Protein AF-A0A7S2G389-F1 (afdb_monomer)

Structure (mmCIF, N/CA/C/O backbone):
data_AF-A0A7S2G389-F1
#
_entry.id   AF-A0A7S2G389-F1
#
loop_
_atom_site.group_PDB
_atom_site.id
_atom_site.type_symbol
_atom_site.label_atom_id
_atom_site.label_alt_id
_atom_site.label_comp_id
_atom_site.label_asym_id
_atom_site.label_entity_id
_atom_site.label_seq_id
_atom_site.pdbx_PDB_ins_code
_atom_site.Cartn_x
_atom_site.Cartn_y
_atom_site.Cartn_z
_atom_site.occupancy
_atom_site.B_iso_or_equiv
_atom_site.auth_seq_id
_atom_site.auth_comp_id
_atom_site.auth_asym_id
_atom_site.auth_atom_id
_atom_site.pdbx_PDB_model_num
ATOM 1 N N . MET A 1 1 ? 1.933 23.365 -27.154 1.00 44.91 1 MET A N 1
ATOM 2 C CA . MET A 1 1 ? 2.389 22.712 -25.905 1.00 44.91 1 MET A CA 1
ATOM 3 C C . MET A 1 1 ? 3.075 21.411 -26.286 1.00 44.91 1 MET A C 1
ATOM 5 O O . MET A 1 1 ? 2.506 20.682 -27.083 1.00 44.91 1 MET A O 1
ATOM 9 N N . LEU A 1 2 ? 4.283 21.144 -25.781 1.00 54.59 2 LEU A N 1
ATOM 10 C CA . LEU A 1 2 ? 4.958 19.853 -25.982 1.00 54.59 2 LEU A CA 1
ATOM 11 C C . LEU A 1 2 ? 4.103 18.735 -25.363 1.00 54.59 2 LEU A C 1
ATOM 13 O O . LEU A 1 2 ? 3.646 18.892 -24.228 1.00 54.59 2 LEU A O 1
ATOM 17 N N . SER A 1 3 ? 3.887 17.640 -26.098 1.00 66.06 3 SER A N 1
ATOM 18 C CA . SER A 1 3 ? 3.137 16.472 -25.613 1.00 66.06 3 SER A CA 1
ATOM 19 C C . SER A 1 3 ? 3.708 15.982 -24.266 1.00 66.06 3 SER A C 1
ATOM 21 O O . SER A 1 3 ? 4.936 15.931 -24.121 1.00 66.06 3 SER A O 1
ATOM 23 N N . PRO A 1 4 ? 2.876 15.616 -23.265 1.00 72.75 4 PRO A N 1
ATOM 24 C CA . PRO A 1 4 ? 3.345 15.064 -21.988 1.00 72.75 4 PRO A CA 1
ATOM 25 C C . PRO A 1 4 ? 4.299 13.876 -22.159 1.00 72.75 4 PRO A C 1
ATOM 27 O O . PRO A 1 4 ? 5.251 13.713 -21.396 1.00 72.75 4 PRO A O 1
ATOM 30 N N . PHE A 1 5 ? 4.116 13.109 -23.231 1.00 79.12 5 PHE A N 1
ATOM 31 C CA . PHE A 1 5 ? 4.975 11.997 -23.610 1.00 79.12 5 PHE A CA 1
ATOM 32 C C . PHE A 1 5 ? 6.401 12.411 -23.979 1.00 79.12 5 PHE A C 1
ATOM 34 O O . PHE A 1 5 ? 7.348 11.715 -23.616 1.00 79.12 5 PHE A O 1
ATOM 41 N N . ILE A 1 6 ? 6.587 13.581 -24.596 1.00 77.00 6 ILE A N 1
ATOM 42 C CA . ILE A 1 6 ? 7.922 14.113 -24.912 1.00 77.00 6 ILE A CA 1
ATOM 43 C C . ILE A 1 6 ? 8.687 14.426 -23.619 1.00 77.00 6 ILE A C 1
ATOM 45 O O . ILE A 1 6 ? 9.889 14.178 -23.538 1.00 77.00 6 ILE A O 1
ATOM 49 N N . LYS A 1 7 ? 8.006 14.886 -22.558 1.00 77.88 7 LYS A N 1
ATOM 50 C CA . LYS A 1 7 ? 8.642 15.073 -21.238 1.00 77.88 7 LYS A CA 1
ATOM 51 C C . LYS A 1 7 ? 9.098 13.743 -20.640 1.00 77.88 7 LYS A C 1
ATOM 53 O O . LYS A 1 7 ? 10.171 13.674 -20.039 1.00 77.88 7 LYS A O 1
ATOM 58 N N . VAL A 1 8 ? 8.299 12.688 -20.804 1.00 79.69 8 VAL A N 1
ATOM 59 C CA . VAL A 1 8 ? 8.644 11.348 -20.313 1.00 79.69 8 VAL A CA 1
ATOM 60 C C . VAL A 1 8 ? 9.832 10.780 -21.081 1.00 79.69 8 VAL A C 1
ATOM 62 O O . VAL A 1 8 ? 10.781 10.325 -20.449 1.00 79.69 8 VAL A O 1
ATOM 65 N N . LEU A 1 9 ? 9.823 10.857 -22.411 1.00 80.19 9 LEU A N 1
ATOM 66 C CA . LEU A 1 9 ? 10.877 10.324 -23.279 1.00 80.19 9 LEU A CA 1
ATOM 67 C C . LEU A 1 9 ? 12.129 11.208 -23.305 1.00 80.19 9 LEU A C 1
ATOM 69 O O . LEU A 1 9 ? 13.216 10.719 -23.591 1.00 80.19 9 LEU A O 1
ATOM 73 N N . GLY A 1 10 ? 12.019 12.478 -22.910 1.00 73.00 10 GLY A N 1
ATOM 74 C CA . GLY A 1 10 ? 13.132 13.428 -22.891 1.00 73.00 10 GLY A CA 1
ATOM 75 C C . GLY A 1 10 ? 13.650 13.791 -24.284 1.00 73.00 10 GLY A C 1
ATOM 76 O O . GLY A 1 10 ? 14.737 14.352 -24.395 1.00 73.00 10 GLY A O 1
ATOM 77 N N . THR A 1 11 ? 12.901 13.438 -25.328 1.00 70.56 11 THR A N 1
ATOM 78 C CA . THR A 1 11 ? 13.200 13.720 -26.726 1.00 70.56 11 THR A CA 1
ATOM 79 C C . THR A 1 11 ? 11.923 13.600 -27.558 1.00 70.56 11 THR A C 1
ATOM 81 O O . THR A 1 11 ? 11.021 12.831 -27.224 1.00 70.56 11 THR A O 1
ATOM 84 N N . ASP A 1 12 ? 11.844 14.397 -28.614 1.00 68.19 12 ASP A N 1
ATOM 85 C CA . ASP A 1 12 ? 10.899 14.295 -29.728 1.00 68.19 12 ASP A CA 1
ATOM 86 C C . ASP A 1 12 ? 11.480 13.486 -30.900 1.00 68.19 12 ASP A C 1
ATOM 88 O O . ASP A 1 12 ? 10.817 13.272 -31.911 1.00 68.19 12 ASP A O 1
ATOM 92 N N . VAL A 1 13 ? 12.719 13.014 -30.754 1.00 69.31 13 VAL A N 1
ATOM 93 C CA . VAL A 1 13 ? 13.436 12.247 -31.759 1.00 69.31 13 VAL A CA 1
ATOM 94 C C . VAL A 1 13 ? 13.149 10.765 -31.557 1.00 69.31 13 VAL A C 1
ATOM 96 O O . VAL A 1 13 ? 13.720 10.108 -30.682 1.00 69.31 13 VAL A O 1
ATOM 99 N N . LEU A 1 14 ? 12.250 10.239 -32.383 1.00 79.50 14 LEU A N 1
ATOM 100 C CA . LEU A 1 14 ? 11.903 8.825 -32.437 1.00 79.50 14 LEU A CA 1
ATOM 101 C C . LEU A 1 14 ? 12.217 8.252 -33.816 1.00 79.50 14 LEU A C 1
ATOM 103 O O . LEU A 1 14 ? 12.146 8.950 -34.825 1.00 79.50 14 LEU A O 1
ATOM 107 N N . GLN A 1 15 ? 12.568 6.970 -33.835 1.00 75.50 15 GLN A N 1
ATOM 108 C CA . GLN A 1 15 ? 12.815 6.216 -35.052 1.00 75.50 15 GLN A CA 1
ATOM 109 C C . GLN A 1 15 ? 11.533 5.488 -35.455 1.00 75.50 15 GLN A C 1
ATOM 111 O O . GLN A 1 15 ? 10.982 4.706 -34.675 1.00 75.50 15 GLN A O 1
ATOM 116 N N . GLN A 1 16 ? 11.075 5.736 -36.679 1.00 68.25 16 GLN A N 1
ATOM 117 C CA . GLN A 1 16 ? 9.995 4.997 -37.316 1.00 68.25 16 GLN A CA 1
ATOM 118 C C . GLN A 1 16 ? 10.629 4.065 -38.364 1.00 68.25 16 GLN A C 1
ATOM 120 O O . GLN A 1 16 ? 11.126 4.521 -39.385 1.00 68.25 16 GLN A O 1
ATOM 125 N N . HIS A 1 17 ? 10.622 2.756 -38.092 1.00 65.94 17 HIS A N 1
ATOM 126 C CA . HIS A 1 17 ? 11.244 1.675 -38.887 1.00 65.94 17 HIS A CA 1
ATOM 127 C C . HIS A 1 17 ? 12.781 1.564 -38.885 1.00 65.94 17 HIS A C 1
ATOM 129 O O . HIS A 1 17 ? 13.521 2.427 -38.422 1.00 65.94 17 HIS A O 1
ATOM 135 N N . ALA A 1 18 ? 13.246 0.439 -39.438 1.00 59.34 18 ALA A N 1
ATOM 136 C CA . ALA A 1 18 ? 14.639 0.053 -39.646 1.00 59.34 18 ALA A CA 1
ATOM 137 C C . ALA A 1 18 ? 15.333 0.835 -40.780 1.00 59.34 18 ALA A C 1
ATOM 139 O O . ALA A 1 18 ? 16.087 0.257 -41.562 1.00 59.34 18 ALA A O 1
ATOM 140 N N . GLU A 1 19 ? 15.060 2.131 -40.921 1.00 52.78 19 GLU A N 1
ATOM 141 C CA . GLU A 1 19 ? 15.851 2.963 -41.825 1.00 52.78 19 GLU A CA 1
ATOM 142 C C . GLU A 1 19 ? 17.179 3.339 -41.153 1.00 52.78 19 GLU A C 1
ATOM 144 O O . GLU A 1 19 ? 17.314 3.256 -39.929 1.00 52.78 19 GLU A O 1
ATOM 149 N N . GLY A 1 20 ? 18.195 3.632 -41.972 1.00 50.50 20 GLY A N 1
ATOM 150 C CA . GLY A 1 20 ? 19.587 3.807 -41.551 1.00 50.50 20 GLY A CA 1
ATOM 151 C C . GLY A 1 20 ? 19.795 4.822 -40.411 1.00 50.50 20 GLY A C 1
ATOM 152 O O . GLY A 1 20 ? 18.866 5.523 -40.020 1.00 50.50 20 GLY A O 1
ATOM 153 N N . PRO A 1 21 ? 21.026 4.935 -39.877 1.00 44.56 21 PRO A N 1
ATOM 154 C CA . PRO A 1 21 ? 21.344 5.616 -38.609 1.00 44.56 21 PRO A CA 1
ATOM 155 C C . PRO A 1 21 ? 20.925 7.099 -38.475 1.00 44.56 21 PRO A C 1
ATOM 157 O O . PRO A 1 21 ? 21.051 7.635 -37.373 1.00 44.56 21 PRO A O 1
ATOM 160 N N . ASP A 1 22 ? 20.403 7.717 -39.541 1.00 42.00 22 ASP A N 1
ATOM 161 C CA . ASP A 1 22 ? 20.116 9.149 -39.679 1.00 42.00 22 ASP A CA 1
ATOM 162 C C . ASP A 1 22 ? 18.632 9.503 -39.923 1.00 42.00 22 ASP A C 1
ATOM 164 O O . ASP A 1 22 ? 18.316 10.664 -40.195 1.00 42.00 22 ASP A O 1
ATOM 168 N N . VAL A 1 23 ? 17.686 8.559 -39.819 1.00 45.69 23 VAL A N 1
ATOM 169 C CA . VAL A 1 23 ? 16.260 8.894 -40.004 1.00 45.69 23 VAL A CA 1
ATOM 170 C C . VAL A 1 23 ? 15.658 9.473 -38.725 1.00 45.69 23 VAL A C 1
ATOM 172 O O . VAL A 1 23 ? 15.229 8.761 -37.818 1.00 45.69 23 VAL A O 1
ATOM 175 N N . MET A 1 24 ? 15.634 10.806 -38.677 1.00 51.16 24 MET A N 1
ATOM 176 C CA . MET A 1 24 ? 14.955 11.605 -37.659 1.00 51.16 24 MET A CA 1
ATOM 177 C C . MET A 1 24 ? 13.572 12.011 -38.169 1.00 51.16 24 MET A C 1
ATOM 179 O O . MET A 1 24 ? 13.450 12.964 -38.937 1.00 51.16 24 MET A O 1
ATOM 183 N N . THR A 1 25 ? 12.514 11.304 -37.774 1.00 46.56 25 THR A N 1
ATOM 184 C CA . THR A 1 25 ? 11.137 11.776 -38.004 1.00 46.56 25 THR A CA 1
ATOM 185 C C . THR A 1 25 ? 10.146 11.071 -37.082 1.00 46.56 25 THR A C 1
ATOM 187 O O . THR A 1 25 ? 10.026 9.851 -37.106 1.00 46.56 25 THR A O 1
ATOM 190 N N . GLY A 1 26 ? 9.390 11.851 -36.299 1.00 51.12 26 GLY A N 1
ATOM 191 C CA . GLY A 1 26 ? 8.226 11.342 -35.574 1.00 51.12 26 GLY A CA 1
ATOM 192 C C . GLY A 1 26 ? 7.683 12.272 -34.491 1.00 51.12 26 GLY A C 1
ATOM 193 O O . GLY A 1 26 ? 8.129 12.241 -33.351 1.00 51.12 26 GLY A O 1
ATOM 194 N N . SER A 1 27 ? 6.647 13.042 -34.831 1.00 54.19 27 SER A N 1
ATOM 195 C CA . SER A 1 27 ? 5.728 13.652 -33.864 1.00 54.19 27 SER A CA 1
ATOM 196 C C . SER A 1 27 ? 4.941 12.536 -33.172 1.00 54.19 27 SER A C 1
ATOM 198 O O . SER A 1 27 ? 4.162 11.850 -33.832 1.00 54.19 27 SER A O 1
ATOM 200 N N . ILE A 1 28 ? 5.092 12.384 -31.853 1.00 57.91 28 ILE A N 1
ATOM 201 C CA . ILE A 1 28 ? 4.151 11.599 -31.043 1.00 57.91 28 ILE A CA 1
ATOM 202 C C . ILE A 1 28 ? 2.771 12.217 -31.251 1.00 57.91 28 ILE A C 1
ATOM 204 O O . ILE A 1 28 ? 2.557 13.378 -30.890 1.00 57.91 28 ILE A O 1
ATOM 208 N N . SER A 1 29 ? 1.861 11.463 -31.867 1.00 53.81 29 SER A N 1
ATOM 209 C CA . SER A 1 29 ? 0.476 11.894 -32.023 1.00 53.81 29 SER A CA 1
ATOM 210 C C . SER A 1 29 ? -0.122 12.199 -30.645 1.00 53.81 29 SER A C 1
ATOM 212 O O . SER A 1 29 ? 0.391 11.784 -29.601 1.00 53.81 29 SER A O 1
ATOM 214 N N . THR A 1 30 ? -1.237 12.921 -30.610 1.00 56.34 30 THR A N 1
ATOM 215 C CA . THR A 1 30 ? -2.081 13.063 -29.414 1.00 56.34 30 THR A CA 1
ATOM 216 C C . THR A 1 30 ? -2.768 11.733 -29.065 1.00 56.34 30 THR A C 1
ATOM 218 O O . THR A 1 30 ? -3.978 11.703 -28.855 1.00 56.34 30 THR A O 1
ATOM 221 N N . ALA A 1 31 ? -2.021 10.624 -29.078 1.00 60.00 31 ALA A N 1
ATOM 222 C CA . ALA A 1 31 ? -2.516 9.294 -28.793 1.00 60.00 31 ALA A CA 1
ATOM 223 C C . ALA A 1 31 ? -3.119 9.246 -27.392 1.00 60.00 31 ALA A C 1
ATOM 225 O O . ALA A 1 31 ? -2.600 9.860 -26.455 1.00 60.00 31 ALA A O 1
ATOM 226 N N . GLY A 1 32 ? -4.205 8.485 -27.254 1.00 75.44 32 GLY A N 1
ATOM 227 C CA . GLY A 1 32 ? -4.868 8.290 -25.966 1.00 75.44 32 GLY A CA 1
ATOM 228 C C . GLY A 1 32 ? -3.932 7.698 -24.909 1.00 75.44 32 GLY A C 1
ATOM 229 O O . GLY A 1 32 ? -3.944 8.148 -23.774 1.00 75.44 32 GLY A O 1
ATOM 230 N N . TYR A 1 33 ? -3.087 6.734 -25.273 1.00 85.19 33 TYR A N 1
ATOM 231 C CA . TYR A 1 33 ? -2.145 6.087 -24.359 1.00 85.19 33 TYR A CA 1
ATOM 232 C C . TYR A 1 33 ? -0.772 5.901 -25.009 1.00 85.19 33 TYR A C 1
ATOM 234 O O . TYR A 1 33 ? -0.666 5.742 -26.227 1.00 85.19 33 TYR A O 1
ATOM 242 N N . LEU A 1 34 ? 0.278 5.863 -24.185 1.00 88.69 34 LEU A N 1
ATOM 243 C CA . LEU A 1 34 ? 1.641 5.529 -24.608 1.00 88.69 34 LEU A CA 1
ATOM 244 C C . LEU A 1 34 ? 2.099 4.245 -23.918 1.00 88.69 34 LEU A C 1
ATOM 246 O O . LEU A 1 34 ? 2.179 4.201 -22.694 1.00 88.69 34 LEU A O 1
ATOM 250 N N . ALA A 1 35 ? 2.458 3.220 -24.686 1.00 91.56 35 ALA A N 1
ATOM 251 C CA . ALA A 1 35 ? 3.109 2.027 -24.166 1.00 91.56 35 ALA A CA 1
ATOM 252 C C . ALA A 1 35 ? 4.625 2.078 -24.386 1.00 91.56 35 ALA A C 1
ATOM 254 O O . ALA A 1 35 ? 5.103 2.174 -25.516 1.00 91.56 35 ALA A O 1
ATOM 255 N N . LEU A 1 36 ? 5.388 1.966 -23.300 1.00 93.69 36 LEU A N 1
ATOM 256 C CA . LEU A 1 36 ? 6.831 1.764 -23.342 1.00 93.69 36 LEU A CA 1
ATOM 257 C C . LEU A 1 36 ? 7.112 0.264 -23.334 1.00 93.69 36 LEU A C 1
ATOM 259 O O . LEU A 1 36 ? 6.858 -0.417 -22.337 1.00 93.69 36 LEU A O 1
ATOM 263 N N . TYR A 1 37 ? 7.634 -0.245 -24.445 1.00 94.62 37 TYR A N 1
ATOM 264 C CA . TYR A 1 37 ? 7.945 -1.659 -24.601 1.00 94.62 37 TYR A CA 1
ATOM 265 C C . TYR A 1 37 ? 9.455 -1.892 -24.497 1.00 94.62 37 TYR A C 1
ATOM 267 O O . TYR A 1 37 ? 10.221 -1.560 -25.402 1.00 94.62 37 TYR A O 1
ATOM 275 N N . PHE A 1 38 ? 9.885 -2.475 -23.381 1.00 93.38 38 PHE A N 1
ATOM 276 C CA . PHE A 1 38 ? 11.272 -2.847 -23.136 1.00 93.38 38 PHE A CA 1
ATOM 277 C C . PHE A 1 38 ? 11.545 -4.244 -23.698 1.00 93.38 38 PHE A C 1
ATOM 279 O O . PHE A 1 38 ? 10.903 -5.224 -23.304 1.00 93.38 38 PHE A O 1
ATOM 286 N N . THR A 1 39 ? 12.525 -4.341 -24.597 1.00 93.00 39 THR A N 1
ATOM 287 C CA . THR A 1 39 ? 12.859 -5.581 -25.315 1.00 93.00 39 THR A CA 1
ATOM 288 C C . THR A 1 39 ? 14.362 -5.695 -25.601 1.00 93.00 39 THR A C 1
ATOM 290 O O . THR A 1 39 ? 15.126 -4.764 -25.343 1.00 93.00 39 THR A O 1
ATOM 293 N N . ALA A 1 40 ? 14.807 -6.850 -26.091 1.00 90.94 40 ALA A N 1
ATOM 294 C CA . ALA A 1 40 ? 16.171 -7.082 -26.562 1.00 90.94 40 ALA A CA 1
ATOM 295 C C . ALA A 1 40 ? 16.191 -8.153 -27.657 1.00 90.94 40 ALA A C 1
ATOM 297 O O . ALA A 1 40 ? 15.388 -9.085 -27.635 1.00 90.94 40 ALA A O 1
ATOM 298 N N . SER A 1 41 ? 17.153 -8.059 -28.571 1.00 85.44 41 SER A N 1
ATOM 299 C CA . SER A 1 41 ? 17.300 -8.961 -29.719 1.00 85.44 41 SER A CA 1
ATOM 300 C C . SER A 1 41 ? 17.634 -10.405 -29.320 1.00 85.44 41 SER A C 1
ATOM 302 O O . SER A 1 41 ? 17.188 -11.353 -29.955 1.00 85.44 41 SER A O 1
ATOM 304 N N . THR A 1 42 ? 18.373 -10.589 -28.224 1.00 82.94 42 THR A N 1
ATOM 305 C CA . THR A 1 42 ? 18.825 -11.900 -27.718 1.00 82.94 42 THR A CA 1
ATOM 306 C C . THR A 1 42 ? 17.867 -12.528 -26.693 1.00 82.94 42 THR A C 1
ATOM 308 O O . THR A 1 42 ? 18.163 -13.561 -26.089 1.00 82.94 42 THR A O 1
ATOM 311 N N . CYS A 1 43 ? 16.700 -11.918 -26.479 1.00 85.69 43 CYS A N 1
ATOM 312 C CA . CYS A 1 43 ? 15.739 -12.307 -25.453 1.00 85.69 43 CYS A CA 1
ATOM 313 C C . CYS A 1 43 ? 14.683 -13.286 -26.001 1.00 85.69 43 CYS A C 1
ATOM 315 O O . CYS A 1 43 ? 13.697 -12.881 -26.615 1.00 85.69 43 CYS A O 1
ATOM 317 N N . LYS A 1 44 ? 14.823 -14.583 -25.686 1.00 83.38 44 LYS A N 1
ATOM 318 C CA . LYS A 1 44 ? 13.839 -15.627 -26.063 1.00 83.38 44 LYS A CA 1
ATOM 319 C C . LYS A 1 44 ? 12.426 -15.360 -25.527 1.00 83.38 44 LYS A C 1
ATOM 321 O O . LYS A 1 44 ? 11.435 -15.714 -26.157 1.00 83.38 44 LYS A O 1
ATOM 326 N N . GLY A 1 45 ? 12.320 -14.757 -24.341 1.00 83.75 45 GLY A N 1
ATOM 327 C CA . GLY A 1 45 ? 11.026 -14.357 -23.776 1.00 83.75 45 GLY A CA 1
ATOM 328 C C . GLY A 1 45 ? 10.357 -13.245 -24.587 1.00 83.75 45 GLY A C 1
ATOM 329 O O . GLY A 1 45 ? 9.134 -13.214 -24.700 1.00 83.75 45 GLY A O 1
ATOM 330 N N . CYS A 1 46 ? 11.160 -12.367 -25.186 1.00 87.56 46 CYS A N 1
ATOM 331 C CA . CYS A 1 46 ? 10.705 -11.255 -26.000 1.00 87.56 46 CYS A CA 1
ATOM 332 C C . CYS A 1 46 ? 10.178 -11.757 -27.344 1.00 87.56 46 CYS A C 1
ATOM 334 O O . CYS A 1 46 ? 9.080 -11.372 -27.713 1.00 87.56 46 CYS A O 1
ATOM 336 N N . GLU A 1 47 ? 10.863 -12.712 -27.981 1.00 84.94 47 GLU A N 1
ATOM 337 C CA . GLU A 1 47 ? 10.412 -13.372 -29.219 1.00 84.94 47 GLU A CA 1
ATOM 338 C C . GLU A 1 47 ? 8.976 -13.919 -29.111 1.00 84.94 47 GLU A C 1
ATOM 340 O O . GLU A 1 47 ? 8.167 -13.737 -30.015 1.00 84.94 47 GLU A O 1
ATOM 345 N N . LYS A 1 48 ? 8.620 -14.520 -27.966 1.00 86.38 48 LYS A N 1
ATOM 346 C CA . LYS A 1 48 ? 7.259 -15.030 -27.716 1.00 86.38 48 LYS A CA 1
ATOM 347 C C . LYS A 1 48 ? 6.237 -13.941 -27.387 1.00 86.38 48 LYS A C 1
ATOM 349 O O . LYS A 1 48 ? 5.043 -14.156 -27.562 1.00 86.38 48 LYS A O 1
ATOM 354 N N . PHE A 1 49 ? 6.679 -12.808 -26.850 1.00 88.69 49 PHE A N 1
ATOM 355 C CA . PHE A 1 49 ? 5.800 -11.745 -26.362 1.00 88.69 49 PHE A CA 1
ATOM 356 C C . PHE A 1 49 ? 5.537 -10.658 -27.405 1.00 88.69 49 PHE A C 1
ATOM 358 O O . PHE A 1 49 ? 4.449 -10.094 -27.430 1.00 88.69 49 PHE A O 1
ATOM 365 N N . THR A 1 50 ? 6.502 -10.377 -28.283 1.00 89.25 50 THR A N 1
ATOM 366 C CA . THR A 1 50 ? 6.377 -9.384 -29.357 1.00 89.25 50 THR A CA 1
ATOM 367 C C . THR A 1 50 ? 5.118 -9.594 -30.223 1.00 89.25 50 THR A C 1
ATOM 369 O O . THR A 1 50 ? 4.420 -8.607 -30.454 1.00 89.25 50 THR A O 1
ATOM 372 N N . PRO A 1 51 ? 4.712 -10.831 -30.595 1.00 89.38 51 PRO A N 1
ATOM 373 C CA . PRO A 1 51 ? 3.446 -11.060 -31.297 1.00 89.38 51 PRO A CA 1
ATOM 374 C C . PRO A 1 51 ? 2.196 -10.581 -30.538 1.00 89.38 51 PRO A C 1
ATOM 376 O O . PRO A 1 51 ? 1.272 -10.069 -31.160 1.00 89.38 51 PRO A O 1
ATOM 379 N N . LEU A 1 52 ? 2.172 -10.675 -29.202 1.00 89.50 52 LEU A N 1
ATOM 380 C CA . LEU A 1 52 ? 1.047 -10.179 -28.393 1.00 89.50 52 LEU A CA 1
ATOM 381 C C . LEU A 1 52 ? 0.972 -8.649 -28.422 1.00 89.50 52 LEU A C 1
ATOM 383 O O . LEU A 1 52 ? -0.110 -8.070 -28.483 1.00 89.50 52 LEU A O 1
ATOM 387 N N . VAL A 1 53 ? 2.130 -7.983 -28.409 1.00 89.12 53 VAL A N 1
ATOM 388 C CA . VAL A 1 53 ? 2.211 -6.521 -28.550 1.00 89.12 53 VAL A CA 1
ATOM 389 C C . VAL A 1 53 ? 1.716 -6.090 -29.934 1.00 89.12 53 VAL A C 1
ATOM 391 O O . VAL A 1 53 ? 1.045 -5.065 -30.047 1.00 89.12 53 VAL A O 1
ATOM 394 N N . HIS A 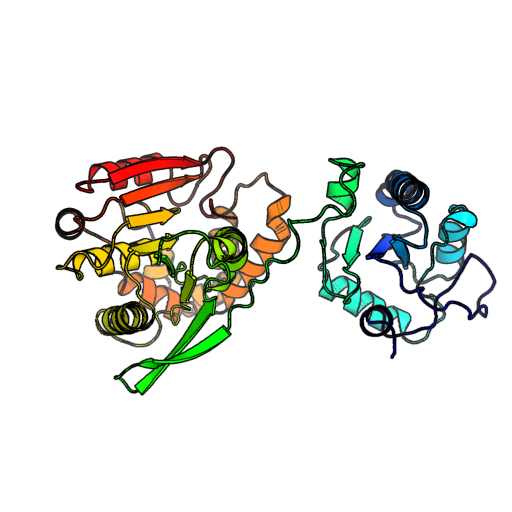1 54 ? 1.989 -6.885 -30.974 1.00 88.69 54 HIS A N 1
ATOM 395 C CA . HIS A 1 54 ? 1.468 -6.636 -32.319 1.00 88.69 54 HIS A CA 1
ATOM 396 C C . HIS A 1 54 ? -0.052 -6.754 -32.371 1.00 88.69 54 HIS A C 1
ATOM 398 O O . HIS A 1 54 ? -0.707 -5.881 -32.931 1.00 88.69 54 HIS A O 1
ATOM 404 N N . GLU A 1 55 ? -0.616 -7.798 -31.762 1.00 87.62 55 GLU A N 1
ATOM 405 C CA . GLU A 1 55 ? -2.066 -7.988 -31.708 1.00 87.62 55 GLU A CA 1
ATOM 406 C C . GLU A 1 55 ? -2.755 -6.830 -30.973 1.00 87.62 55 GLU A C 1
ATOM 408 O O . GLU A 1 55 ? -3.748 -6.288 -31.459 1.00 87.62 55 GLU A O 1
ATOM 413 N N . LEU A 1 56 ? -2.187 -6.387 -29.846 1.00 88.00 56 LEU A N 1
ATOM 414 C CA . LEU A 1 56 ? -2.674 -5.222 -29.109 1.00 88.00 56 LEU A CA 1
ATOM 415 C C . LEU A 1 56 ? -2.669 -3.954 -29.972 1.00 88.00 56 LEU A C 1
ATOM 417 O O . LEU A 1 56 ? -3.666 -3.228 -30.012 1.00 88.00 56 LEU A O 1
ATOM 421 N N . ALA A 1 57 ? -1.553 -3.685 -30.655 1.00 87.56 57 ALA A N 1
ATOM 422 C CA . ALA A 1 57 ? -1.411 -2.526 -31.530 1.00 87.56 57 ALA A CA 1
ATOM 423 C C . ALA A 1 57 ? -2.410 -2.576 -32.694 1.00 87.56 57 ALA A C 1
ATOM 425 O O . ALA A 1 57 ? -3.056 -1.573 -32.987 1.00 87.56 57 ALA A O 1
ATOM 426 N N . ALA A 1 58 ? -2.587 -3.751 -33.307 1.00 86.88 58 ALA A N 1
ATOM 427 C CA . ALA A 1 58 ? -3.509 -3.962 -34.418 1.00 86.88 58 ALA A CA 1
ATOM 428 C C . ALA A 1 58 ? -4.972 -3.754 -34.000 1.00 86.88 58 ALA A C 1
ATOM 430 O O . ALA A 1 58 ? -5.727 -3.099 -34.713 1.00 86.88 58 ALA A O 1
ATOM 431 N N . LYS A 1 59 ? -5.366 -4.270 -32.826 1.00 85.75 59 LYS A N 1
ATOM 432 C CA . LYS A 1 59 ? -6.722 -4.100 -32.276 1.00 85.75 59 LYS A CA 1
ATOM 433 C C . LYS A 1 59 ? -7.022 -2.653 -31.880 1.00 85.75 59 LYS A C 1
ATOM 435 O O . LYS A 1 59 ? -8.161 -2.209 -31.991 1.00 85.75 59 LYS A O 1
ATOM 440 N N . THR A 1 60 ? -6.023 -1.935 -31.372 1.00 84.75 60 THR A N 1
ATOM 441 C CA . THR A 1 60 ? -6.227 -0.620 -30.745 1.00 84.75 60 THR A CA 1
ATOM 442 C C . THR A 1 60 ? -6.049 0.542 -31.718 1.00 84.75 60 THR A C 1
ATOM 444 O O . THR A 1 60 ? -6.743 1.553 -31.605 1.00 84.75 60 THR A O 1
ATOM 447 N N . GLY A 1 61 ? -5.131 0.397 -32.672 1.00 82.25 61 GLY A N 1
ATOM 448 C CA . GLY A 1 61 ? -4.761 1.430 -33.630 1.00 82.25 61 GLY A CA 1
ATOM 449 C C . GLY A 1 61 ? -3.852 2.531 -33.049 1.00 82.25 61 GLY A C 1
ATOM 450 O O . GLY A 1 61 ? -3.891 2.819 -31.845 1.00 82.25 61 GLY A O 1
ATOM 451 N N . PRO A 1 62 ? -3.053 3.195 -33.907 1.0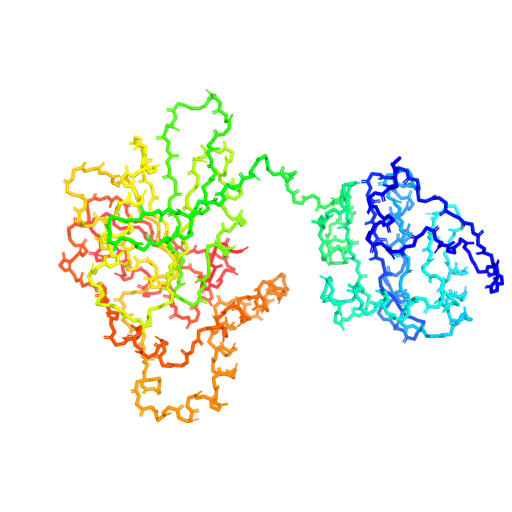0 77.12 62 PRO A N 1
ATOM 452 C CA . PRO A 1 62 ? -2.046 4.182 -33.496 1.00 77.12 62 PRO A CA 1
ATOM 453 C C . PRO A 1 62 ? -2.636 5.487 -32.931 1.00 77.12 62 PRO A C 1
ATOM 455 O O . PRO A 1 62 ? -1.946 6.230 -32.236 1.00 77.12 62 PRO A O 1
ATOM 458 N N . GLU A 1 63 ? -3.915 5.778 -33.191 1.00 78.25 63 GLU A N 1
ATOM 459 C CA . GLU A 1 63 ? -4.611 6.947 -32.626 1.00 78.25 63 GLU A CA 1
ATOM 460 C C . GLU A 1 63 ? -4.934 6.776 -31.136 1.00 78.25 63 GLU A C 1
ATOM 462 O O . GLU A 1 63 ? -4.993 7.747 -30.381 1.00 78.25 63 GLU A O 1
ATOM 467 N N . ARG A 1 64 ? -5.148 5.535 -30.688 1.00 81.31 64 ARG A N 1
ATOM 468 C CA . ARG A 1 64 ? -5.561 5.236 -29.313 1.00 81.31 64 ARG A CA 1
ATOM 469 C C . ARG A 1 64 ? -4.407 4.697 -28.469 1.00 81.31 64 ARG A C 1
ATOM 471 O O . ARG A 1 64 ? -4.394 4.938 -27.262 1.00 81.31 64 ARG A O 1
ATOM 478 N N . LEU A 1 65 ? -3.428 4.041 -29.092 1.00 86.62 65 LEU A N 1
ATOM 479 C CA . LEU A 1 65 ? -2.226 3.528 -28.444 1.00 86.62 65 LEU A CA 1
ATOM 480 C C . LEU A 1 65 ? -0.989 3.765 -29.311 1.00 86.62 65 LEU A C 1
ATOM 482 O O . LEU A 1 65 ? -0.822 3.141 -30.355 1.00 86.62 65 LEU A O 1
ATOM 486 N N . GLN A 1 66 ? -0.075 4.597 -28.820 1.00 89.00 66 GLN A N 1
ATOM 487 C CA . GLN A 1 66 ? 1.263 4.722 -29.385 1.00 89.00 66 GLN A CA 1
ATOM 488 C C . GLN A 1 66 ? 2.213 3.776 -28.649 1.00 89.00 66 GLN A C 1
ATOM 490 O O . GLN A 1 66 ? 2.278 3.799 -27.423 1.00 89.00 66 GLN A O 1
ATOM 495 N N . ILE A 1 67 ? 2.992 2.975 -29.375 1.00 90.62 67 ILE A N 1
ATOM 496 C CA . ILE A 1 67 ? 4.022 2.109 -28.781 1.00 90.62 67 ILE A CA 1
ATOM 497 C C . ILE A 1 67 ? 5.405 2.683 -29.083 1.00 90.62 67 ILE A C 1
ATOM 499 O O . ILE A 1 67 ? 5.691 3.033 -30.230 1.00 90.62 67 ILE A O 1
ATOM 503 N N . VAL A 1 68 ? 6.251 2.773 -28.053 1.00 91.38 68 VAL A N 1
ATOM 504 C CA . VAL A 1 68 ? 7.664 3.154 -28.154 1.00 91.38 68 VAL A CA 1
ATOM 505 C C . VAL A 1 68 ? 8.540 2.033 -27.602 1.00 91.38 68 VAL A C 1
ATOM 507 O O . VAL A 1 68 ? 8.496 1.698 -26.417 1.00 91.38 68 VAL A O 1
ATOM 510 N N . LEU A 1 69 ? 9.362 1.468 -28.477 1.00 91.94 69 LEU A N 1
ATOM 511 C CA . LEU A 1 69 ? 10.356 0.451 -28.175 1.00 91.94 69 LEU A CA 1
ATOM 512 C C . LEU A 1 69 ? 11.576 1.056 -27.487 1.00 91.94 69 LEU A C 1
ATOM 514 O O . LEU A 1 69 ? 12.154 2.050 -27.933 1.00 91.94 69 LEU A O 1
ATOM 518 N N . ILE A 1 70 ? 12.012 0.384 -26.429 1.00 92.81 70 ILE A N 1
ATOM 519 C CA . ILE A 1 70 ? 13.227 0.697 -25.688 1.00 92.81 70 ILE A CA 1
ATOM 520 C C . ILE A 1 70 ? 14.073 -0.572 -25.656 1.00 92.81 70 ILE A C 1
ATOM 522 O O . ILE A 1 70 ? 13.834 -1.477 -24.855 1.00 92.81 70 ILE A O 1
ATOM 526 N N . THR A 1 71 ? 15.062 -0.650 -26.545 1.00 91.88 71 THR A N 1
ATOM 527 C CA . THR A 1 71 ? 15.944 -1.819 -26.599 1.00 91.88 71 THR A CA 1
ATOM 528 C C . THR A 1 71 ? 17.040 -1.777 -25.526 1.00 91.88 71 THR A C 1
ATOM 530 O O . THR A 1 71 ? 17.636 -0.731 -25.242 1.00 91.88 71 THR A O 1
ATOM 533 N N . SER A 1 72 ? 17.347 -2.928 -24.931 1.00 90.00 72 SER A N 1
ATOM 534 C CA . SER A 1 72 ? 18.548 -3.107 -24.101 1.00 90.00 72 SER A CA 1
ATOM 535 C C . SER A 1 72 ? 19.822 -3.312 -24.924 1.00 90.00 72 SER A C 1
ATOM 537 O O . SER A 1 72 ? 20.923 -3.181 -24.382 1.00 90.00 72 SER A O 1
ATOM 539 N N . ASP A 1 73 ? 19.700 -3.561 -26.228 1.00 89.25 73 ASP A N 1
ATOM 540 C CA . ASP A 1 73 ? 20.841 -3.613 -27.135 1.00 89.25 73 ASP A CA 1
ATOM 541 C C . ASP A 1 73 ? 21.494 -2.225 -27.261 1.00 89.25 73 ASP A C 1
ATOM 543 O O . ASP A 1 73 ? 20.850 -1.181 -27.147 1.00 89.25 73 ASP A O 1
ATOM 547 N N . ASN A 1 74 ? 22.811 -2.202 -27.469 1.00 87.62 74 ASN A N 1
ATOM 548 C CA . ASN A 1 74 ? 23.549 -0.973 -27.787 1.00 87.62 74 ASN A CA 1
ATOM 549 C C . ASN A 1 74 ? 23.956 -0.918 -29.268 1.00 87.62 74 ASN A C 1
ATOM 551 O O . ASN A 1 74 ? 24.716 -0.031 -29.649 1.00 87.62 74 ASN A O 1
ATOM 555 N N . ASP A 1 75 ? 23.486 -1.874 -30.072 1.00 86.25 75 ASP A N 1
ATOM 556 C CA . ASP A 1 75 ? 23.767 -1.973 -31.500 1.00 86.25 75 ASP A CA 1
ATOM 557 C C . ASP A 1 75 ? 22.542 -1.495 -32.303 1.00 86.25 75 ASP A C 1
ATOM 559 O O . ASP A 1 75 ? 21.473 -2.108 -32.204 1.00 86.25 75 ASP A O 1
ATOM 563 N N . PRO A 1 76 ? 22.666 -0.427 -33.112 1.00 86.12 76 PRO A N 1
ATOM 564 C CA . PRO A 1 76 ? 21.607 0.013 -34.016 1.00 86.12 76 PRO A CA 1
ATOM 565 C C . PRO A 1 76 ? 21.103 -1.089 -34.960 1.00 86.12 76 PRO A C 1
ATOM 567 O O . PRO A 1 76 ? 19.923 -1.102 -35.301 1.00 86.12 76 PRO A O 1
ATOM 570 N N . ARG A 1 77 ? 21.955 -2.050 -35.352 1.00 86.12 77 ARG A N 1
ATOM 571 C CA . ARG A 1 77 ? 21.555 -3.176 -36.215 1.00 86.12 77 ARG A CA 1
ATOM 572 C C . ARG A 1 77 ? 20.596 -4.127 -35.506 1.00 86.12 77 ARG A C 1
ATOM 574 O O . ARG A 1 77 ? 19.671 -4.638 -36.130 1.00 86.12 77 ARG A O 1
ATOM 581 N N . ALA A 1 78 ? 20.786 -4.331 -34.203 1.00 87.25 78 ALA A N 1
ATOM 582 C CA . ALA A 1 78 ? 19.886 -5.140 -33.390 1.00 87.25 78 ALA A CA 1
ATOM 583 C C . ALA A 1 78 ? 18.504 -4.480 -33.271 1.00 87.25 78 ALA A C 1
ATOM 585 O O . ALA A 1 78 ? 17.488 -5.155 -33.428 1.00 87.25 78 ALA A O 1
ATOM 586 N N . LEU A 1 79 ? 18.454 -3.154 -33.077 1.00 87.31 79 LEU A N 1
ATOM 587 C CA . LEU A 1 79 ? 17.191 -2.410 -33.100 1.00 87.31 79 LEU A CA 1
ATOM 588 C C . LEU A 1 79 ? 16.502 -2.520 -34.467 1.00 87.31 79 LEU A C 1
ATOM 590 O O . LEU A 1 79 ? 15.311 -2.817 -34.525 1.00 87.31 79 LEU A O 1
ATOM 594 N N . ALA A 1 80 ? 17.253 -2.330 -35.554 1.00 85.25 80 ALA A N 1
ATOM 595 C CA . ALA A 1 80 ? 16.737 -2.444 -36.914 1.00 85.25 80 ALA A CA 1
ATOM 596 C C . ALA A 1 80 ? 16.128 -3.832 -37.182 1.00 85.25 80 ALA A C 1
ATOM 598 O O . ALA A 1 80 ? 15.031 -3.922 -37.725 1.00 85.25 80 ALA A O 1
ATOM 599 N N . ALA A 1 81 ? 16.783 -4.909 -36.740 1.00 85.50 81 ALA A N 1
ATOM 600 C CA . ALA A 1 81 ? 16.259 -6.268 -36.874 1.00 85.50 81 ALA A CA 1
ATOM 601 C C . ALA A 1 81 ? 14.940 -6.472 -36.108 1.00 85.50 81 ALA A C 1
ATOM 603 O O . ALA A 1 81 ? 13.998 -7.045 -36.653 1.00 85.50 81 ALA A O 1
ATOM 604 N N . ILE A 1 82 ? 14.842 -5.959 -34.873 1.00 85.62 82 ILE A N 1
ATOM 605 C CA . ILE A 1 82 ? 13.594 -6.003 -34.094 1.00 85.62 82 ILE A CA 1
ATOM 606 C C . ILE A 1 82 ? 12.498 -5.239 -34.835 1.00 85.62 82 ILE A C 1
ATOM 608 O O . ILE A 1 82 ? 11.427 -5.788 -35.064 1.00 85.62 82 ILE A O 1
ATOM 612 N N . MET A 1 83 ? 12.764 -4.002 -35.259 1.00 84.88 83 MET A N 1
ATOM 613 C CA . MET A 1 83 ? 11.772 -3.169 -35.941 1.00 84.88 83 MET A CA 1
ATOM 614 C C . MET A 1 83 ? 11.340 -3.732 -37.299 1.00 84.88 83 MET A C 1
ATOM 616 O O . MET A 1 83 ? 10.184 -3.567 -37.669 1.00 84.88 83 MET A O 1
ATOM 620 N N . ALA A 1 84 ? 12.227 -4.420 -38.023 1.00 85.50 84 ALA A N 1
ATOM 621 C CA . ALA A 1 84 ? 11.899 -5.081 -39.286 1.00 85.50 84 ALA A CA 1
ATOM 622 C C . ALA A 1 84 ? 10.906 -6.245 -39.115 1.00 85.50 84 ALA A C 1
ATOM 624 O O . ALA A 1 84 ? 10.196 -6.583 -40.058 1.00 85.50 84 ALA A O 1
ATOM 625 N N . SER A 1 85 ? 10.820 -6.836 -37.917 1.00 81.38 85 SER A N 1
ATOM 626 C CA . SER A 1 85 ? 9.831 -7.878 -37.599 1.00 81.38 85 SER A CA 1
ATOM 627 C C . SER A 1 85 ? 8.426 -7.331 -37.299 1.00 81.38 85 SER A C 1
ATOM 629 O O . SER A 1 85 ? 7.486 -8.108 -37.127 1.00 81.38 85 SER A O 1
ATOM 631 N N . ILE A 1 86 ? 8.272 -6.004 -37.231 1.00 82.19 86 ILE A N 1
ATOM 632 C CA . ILE A 1 86 ? 7.031 -5.329 -36.846 1.00 82.19 86 ILE A CA 1
ATOM 633 C C . ILE A 1 86 ? 6.363 -4.743 -38.095 1.00 82.19 86 ILE A C 1
ATOM 635 O O . ILE A 1 86 ? 6.992 -3.941 -38.792 1.00 82.19 86 ILE A O 1
ATOM 639 N N . PRO A 1 87 ? 5.091 -5.084 -38.380 1.00 83.00 87 PRO A N 1
ATOM 640 C CA . PRO A 1 87 ? 4.374 -4.514 -39.514 1.00 83.00 87 PRO A CA 1
ATOM 641 C C . PRO A 1 87 ? 4.303 -2.986 -39.451 1.00 83.00 87 PRO A C 1
ATOM 643 O O . PRO A 1 87 ? 4.037 -2.393 -38.401 1.00 83.00 87 PRO A O 1
ATOM 646 N N . ARG A 1 88 ? 4.516 -2.341 -40.601 1.00 75.50 88 ARG A N 1
ATOM 647 C CA . ARG A 1 88 ? 4.624 -0.880 -40.701 1.00 75.50 88 ARG A CA 1
ATOM 648 C C . ARG A 1 88 ? 3.344 -0.154 -40.296 1.00 75.50 88 ARG A C 1
ATOM 650 O O . ARG A 1 88 ? 3.417 0.899 -39.664 1.00 75.50 88 ARG A O 1
ATOM 657 N N . GLU A 1 89 ? 2.192 -0.737 -40.612 1.00 76.12 89 GLU A N 1
ATOM 658 C CA . GLU A 1 89 ? 0.877 -0.156 -40.319 1.00 76.12 89 GLU A CA 1
ATOM 659 C C . GLU A 1 89 ? 0.599 0.006 -38.815 1.00 76.12 89 GLU A C 1
ATOM 661 O O . GLU A 1 89 ? -0.235 0.824 -38.436 1.00 76.12 89 GLU A O 1
ATOM 666 N N . LEU A 1 90 ? 1.320 -0.718 -37.947 1.00 78.38 90 LEU A N 1
ATOM 667 C CA . LEU A 1 90 ? 1.147 -0.637 -36.492 1.00 78.38 90 LEU A CA 1
ATOM 668 C C . LEU A 1 90 ? 1.731 0.643 -35.878 1.00 78.38 90 LEU A C 1
ATOM 670 O O . LEU A 1 90 ? 1.539 0.886 -34.688 1.00 78.38 90 LEU A O 1
ATOM 674 N N . GLY A 1 91 ? 2.467 1.447 -36.655 1.00 80.06 91 GLY A N 1
ATOM 675 C CA . GLY A 1 91 ? 2.961 2.754 -36.212 1.00 80.06 91 GLY A CA 1
ATOM 676 C C . GLY A 1 91 ? 3.907 2.700 -35.008 1.00 80.06 91 GLY A C 1
ATOM 677 O O . GLY A 1 91 ? 4.017 3.682 -34.277 1.00 80.06 91 GLY A O 1
ATOM 678 N N . VAL A 1 92 ? 4.573 1.565 -34.767 1.00 85.88 92 VAL A N 1
ATOM 679 C CA . VAL A 1 92 ? 5.489 1.394 -33.631 1.00 85.88 92 VAL A CA 1
ATOM 680 C C . VAL A 1 92 ? 6.752 2.227 -33.843 1.00 85.88 92 VAL A C 1
ATOM 682 O O . VAL A 1 92 ? 7.406 2.151 -34.885 1.00 85.88 92 VAL A O 1
ATOM 685 N N . LEU A 1 93 ? 7.106 3.000 -32.821 1.00 88.56 93 LEU A N 1
ATOM 686 C CA . LEU A 1 93 ? 8.289 3.853 -32.793 1.00 88.56 93 LEU A CA 1
ATOM 687 C C . LEU A 1 93 ? 9.363 3.241 -31.893 1.00 88.56 93 LEU A C 1
ATOM 689 O O . LEU A 1 93 ? 9.073 2.375 -31.069 1.00 88.56 93 LEU A O 1
ATOM 693 N N . ALA A 1 94 ? 10.602 3.707 -32.002 1.00 89.12 94 ALA A N 1
ATOM 694 C CA . ALA A 1 94 ? 11.690 3.319 -31.113 1.00 89.12 94 ALA A CA 1
ATOM 695 C C . ALA A 1 94 ? 12.509 4.523 -30.648 1.00 89.12 94 ALA A C 1
ATOM 697 O O . ALA A 1 94 ? 12.651 5.509 -31.371 1.00 89.12 94 ALA A O 1
ATOM 698 N N . LEU A 1 95 ? 13.093 4.422 -29.451 1.00 88.38 95 LEU A N 1
ATOM 699 C CA . LEU A 1 95 ? 14.177 5.322 -29.060 1.00 88.38 95 LEU A CA 1
ATOM 700 C C . LEU A 1 95 ? 15.430 4.995 -29.894 1.00 88.38 95 LEU A C 1
ATOM 702 O O . LEU A 1 95 ? 15.913 3.860 -29.806 1.00 88.38 95 LEU A O 1
ATOM 706 N N . PRO A 1 96 ? 15.990 5.954 -30.657 1.00 86.81 96 PRO A N 1
ATOM 707 C CA . PRO A 1 96 ? 17.144 5.684 -31.509 1.00 86.81 96 PRO A CA 1
ATOM 708 C C . PRO A 1 96 ? 18.376 5.322 -30.675 1.00 86.81 96 PRO A C 1
ATOM 710 O O . PRO A 1 96 ? 18.779 6.076 -29.788 1.00 86.81 96 PRO A O 1
ATOM 713 N N . VAL A 1 97 ? 19.027 4.198 -30.985 1.00 86.69 97 VAL A N 1
ATOM 714 C CA . VAL A 1 97 ? 20.277 3.785 -30.309 1.00 86.69 97 VAL A CA 1
ATOM 715 C C . VAL A 1 97 ? 21.424 4.762 -30.606 1.00 86.69 97 VAL A C 1
ATOM 717 O O . VAL A 1 97 ? 22.322 4.934 -29.781 1.00 86.69 97 VAL A O 1
ATOM 720 N N . THR A 1 98 ? 21.383 5.427 -31.765 1.00 84.25 98 THR A N 1
ATOM 721 C CA . THR A 1 98 ? 22.358 6.440 -32.203 1.00 84.25 98 THR A CA 1
ATOM 722 C C . THR A 1 98 ? 22.196 7.784 -31.490 1.00 84.25 98 THR A C 1
ATOM 724 O O . THR A 1 98 ? 23.109 8.609 -31.523 1.00 84.25 98 THR A O 1
ATOM 727 N N . TRP A 1 99 ? 21.079 8.015 -30.791 1.00 85.19 99 TRP A N 1
ATOM 728 C CA . TRP A 1 99 ? 20.869 9.247 -30.038 1.00 85.19 99 TRP A CA 1
ATOM 729 C C . TRP A 1 99 ? 21.821 9.323 -28.836 1.00 85.19 99 TRP A C 1
ATOM 731 O O . TRP A 1 99 ? 21.833 8.447 -27.971 1.00 85.19 99 TRP A O 1
ATOM 741 N N . GLY A 1 100 ? 22.592 10.412 -28.723 1.00 81.88 100 GLY A N 1
ATOM 742 C CA . GLY A 1 100 ? 23.598 10.581 -27.661 1.00 81.88 100 GLY A CA 1
ATOM 743 C C . GLY A 1 100 ? 23.046 10.480 -26.228 1.00 81.88 100 GLY A C 1
ATOM 744 O O . GLY A 1 100 ? 23.766 10.087 -25.310 1.00 81.88 100 GLY A O 1
ATOM 745 N N . GLY A 1 101 ? 21.753 10.768 -26.027 1.00 84.06 101 GLY A N 1
ATOM 746 C CA . GLY A 1 101 ? 21.062 10.621 -24.741 1.00 84.06 101 GLY A CA 1
ATOM 747 C C . GLY A 1 101 ? 20.542 9.209 -24.436 1.00 84.06 101 GLY A C 1
ATOM 748 O O . GLY A 1 101 ? 20.130 8.953 -23.300 1.00 84.06 101 GLY A O 1
ATOM 749 N N . PHE A 1 102 ? 20.593 8.278 -25.395 1.00 86.81 102 PHE A N 1
ATOM 750 C CA . PHE A 1 102 ? 19.905 6.985 -25.344 1.00 86.81 102 PHE A CA 1
ATOM 751 C C . PHE A 1 102 ? 20.232 6.175 -24.092 1.00 86.81 102 PHE A C 1
ATOM 753 O O . PHE A 1 102 ? 19.333 5.791 -23.350 1.00 86.81 102 PHE A O 1
ATOM 760 N N . ARG A 1 103 ? 21.520 5.960 -23.788 1.00 87.25 103 ARG A N 1
ATOM 761 C CA . ARG A 1 103 ? 21.925 5.133 -22.633 1.00 87.25 103 ARG A CA 1
ATOM 762 C C . ARG A 1 103 ? 21.454 5.725 -21.307 1.00 87.25 103 ARG A C 1
ATOM 764 O O . ARG A 1 103 ? 20.994 4.986 -20.436 1.00 87.25 103 ARG A O 1
ATOM 771 N N . LYS A 1 104 ? 21.563 7.051 -21.157 1.00 88.25 104 LYS A N 1
ATOM 772 C CA . LYS A 1 104 ? 21.118 7.770 -19.956 1.00 88.25 104 LYS A CA 1
ATOM 773 C C . LYS A 1 104 ? 19.605 7.661 -19.814 1.00 88.25 104 LYS A C 1
ATOM 775 O O . LYS A 1 104 ? 19.127 7.314 -18.739 1.00 88.25 104 LYS A O 1
ATOM 780 N N . LYS A 1 105 ? 18.869 7.895 -20.902 1.00 88.19 105 LYS A N 1
ATOM 781 C CA . LYS A 1 105 ? 17.410 7.863 -20.893 1.00 88.19 105 LYS A CA 1
ATOM 782 C C . LYS A 1 105 ? 16.855 6.461 -20.697 1.00 88.19 105 LYS A C 1
ATOM 784 O O . LYS A 1 105 ? 15.972 6.283 -19.869 1.00 88.19 105 LYS A O 1
ATOM 789 N N . ARG A 1 106 ? 17.414 5.453 -21.368 1.00 91.06 106 ARG A N 1
ATOM 790 C CA . ARG A 1 106 ? 17.086 4.046 -21.119 1.00 91.06 106 ARG A CA 1
ATOM 791 C C . ARG A 1 106 ? 17.271 3.714 -19.644 1.00 91.06 106 ARG A C 1
ATOM 793 O O . ARG A 1 106 ? 16.341 3.219 -19.028 1.00 91.06 106 ARG A O 1
ATOM 800 N N . LYS A 1 107 ? 18.426 4.053 -19.055 1.00 85.31 107 LYS A N 1
ATOM 801 C CA . LYS A 1 107 ? 18.684 3.825 -17.623 1.00 85.31 107 LYS A CA 1
ATOM 802 C C . LYS A 1 107 ? 17.665 4.547 -16.734 1.00 85.31 107 LYS A C 1
ATOM 804 O O . LYS A 1 107 ? 17.182 3.954 -15.772 1.00 85.31 107 LYS A O 1
ATOM 809 N N . GLU A 1 108 ? 17.329 5.795 -17.051 1.00 86.00 108 GLU A N 1
ATOM 810 C CA . GLU A 1 108 ? 16.305 6.574 -16.343 1.00 86.00 108 GLU A CA 1
ATOM 811 C C . GLU A 1 108 ? 14.933 5.892 -16.405 1.00 86.00 108 GLU A C 1
ATOM 813 O O . GLU A 1 108 ? 14.313 5.705 -15.365 1.00 86.00 108 GLU A O 1
ATOM 818 N N . LEU A 1 109 ? 14.483 5.471 -17.590 1.00 84.50 109 LEU A N 1
ATOM 819 C CA . LEU A 1 109 ? 13.185 4.822 -17.793 1.00 84.50 109 LEU A CA 1
ATOM 820 C C . LEU A 1 109 ? 13.139 3.433 -17.137 1.00 84.50 109 LEU A C 1
ATOM 822 O O . LEU A 1 109 ? 12.190 3.137 -16.418 1.00 84.50 109 LEU A O 1
ATOM 826 N N . THR A 1 110 ? 14.189 2.620 -17.289 1.00 78.69 110 THR A N 1
ATOM 827 C CA . THR A 1 110 ? 14.342 1.329 -16.594 1.00 78.69 110 THR A CA 1
ATOM 828 C C . THR A 1 110 ? 14.258 1.510 -15.078 1.00 78.69 110 THR A C 1
ATOM 830 O O . THR A 1 110 ? 13.566 0.749 -14.410 1.00 78.69 110 THR A O 1
ATOM 833 N N . THR A 1 111 ? 14.909 2.542 -14.528 1.00 76.81 111 THR A N 1
ATOM 834 C CA . THR A 1 111 ? 14.878 2.825 -13.084 1.00 76.81 111 THR A CA 1
ATOM 835 C C . THR A 1 111 ? 13.507 3.339 -12.646 1.00 76.81 111 THR A C 1
ATOM 837 O O . THR A 1 111 ? 12.951 2.841 -11.672 1.00 76.81 111 THR A O 1
ATOM 840 N N . ARG A 1 112 ? 12.939 4.306 -13.380 1.00 79.94 112 ARG A N 1
ATOM 841 C CA . ARG A 1 112 ? 11.643 4.935 -13.083 1.00 79.94 112 ARG A CA 1
ATOM 842 C C . ARG A 1 112 ? 10.511 3.914 -13.037 1.00 79.94 112 ARG A C 1
ATOM 844 O O . ARG A 1 112 ? 9.666 4.006 -12.156 1.00 79.94 112 ARG A O 1
ATOM 851 N N . TYR A 1 113 ? 10.500 2.969 -13.972 1.00 78.62 113 TYR A N 1
ATOM 852 C CA . TYR A 1 113 ? 9.450 1.955 -14.072 1.00 78.62 113 TYR A CA 1
ATOM 853 C C . TYR A 1 113 ? 9.848 0.603 -13.468 1.00 78.62 113 TYR A C 1
ATOM 855 O O . TYR A 1 113 ? 9.108 -0.365 -13.597 1.00 78.62 113 TYR A O 1
ATOM 863 N N . GLY A 1 114 ? 11.001 0.521 -12.793 1.00 79.06 114 GLY A N 1
ATOM 864 C CA . GLY A 1 114 ? 11.428 -0.685 -12.081 1.00 79.06 114 GLY A CA 1
ATOM 865 C C . GLY A 1 114 ? 11.606 -1.916 -12.975 1.00 79.06 114 GLY A C 1
ATOM 866 O O . GLY A 1 114 ? 11.341 -3.030 -12.522 1.00 79.06 114 GLY A O 1
ATOM 867 N N . VAL A 1 115 ? 12.045 -1.723 -14.222 1.00 79.75 115 VAL A N 1
ATOM 868 C CA . VAL A 1 115 ? 12.251 -2.794 -15.206 1.00 79.75 115 VAL A CA 1
ATOM 869 C C . VAL A 1 115 ? 13.451 -3.641 -14.781 1.00 79.75 115 VAL A C 1
ATOM 871 O O . VAL A 1 115 ? 14.590 -3.178 -14.828 1.00 79.75 115 VAL A O 1
ATOM 874 N N . VAL A 1 116 ? 13.192 -4.876 -14.344 1.00 72.19 116 VAL A N 1
ATOM 875 C CA . VAL A 1 116 ? 14.232 -5.836 -13.919 1.00 72.19 116 VAL A CA 1
ATOM 876 C C . VAL A 1 116 ? 14.462 -6.913 -14.973 1.00 72.19 116 VAL A C 1
ATOM 878 O O . VAL A 1 116 ? 15.599 -7.323 -15.185 1.00 72.19 116 VAL A O 1
ATOM 881 N N . GLU A 1 117 ? 13.401 -7.335 -15.660 1.00 81.31 117 GLU A N 1
ATOM 882 C CA . GLU A 1 117 ? 13.441 -8.417 -16.641 1.00 81.31 117 GLU A CA 1
ATOM 883 C C . GLU A 1 117 ? 12.775 -7.997 -17.954 1.00 81.31 117 GLU A C 1
ATOM 885 O O . GLU A 1 117 ? 11.994 -7.044 -18.015 1.00 81.31 117 GLU A O 1
ATOM 890 N N . LEU A 1 118 ? 13.113 -8.700 -19.032 1.00 86.38 118 LEU A N 1
ATOM 891 C CA . LEU A 1 118 ? 12.526 -8.504 -20.351 1.00 86.38 118 LEU A CA 1
ATOM 892 C C . LEU A 1 118 ? 11.745 -9.762 -20.745 1.00 86.38 118 LEU A C 1
ATOM 894 O O . LEU A 1 118 ? 12.199 -10.870 -20.450 1.00 86.38 118 LEU A O 1
ATOM 898 N N . PRO A 1 119 ? 10.623 -9.628 -21.464 1.00 90.25 119 PRO A N 1
ATOM 899 C CA . PRO A 1 119 ? 10.004 -8.384 -21.927 1.00 90.25 119 PRO A CA 1
ATOM 900 C C . PRO A 1 119 ? 9.227 -7.665 -20.811 1.00 90.25 119 PRO A C 1
ATOM 902 O O . PRO A 1 119 ? 8.562 -8.315 -20.012 1.00 90.25 119 PRO A O 1
ATOM 905 N N . THR A 1 120 ? 9.250 -6.329 -20.806 1.00 89.00 120 THR A N 1
ATOM 906 C CA . THR A 1 120 ? 8.398 -5.504 -19.925 1.00 89.00 120 THR A CA 1
ATOM 907 C C . THR A 1 120 ? 7.609 -4.500 -20.759 1.00 89.00 120 THR A C 1
ATOM 909 O O . THR A 1 120 ? 8.159 -3.878 -21.665 1.00 89.00 120 THR A O 1
ATOM 912 N N . LEU A 1 121 ? 6.327 -4.320 -20.445 1.00 92.38 121 LEU A N 1
ATOM 913 C CA . LEU A 1 121 ? 5.436 -3.363 -21.096 1.00 92.38 121 LEU A CA 1
ATOM 914 C C . LEU A 1 121 ? 4.828 -2.461 -20.022 1.00 92.38 121 LEU A C 1
ATOM 916 O O . LEU A 1 121 ? 4.210 -2.952 -19.079 1.00 92.38 121 LEU A O 1
ATOM 920 N N . VAL A 1 122 ? 5.005 -1.153 -20.177 1.00 88.12 122 VAL A N 1
ATOM 921 C CA . VAL A 1 122 ? 4.467 -0.125 -19.278 1.00 88.12 122 VAL A CA 1
ATOM 922 C C . VAL A 1 122 ? 3.469 0.708 -20.060 1.00 88.12 122 VAL A C 1
ATOM 924 O O . VAL A 1 122 ? 3.806 1.180 -21.140 1.00 88.12 122 VAL A O 1
ATOM 927 N N . LEU A 1 123 ? 2.277 0.927 -19.518 1.00 88.69 123 LEU A N 1
ATOM 928 C CA . LEU A 1 123 ? 1.249 1.767 -20.123 1.00 88.69 123 LEU A CA 1
ATOM 929 C C . LEU A 1 123 ? 1.157 3.109 -19.392 1.00 88.69 123 LEU A C 1
ATOM 931 O O . LEU A 1 123 ? 1.104 3.158 -18.162 1.00 88.69 123 LEU A O 1
ATOM 935 N N . LEU A 1 124 ? 1.116 4.197 -20.153 1.00 83.81 124 LEU A N 1
ATOM 936 C CA . LEU A 1 124 ? 0.996 5.568 -19.673 1.00 83.81 124 LEU A CA 1
ATOM 937 C C . LEU A 1 124 ? -0.308 6.197 -20.169 1.00 83.81 124 LEU A 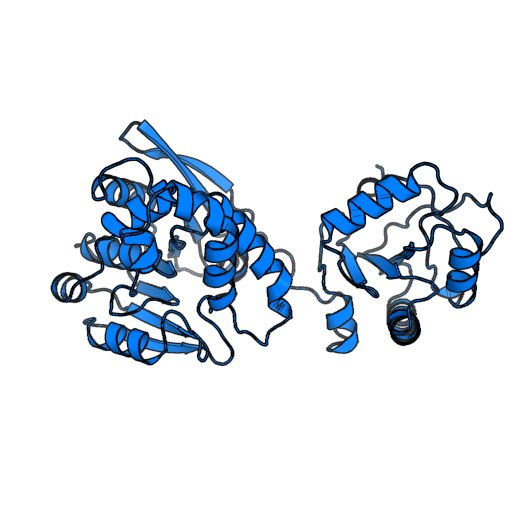C 1
ATOM 939 O O . LEU A 1 124 ? -0.700 6.004 -21.321 1.00 83.81 124 LEU A O 1
ATOM 943 N N . ASN A 1 125 ? -0.936 6.977 -19.294 1.00 81.94 125 ASN A N 1
ATOM 944 C CA . ASN A 1 125 ? -2.123 7.787 -19.557 1.00 81.94 125 ASN A CA 1
ATOM 945 C C . ASN A 1 125 ? -1.811 8.968 -20.495 1.00 81.94 125 ASN A C 1
ATOM 947 O O . ASN A 1 125 ? -0.648 9.370 -20.584 1.00 81.94 125 ASN A O 1
ATOM 951 N N . PRO A 1 126 ? -2.825 9.603 -21.117 1.00 81.00 126 PRO A N 1
ATOM 952 C CA . PRO A 1 126 ? -2.606 10.733 -22.029 1.00 81.00 126 PRO A CA 1
ATOM 953 C C . PRO A 1 126 ? -1.914 11.946 -21.379 1.00 81.00 126 PRO A C 1
ATOM 955 O O . PRO A 1 126 ? -1.299 12.763 -22.063 1.00 81.00 126 PRO A O 1
ATOM 958 N N . ASP A 1 127 ? -1.974 12.065 -20.050 1.00 75.25 127 ASP A N 1
ATOM 959 C CA . ASP A 1 127 ? -1.291 13.104 -19.271 1.00 75.25 127 ASP A CA 1
ATOM 960 C C . ASP A 1 127 ? 0.179 12.769 -18.930 1.00 75.25 127 ASP A C 1
ATOM 962 O O . ASP A 1 127 ? 0.877 13.585 -18.323 1.00 75.25 127 ASP A O 1
ATOM 966 N N . GLY A 1 128 ? 0.669 11.594 -19.336 1.00 72.25 128 GLY A N 1
ATOM 967 C CA . GLY A 1 128 ? 2.020 11.102 -19.071 1.00 72.25 128 GLY A CA 1
ATOM 968 C C . GLY A 1 128 ? 2.200 10.413 -17.713 1.00 72.25 128 GLY A C 1
ATOM 969 O O . GLY A 1 128 ? 3.323 10.016 -17.391 1.00 72.25 128 GLY A O 1
ATOM 970 N N . THR A 1 129 ? 1.136 10.257 -16.917 1.00 77.38 129 THR A N 1
ATOM 971 C CA . THR A 1 129 ? 1.167 9.454 -15.685 1.00 77.38 129 THR A CA 1
ATOM 972 C C . THR A 1 129 ? 1.159 7.958 -15.998 1.00 77.38 129 THR A C 1
ATOM 974 O O . THR A 1 129 ? 0.728 7.528 -17.068 1.00 77.38 129 THR A O 1
ATOM 977 N N . THR A 1 130 ? 1.664 7.138 -15.078 1.00 79.38 130 THR A N 1
ATOM 978 C CA . THR A 1 130 ? 1.678 5.680 -15.248 1.00 79.38 130 THR A CA 1
ATOM 979 C C . THR A 1 130 ? 0.269 5.122 -15.069 1.00 79.38 130 THR A C 1
ATOM 981 O O . THR A 1 130 ? -0.278 5.218 -13.976 1.00 79.38 130 THR A O 1
ATOM 984 N N . ALA A 1 131 ? -0.297 4.515 -16.113 1.00 75.94 131 ALA A N 1
ATOM 985 C CA . ALA A 1 131 ? -1.555 3.776 -16.015 1.00 75.94 131 ALA A CA 1
ATOM 986 C C . ALA A 1 131 ? -1.319 2.411 -15.351 1.00 75.94 131 ALA A C 1
ATOM 988 O O . ALA A 1 131 ? -2.003 2.039 -14.406 1.00 75.94 131 ALA A O 1
ATOM 989 N N . THR A 1 132 ? -0.300 1.682 -15.812 1.00 78.88 132 THR A N 1
ATOM 990 C CA . THR A 1 132 ? 0.170 0.445 -15.177 1.00 78.88 132 THR A CA 1
ATOM 991 C C . THR A 1 132 ? 1.598 0.131 -15.615 1.00 78.88 132 THR A C 1
ATOM 993 O O . THR A 1 132 ? 1.957 0.299 -16.781 1.00 78.88 132 THR A O 1
ATOM 996 N N . ALA A 1 133 ? 2.433 -0.327 -14.681 1.00 81.50 133 ALA A N 1
ATOM 997 C CA . ALA A 1 133 ? 3.782 -0.810 -14.980 1.00 81.50 133 ALA A CA 1
ATOM 998 C C . ALA A 1 133 ? 3.825 -2.315 -15.313 1.00 81.50 133 ALA A C 1
ATOM 1000 O O . ALA A 1 133 ? 4.874 -2.805 -15.720 1.00 81.50 133 ALA A O 1
ATOM 1001 N N . ASP A 1 134 ? 2.702 -3.029 -15.162 1.00 80.00 134 ASP A N 1
ATOM 1002 C CA . ASP A 1 134 ? 2.593 -4.484 -15.351 1.00 80.00 134 ASP A CA 1
ATOM 1003 C C . ASP A 1 134 ? 1.693 -4.849 -16.550 1.00 80.00 134 ASP A C 1
ATOM 1005 O O . ASP A 1 134 ? 1.007 -5.873 -16.580 1.00 80.00 134 ASP A O 1
ATOM 1009 N N . ALA A 1 135 ? 1.677 -3.994 -17.581 1.00 85.06 135 ALA A N 1
ATOM 1010 C CA . ALA A 1 135 ? 0.854 -4.219 -18.772 1.00 85.06 135 ALA A CA 1
ATOM 1011 C C . ALA A 1 135 ? 1.233 -5.523 -19.496 1.00 85.06 135 ALA A C 1
ATOM 1013 O O . ALA A 1 135 ? 0.402 -6.122 -20.173 1.00 85.06 135 ALA A O 1
ATOM 1014 N N . ALA A 1 136 ? 2.475 -5.997 -19.340 1.00 84.19 136 ALA A N 1
ATOM 1015 C CA . ALA A 1 136 ? 2.928 -7.241 -19.958 1.00 84.19 136 ALA A CA 1
ATOM 1016 C C . ALA A 1 136 ? 2.215 -8.480 -19.408 1.00 84.19 136 ALA A C 1
ATOM 1018 O O . ALA A 1 136 ? 1.938 -9.414 -20.164 1.00 84.19 136 ALA A O 1
ATOM 1019 N N . ARG A 1 137 ? 1.913 -8.497 -18.108 1.00 83.31 137 ARG A N 1
ATOM 1020 C CA . ARG A 1 137 ? 1.110 -9.551 -17.493 1.00 83.31 137 ARG A CA 1
ATOM 1021 C C . ARG A 1 137 ? -0.355 -9.424 -17.898 1.00 83.31 137 ARG A C 1
ATOM 1023 O O . ARG A 1 137 ? -0.946 -10.401 -18.350 1.00 83.31 137 ARG A O 1
ATOM 1030 N N . LEU A 1 138 ? -0.907 -8.214 -17.812 1.00 79.06 138 LEU A N 1
ATOM 1031 C CA . LEU A 1 138 ? -2.318 -7.940 -18.106 1.00 79.06 138 LEU A CA 1
ATOM 1032 C C . LEU A 1 138 ? -2.689 -8.249 -19.562 1.00 79.06 138 LEU A C 1
ATOM 1034 O O . LEU A 1 138 ? -3.774 -8.767 -19.819 1.00 79.06 138 LEU A O 1
ATOM 1038 N N . LEU A 1 139 ? -1.764 -8.033 -20.500 1.00 85.00 139 LEU A N 1
ATOM 1039 C CA . LEU A 1 139 ? -1.924 -8.432 -21.899 1.00 85.00 139 LEU A CA 1
ATOM 1040 C C . LEU A 1 139 ? -2.007 -9.954 -22.083 1.00 85.00 139 LEU A C 1
ATOM 1042 O O . LEU A 1 139 ? -2.703 -10.416 -22.980 1.00 85.00 139 LEU A O 1
ATOM 1046 N N . LYS A 1 140 ? -1.327 -10.744 -21.244 1.00 80.75 140 LYS A N 1
ATOM 1047 C CA . LYS A 1 140 ? -1.394 -12.215 -21.301 1.00 80.75 140 LYS A CA 1
ATOM 1048 C C . LYS A 1 140 ? -2.661 -12.758 -20.646 1.00 80.75 140 LYS A C 1
ATOM 1050 O O . LYS A 1 140 ? -3.250 -13.701 -21.156 1.00 80.75 140 LYS A O 1
ATOM 1055 N N . GLU A 1 141 ? -3.037 -12.198 -19.500 1.00 76.81 141 GLU A N 1
ATOM 1056 C CA . GLU A 1 141 ? -4.148 -12.700 -18.682 1.00 76.81 141 GLU A CA 1
ATOM 1057 C C . GLU A 1 141 ? -5.508 -12.186 -19.163 1.00 76.81 141 GLU A C 1
ATOM 1059 O O . GLU A 1 141 ? -6.500 -12.907 -19.124 1.00 76.81 141 GLU A O 1
ATOM 1064 N N . THR A 1 142 ? -5.552 -10.940 -19.632 1.00 75.00 142 THR A N 1
ATOM 1065 C CA . THR A 1 142 ? -6.780 -10.231 -20.013 1.00 75.00 142 THR A CA 1
ATOM 1066 C C . THR A 1 142 ? -6.579 -9.465 -21.325 1.00 75.00 142 THR A C 1
ATOM 1068 O O . THR A 1 142 ? -6.664 -8.242 -21.329 1.00 75.00 142 THR A O 1
ATOM 1071 N N . PRO A 1 143 ? -6.287 -10.124 -22.458 1.00 74.25 143 PRO A N 1
ATOM 1072 C CA . PRO A 1 143 ? -5.910 -9.448 -23.707 1.00 74.25 143 PRO A CA 1
ATOM 1073 C C . PRO A 1 143 ? -6.934 -8.412 -24.199 1.00 74.25 143 PRO A C 1
ATOM 1075 O O . PRO A 1 143 ? -6.548 -7.374 -24.732 1.00 74.25 143 PRO A O 1
ATOM 1078 N N . ASP A 1 144 ? -8.226 -8.642 -23.953 1.00 76.62 144 ASP A N 1
ATOM 1079 C CA . ASP A 1 144 ? -9.309 -7.725 -24.337 1.00 76.62 144 ASP A CA 1
ATOM 1080 C C . ASP A 1 144 ? -9.608 -6.650 -23.270 1.00 76.62 144 ASP A C 1
ATOM 1082 O O . ASP A 1 144 ? -10.535 -5.856 -23.408 1.00 76.62 144 ASP A O 1
ATOM 1086 N N . GLY A 1 145 ? -8.815 -6.606 -22.195 1.00 68.81 145 GLY A N 1
ATOM 1087 C CA . GLY A 1 145 ? -8.973 -5.680 -21.076 1.00 68.81 145 GLY A CA 1
ATOM 1088 C C . GLY A 1 145 ? -8.410 -4.277 -21.312 1.00 68.81 145 GLY A C 1
ATOM 1089 O O . GLY A 1 145 ? -8.547 -3.443 -20.421 1.00 68.81 145 GLY A O 1
ATOM 1090 N N . PHE A 1 146 ? -7.779 -3.993 -22.462 1.00 77.56 146 PHE A N 1
ATOM 1091 C CA . PHE A 1 146 ? -7.171 -2.690 -22.783 1.00 77.56 146 PHE A CA 1
ATOM 1092 C C . PHE A 1 146 ? -8.174 -1.519 -22.617 1.00 77.56 146 PHE A C 1
ATOM 1094 O O . PHE A 1 146 ? -9.288 -1.598 -23.140 1.00 77.56 146 PHE A O 1
ATOM 1101 N N . PRO A 1 147 ? -7.808 -0.402 -21.946 1.00 73.38 147 PRO A N 1
ATOM 1102 C CA . PRO A 1 147 ? -6.463 0.000 -21.505 1.00 73.38 147 PRO A CA 1
ATOM 1103 C C . PRO A 1 147 ? -5.988 -0.607 -20.173 1.00 73.38 147 PRO A C 1
ATOM 1105 O O . PRO A 1 147 ? -5.126 -0.036 -19.515 1.00 73.38 147 PRO A O 1
ATOM 1108 N N . TRP A 1 148 ? -6.546 -1.744 -19.754 1.00 71.31 148 TRP A N 1
ATOM 1109 C CA . TRP A 1 148 ? -6.354 -2.365 -18.438 1.00 71.31 148 TRP A CA 1
ATOM 1110 C C . TRP A 1 148 ? -6.464 -1.340 -17.331 1.00 71.31 148 TRP A C 1
ATOM 1112 O O . TRP A 1 148 ? -5.637 -1.272 -16.421 1.00 71.31 148 TRP A O 1
ATOM 1122 N N . ALA A 1 149 ? -7.488 -0.501 -17.483 1.00 53.31 149 ALA A N 1
ATOM 1123 C CA . ALA A 1 149 ? -7.817 0.510 -16.520 1.00 53.31 149 ALA A CA 1
ATOM 1124 C C . ALA A 1 149 ? -7.962 -0.187 -15.163 1.00 53.31 149 ALA A C 1
ATOM 1126 O O . ALA A 1 149 ? -8.918 -0.928 -14.934 1.00 53.31 149 ALA A O 1
ATOM 1127 N N . LEU A 1 150 ? -7.051 0.114 -14.234 1.00 46.38 150 LEU A N 1
ATOM 1128 C CA . LEU A 1 150 ? -7.542 0.397 -12.894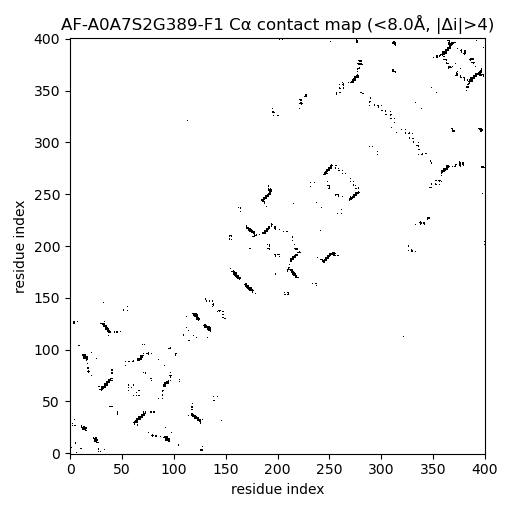 1.00 46.38 150 LEU A CA 1
ATOM 1129 C C . LEU A 1 150 ? -8.666 1.428 -13.084 1.00 46.38 150 LEU A C 1
ATOM 1131 O O . LEU A 1 150 ? -8.495 2.310 -13.941 1.00 46.38 150 LEU A O 1
ATOM 1135 N N . PRO A 1 151 ? -9.822 1.284 -12.404 1.00 38.59 151 PRO A N 1
ATOM 1136 C CA . PRO A 1 151 ? -10.921 2.238 -12.528 1.00 38.59 151 PRO A CA 1
ATOM 1137 C C . PRO A 1 151 ? -10.336 3.650 -12.551 1.00 38.59 151 PRO A C 1
ATOM 1139 O O . PRO A 1 151 ? -9.402 3.922 -11.797 1.00 38.59 151 PRO A O 1
ATOM 1142 N N . SER A 1 152 ? -10.791 4.467 -13.517 1.00 37.72 152 SER A N 1
ATOM 1143 C CA . SER A 1 152 ? -10.273 5.813 -13.825 1.00 37.72 152 SER A CA 1
ATOM 1144 C C . SER A 1 152 ? -9.721 6.495 -12.579 1.00 37.72 152 SER A C 1
ATOM 1146 O O . SER A 1 152 ? -10.415 6.385 -11.568 1.00 37.72 152 SER A O 1
ATOM 1148 N N . PRO A 1 153 ? -8.588 7.232 -12.628 1.00 45.09 153 PRO A N 1
ATOM 1149 C CA . PRO A 1 153 ? -8.036 7.866 -11.439 1.00 45.09 153 PRO A CA 1
ATOM 1150 C C . PRO A 1 153 ? -9.174 8.591 -10.747 1.00 45.09 153 PRO A C 1
ATOM 1152 O O . PRO A 1 153 ? -9.742 9.544 -11.294 1.00 45.09 153 PRO A O 1
ATOM 1155 N N . THR A 1 154 ? -9.575 8.048 -9.597 1.00 48.88 154 THR A N 1
ATOM 1156 C CA . THR A 1 154 ? -10.623 8.630 -8.787 1.00 48.88 154 THR A CA 1
ATOM 1157 C C . THR A 1 154 ? -10.279 10.100 -8.675 1.00 48.88 154 THR A C 1
ATOM 1159 O O . THR A 1 154 ? -9.117 10.491 -8.542 1.00 48.88 154 THR A O 1
ATOM 1162 N N . SER A 1 155 ? -11.291 10.954 -8.712 1.00 52.22 155 SER A N 1
ATOM 1163 C CA . SER A 1 155 ? -11.124 12.373 -8.405 1.00 52.22 155 SER A CA 1
ATOM 1164 C C . SER A 1 155 ? -10.470 12.617 -7.022 1.00 52.22 155 SER A C 1
ATOM 1166 O O . SER A 1 155 ? -10.178 13.759 -6.657 1.00 52.22 155 SER A O 1
ATOM 1168 N N . TYR A 1 156 ? -10.210 11.550 -6.264 1.00 54.69 156 TYR A N 1
ATOM 1169 C CA . TYR A 1 156 ? -9.234 11.427 -5.199 1.00 54.69 156 TYR A CA 1
ATOM 1170 C C . TYR A 1 156 ? -7.950 12.229 -5.448 1.00 54.69 156 TYR A C 1
ATOM 1172 O O . TYR A 1 156 ? -7.043 11.860 -6.191 1.00 54.69 156 TYR A O 1
ATOM 1180 N N . ARG A 1 157 ? -7.889 13.385 -4.792 1.00 62.31 157 ARG A N 1
ATOM 1181 C CA . ARG A 1 157 ? -6.684 14.197 -4.657 1.00 62.31 157 ARG A CA 1
ATOM 1182 C C . ARG A 1 157 ? -6.546 14.507 -3.176 1.00 62.31 157 ARG A C 1
ATOM 1184 O O . ARG A 1 157 ? -7.071 15.540 -2.746 1.00 62.31 157 ARG A O 1
ATOM 1191 N N . PRO A 1 158 ? -5.913 13.611 -2.400 1.00 68.06 158 PRO A N 1
ATOM 1192 C CA . PRO A 1 158 ? -5.701 13.871 -0.996 1.00 68.06 158 PRO A CA 1
ATOM 1193 C C . PRO A 1 158 ? -4.811 15.107 -0.892 1.00 68.06 158 PRO A C 1
ATOM 1195 O O . PRO A 1 158 ? -3.830 15.266 -1.623 1.00 68.06 158 PRO A O 1
ATOM 1198 N N . ARG A 1 159 ? -5.191 16.024 -0.016 1.00 73.25 159 ARG A N 1
ATOM 1199 C CA . ARG A 1 159 ? -4.395 17.193 0.325 1.00 73.25 159 ARG A CA 1
ATOM 1200 C C . ARG A 1 159 ? -3.462 16.794 1.453 1.00 73.25 159 ARG A C 1
ATOM 1202 O O . ARG A 1 159 ? -3.892 16.162 2.414 1.00 73.25 159 ARG A O 1
ATOM 1209 N N . LEU A 1 160 ? -2.192 17.155 1.320 1.00 70.94 160 LEU A N 1
ATOM 1210 C CA . LEU A 1 160 ? -1.244 17.039 2.416 1.00 70.94 160 LEU A CA 1
ATOM 1211 C C . LEU A 1 160 ? -1.446 18.227 3.355 1.00 70.94 160 LEU A C 1
ATOM 1213 O O . LEU A 1 160 ? -1.339 19.380 2.936 1.00 70.94 160 LEU A O 1
ATOM 1217 N N . HIS A 1 161 ? -1.747 17.929 4.609 1.00 69.00 161 HIS A N 1
ATOM 1218 C CA . HIS A 1 161 ? -1.843 18.884 5.696 1.00 69.00 161 HIS A CA 1
ATOM 1219 C C . HIS A 1 161 ? -0.677 18.653 6.652 1.00 69.00 161 HIS A C 1
ATOM 1221 O O . HIS A 1 161 ? -0.532 17.555 7.183 1.00 69.00 161 HIS A O 1
ATOM 1227 N N . ASP A 1 162 ? 0.106 19.694 6.923 1.00 70.25 162 ASP A N 1
ATOM 1228 C CA . ASP A 1 162 ? 0.995 19.715 8.085 1.00 70.25 162 ASP A CA 1
ATOM 1229 C C . ASP A 1 162 ? 0.163 20.126 9.302 1.00 70.25 162 ASP A C 1
ATOM 1231 O O . ASP A 1 162 ? 0.082 21.304 9.666 1.00 70.25 162 ASP A O 1
ATOM 1235 N N . PHE A 1 163 ? -0.545 19.158 9.886 1.00 71.12 163 PHE A N 1
ATOM 1236 C CA . PHE A 1 163 ? -1.449 19.410 11.000 1.00 71.12 163 PHE A CA 1
ATOM 1237 C C . PHE A 1 163 ? -0.640 19.754 12.249 1.00 71.12 163 PHE A C 1
ATOM 1239 O O . PHE A 1 163 ? 0.114 18.926 12.764 1.00 71.12 163 PHE A O 1
ATOM 1246 N N . ARG A 1 164 ? -0.776 20.993 12.728 1.00 74.69 164 ARG A N 1
ATOM 1247 C CA . ARG A 1 164 ? -0.133 21.438 13.965 1.00 74.69 164 ARG A CA 1
ATOM 1248 C C . ARG A 1 164 ? -0.966 20.989 15.151 1.00 74.69 164 ARG A C 1
ATOM 1250 O O . ARG A 1 164 ? -2.090 21.453 15.321 1.00 74.69 164 ARG A O 1
ATOM 1257 N N . ILE A 1 165 ? -0.389 20.113 15.956 1.00 72.88 165 ILE A N 1
ATOM 1258 C CA . ILE A 1 165 ? -0.971 19.694 17.227 1.00 72.88 165 ILE A CA 1
ATOM 1259 C C . ILE A 1 165 ? -0.625 20.696 18.327 1.00 72.88 165 ILE A C 1
ATOM 1261 O O . ILE A 1 165 ? 0.350 21.443 18.226 1.00 72.88 165 ILE A O 1
ATOM 1265 N N . GLU A 1 166 ? -1.413 20.702 19.399 1.00 72.12 166 GLU A N 1
ATOM 1266 C CA . GLU A 1 166 ? -1.276 21.667 20.500 1.00 72.12 166 GLU A CA 1
ATOM 1267 C C . GLU A 1 166 ? 0.099 21.632 21.186 1.00 72.12 166 GLU A C 1
ATOM 1269 O O . GLU A 1 166 ? 0.569 22.656 21.678 1.00 72.12 166 GLU A O 1
ATOM 1274 N N . SER A 1 167 ? 0.786 20.486 21.166 1.00 65.44 167 SER A N 1
ATOM 1275 C CA . SER A 1 167 ? 2.149 20.342 21.699 1.00 65.44 167 SER A CA 1
ATOM 1276 C C . SER A 1 167 ? 3.224 21.043 20.855 1.00 65.44 167 SER A C 1
ATOM 1278 O O . SER A 1 167 ? 4.390 21.070 21.244 1.00 65.44 167 SER A O 1
ATOM 1280 N N . GLY A 1 168 ? 2.852 21.620 19.707 1.00 63.09 168 GLY A N 1
ATOM 1281 C CA . GLY A 1 168 ? 3.737 22.367 18.814 1.00 63.09 168 GLY A CA 1
ATOM 1282 C C . GLY A 1 168 ? 4.377 21.530 17.705 1.00 63.09 168 GLY A C 1
ATOM 1283 O O . GLY A 1 168 ? 4.996 22.107 16.810 1.00 63.09 168 GLY A O 1
ATOM 1284 N N . ASN A 1 169 ? 4.212 20.201 17.708 1.00 66.00 169 ASN A N 1
ATOM 1285 C CA . ASN A 1 169 ? 4.690 19.365 16.603 1.00 66.00 169 ASN A CA 1
ATOM 1286 C C . ASN A 1 169 ? 3.763 19.475 15.377 1.00 66.00 169 ASN A C 1
ATOM 1288 O O . ASN A 1 169 ? 2.588 19.829 15.478 1.00 66.00 169 ASN A O 1
ATOM 1292 N N . SER A 1 170 ? 4.291 19.141 14.200 1.00 63.69 170 SER A N 1
ATOM 1293 C CA . SER A 1 170 ? 3.516 19.013 12.963 1.00 63.69 170 SER A CA 1
ATOM 1294 C C . SER A 1 170 ? 3.444 17.550 12.541 1.00 63.69 170 SER A C 1
ATOM 1296 O O . SER A 1 170 ? 4.481 16.893 12.429 1.00 63.69 170 SER A O 1
ATOM 1298 N N . VAL A 1 171 ? 2.235 17.060 12.272 1.00 67.50 171 VAL A N 1
ATOM 1299 C CA . VAL A 1 171 ? 1.982 15.700 11.782 1.00 67.50 171 VAL A CA 1
ATOM 1300 C C . VAL A 1 171 ? 1.498 15.763 10.330 1.00 67.50 171 VAL A C 1
ATOM 1302 O O . VAL A 1 171 ? 0.496 16.435 10.068 1.00 67.50 171 VAL A O 1
ATOM 1305 N N . PRO A 1 172 ? 2.160 15.071 9.382 1.00 65.12 172 PRO A N 1
ATOM 1306 C CA . PRO A 1 172 ? 1.665 14.951 8.017 1.00 65.12 172 PRO A CA 1
ATOM 1307 C C . PRO A 1 172 ? 0.366 14.136 7.976 1.00 65.12 172 PRO A C 1
ATOM 1309 O O . PRO A 1 172 ? 0.312 12.985 8.415 1.00 65.12 172 PRO A O 1
ATOM 1312 N N . VAL A 1 173 ? -0.689 14.733 7.427 1.00 70.56 173 VAL A N 1
ATOM 1313 C CA . VAL A 1 173 ? -1.999 14.099 7.254 1.00 70.56 173 VAL A CA 1
ATOM 1314 C C . VAL A 1 173 ? -2.427 14.232 5.801 1.00 70.56 173 VAL A C 1
ATOM 1316 O O . VAL A 1 173 ? -2.540 15.337 5.273 1.00 70.56 173 VAL A O 1
ATOM 1319 N N . LEU A 1 174 ? -2.692 13.105 5.147 1.00 71.88 174 LEU A N 1
ATOM 1320 C CA . LEU A 1 174 ? -3.312 13.082 3.826 1.00 71.88 174 LEU A CA 1
ATOM 1321 C C . LEU A 1 174 ? -4.827 13.022 4.005 1.00 71.88 174 LEU A C 1
ATOM 1323 O O . LEU A 1 174 ? -5.365 12.011 4.452 1.00 71.88 174 LEU A O 1
ATOM 1327 N N . HIS A 1 175 ? -5.520 14.102 3.656 1.00 75.31 175 HIS A N 1
ATOM 1328 C CA . HIS A 1 175 ? -6.977 14.191 3.756 1.00 75.31 175 HIS A CA 1
ATOM 1329 C C . HIS A 1 175 ? -7.607 14.357 2.378 1.00 75.31 175 HIS A C 1
ATOM 1331 O O . HIS A 1 175 ? -7.284 15.288 1.642 1.00 75.31 175 HIS A O 1
ATOM 1337 N N . SER A 1 176 ? -8.531 13.469 2.028 1.00 75.62 176 SER A N 1
ATOM 1338 C CA . SER A 1 176 ? -9.340 13.576 0.815 1.00 75.62 176 SER A CA 1
ATOM 1339 C C . SER A 1 176 ? -10.797 13.818 1.222 1.00 75.62 176 SER A C 1
ATOM 1341 O O . SER A 1 176 ? -11.454 12.890 1.705 1.00 75.62 176 SER A O 1
ATOM 1343 N N . PRO A 1 177 ? -11.327 15.049 1.082 1.00 63.38 177 PRO A N 1
ATOM 1344 C CA . PRO A 1 177 ? -12.733 15.308 1.351 1.00 63.38 177 PRO A CA 1
ATOM 1345 C C . PRO A 1 177 ? -13.599 14.633 0.284 1.00 63.38 177 PRO A C 1
ATOM 1347 O O . PRO A 1 177 ? -13.269 14.633 -0.906 1.00 63.38 177 PRO A O 1
ATOM 1350 N N . ARG A 1 178 ? -14.741 14.094 0.710 1.00 65.62 178 ARG A N 1
ATOM 1351 C CA . ARG A 1 178 ? -15.704 13.444 -0.180 1.00 65.62 178 ARG A CA 1
ATOM 1352 C C . ARG A 1 178 ? -16.199 14.407 -1.271 1.00 65.62 178 ARG A C 1
ATOM 1354 O O . ARG A 1 178 ? -16.519 15.557 -0.979 1.00 65.62 178 ARG A O 1
ATOM 1361 N N . ARG A 1 179 ? -16.327 13.930 -2.518 1.00 54.19 179 ARG A N 1
ATOM 1362 C CA . ARG A 1 179 ? -16.785 14.758 -3.657 1.00 54.19 179 ARG A CA 1
ATOM 1363 C C . ARG A 1 179 ? -18.264 14.632 -4.036 1.00 54.19 179 ARG A C 1
ATOM 1365 O O . ARG A 1 179 ? -18.761 15.494 -4.753 1.00 54.19 179 ARG A O 1
ATOM 1372 N N . CYS A 1 180 ? -18.973 13.588 -3.605 1.00 43.94 180 CYS A N 1
ATOM 1373 C CA . CYS A 1 180 ? -20.323 13.307 -4.103 1.00 43.94 180 CYS A CA 1
ATOM 1374 C C . CYS A 1 180 ? -21.421 13.771 -3.127 1.00 43.94 180 CYS A C 1
ATOM 1376 O O . CYS A 1 180 ? -21.436 13.357 -1.973 1.00 43.94 180 CYS A O 1
ATOM 1378 N N . ALA A 1 181 ? -22.368 14.589 -3.600 1.00 43.50 181 ALA A N 1
ATOM 1379 C CA . ALA A 1 181 ? -23.502 15.106 -2.819 1.00 43.50 181 ALA A CA 1
ATOM 1380 C C . ALA A 1 181 ? -24.682 14.112 -2.671 1.00 43.50 181 ALA A C 1
ATOM 1382 O O . ALA A 1 181 ? -25.676 14.435 -2.029 1.00 43.50 181 ALA A O 1
ATOM 1383 N N . LEU A 1 182 ? -24.602 12.916 -3.278 1.00 41.91 182 LEU A N 1
ATOM 1384 C CA . LEU A 1 182 ? -25.755 12.025 -3.504 1.00 41.91 182 LEU A CA 1
ATOM 1385 C C . LEU A 1 182 ? -25.922 10.856 -2.515 1.00 41.91 182 LEU A C 1
ATOM 1387 O O . LEU A 1 182 ? -26.906 10.131 -2.615 1.00 41.91 182 LEU A O 1
ATOM 1391 N N . THR A 1 183 ? -25.031 10.659 -1.536 1.00 45.94 183 THR A N 1
ATOM 1392 C CA . THR A 1 183 ? -25.333 9.752 -0.404 1.00 45.94 183 THR A CA 1
ATOM 1393 C C . THR A 1 183 ? -25.283 10.533 0.904 1.00 45.94 183 THR A C 1
ATOM 1395 O O . THR A 1 183 ? -24.393 11.344 1.114 1.00 45.94 183 THR A O 1
ATOM 1398 N N . ALA A 1 184 ? -26.262 10.343 1.782 1.00 42.97 184 ALA A N 1
ATOM 1399 C CA . ALA A 1 184 ? -26.450 11.164 2.981 1.00 42.97 184 ALA A CA 1
ATOM 1400 C C . ALA A 1 184 ? -25.464 10.860 4.132 1.00 42.97 184 ALA A C 1
ATOM 1402 O O . ALA A 1 184 ? -25.557 11.463 5.200 1.00 42.97 184 ALA A O 1
ATOM 1403 N N . ALA A 1 185 ? -24.525 9.924 3.955 1.00 5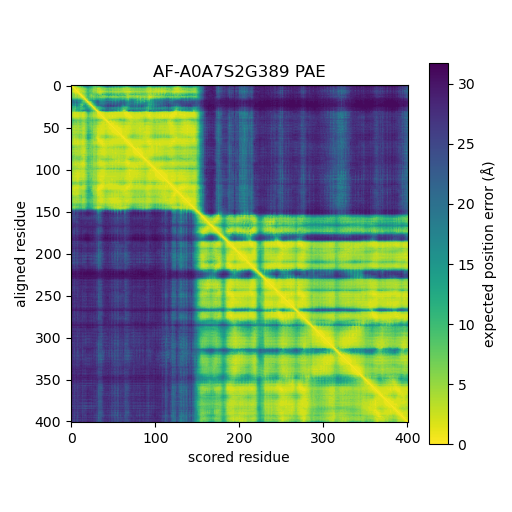2.81 185 ALA A N 1
ATOM 1404 C CA . ALA A 1 185 ? -23.591 9.542 5.008 1.00 52.81 185 ALA A CA 1
ATOM 1405 C C . ALA A 1 185 ? -22.387 10.500 5.041 1.00 52.81 185 ALA A C 1
ATOM 1407 O O . ALA A 1 185 ? -21.468 10.414 4.224 1.00 52.81 185 ALA A O 1
ATOM 1408 N N . ASN A 1 186 ? -22.410 11.430 5.997 1.00 72.94 186 ASN A N 1
ATOM 1409 C CA . ASN A 1 186 ? -21.256 12.226 6.411 1.00 72.94 186 ASN A CA 1
ATOM 1410 C C . ASN A 1 186 ? -20.315 11.323 7.226 1.00 72.94 186 ASN A C 1
ATOM 1412 O O . ASN A 1 186 ? -20.410 11.295 8.455 1.00 72.94 186 ASN A O 1
ATOM 1416 N N . ALA A 1 187 ? -19.531 10.503 6.519 1.00 84.19 187 ALA A N 1
ATOM 1417 C CA . ALA A 1 187 ? -18.694 9.462 7.097 1.00 84.19 187 ALA A CA 1
ATOM 1418 C C . ALA A 1 187 ? -17.208 9.646 6.750 1.00 84.19 187 ALA A C 1
ATOM 1420 O O . ALA A 1 187 ? -16.856 9.835 5.578 1.00 84.19 187 ALA A O 1
ATOM 1421 N N . THR A 1 188 ? -16.346 9.537 7.763 1.00 88.50 188 THR A N 1
ATOM 1422 C CA . THR A 1 188 ? -14.887 9.633 7.651 1.00 88.50 188 THR A CA 1
ATOM 1423 C C . THR A 1 188 ? -14.227 8.303 8.005 1.00 88.50 188 THR A C 1
ATOM 1425 O O . THR A 1 188 ? -14.515 7.705 9.042 1.00 88.50 188 THR A O 1
ATOM 1428 N N . VAL A 1 189 ? -13.304 7.854 7.156 1.00 91.19 189 VAL A N 1
ATOM 1429 C CA . VAL A 1 189 ? -12.467 6.674 7.383 1.00 91.19 189 VAL A CA 1
ATOM 1430 C C . VAL A 1 189 ? -11.044 7.125 7.696 1.00 91.19 189 VAL A C 1
ATOM 1432 O O . VAL A 1 189 ? -10.396 7.782 6.880 1.00 91.19 189 VAL A O 1
ATOM 1435 N N . PHE A 1 190 ? -10.561 6.762 8.878 1.00 92.12 190 PHE A N 1
ATOM 1436 C CA . PHE A 1 190 ? -9.222 7.079 9.359 1.00 92.12 190 PHE A CA 1
ATOM 1437 C C . PHE A 1 190 ? -8.318 5.859 9.237 1.00 92.12 190 PHE A C 1
ATOM 1439 O O . PHE A 1 190 ? -8.613 4.812 9.809 1.00 92.12 190 PHE A O 1
ATOM 1446 N N . PHE A 1 191 ? -7.197 6.007 8.542 1.00 92.00 191 PHE A N 1
ATOM 1447 C CA . PHE A 1 191 ? -6.219 4.950 8.329 1.00 92.00 191 PHE A CA 1
ATOM 1448 C C . PHE A 1 191 ? -4.996 5.145 9.222 1.00 92.00 191 PHE A C 1
ATOM 1450 O O . PHE A 1 191 ? -4.341 6.189 9.191 1.00 92.00 191 PHE A O 1
ATOM 1457 N N . LEU A 1 192 ? -4.684 4.107 9.997 1.00 90.38 192 LEU A N 1
ATOM 1458 C CA . LEU A 1 192 ? -3.570 4.038 10.934 1.00 90.38 192 LEU A CA 1
ATOM 1459 C C . LEU A 1 192 ? -2.597 2.933 10.479 1.00 90.38 192 LEU A C 1
ATOM 1461 O O . LEU A 1 192 ? -2.860 1.748 10.724 1.00 90.38 192 LEU A O 1
ATOM 1465 N N . PRO A 1 193 ? -1.496 3.288 9.787 1.00 86.81 193 PRO A N 1
ATOM 1466 C CA . PRO A 1 193 ? -0.524 2.318 9.281 1.00 86.81 193 PRO A CA 1
ATOM 1467 C C . PRO A 1 193 ? 0.257 1.646 10.411 1.00 86.81 193 PRO A C 1
ATOM 1469 O O . PRO A 1 193 ? 0.297 2.130 11.546 1.00 86.81 193 PRO A O 1
ATOM 1472 N N . ALA A 1 194 ? 0.899 0.524 10.086 1.00 84.69 194 ALA A N 1
ATOM 1473 C CA . ALA A 1 194 ? 1.903 -0.065 10.961 1.00 84.69 194 ALA A CA 1
ATOM 1474 C C . ALA A 1 194 ? 3.116 0.869 11.099 1.00 84.69 194 ALA A C 1
ATOM 1476 O O . ALA A 1 194 ? 3.414 1.640 10.189 1.00 84.69 194 ALA A O 1
ATOM 1477 N N . SER A 1 195 ? 3.850 0.790 12.209 1.00 76.62 195 SER A N 1
ATOM 1478 C CA . SER A 1 195 ? 4.934 1.743 12.508 1.00 76.62 195 SER A CA 1
ATOM 1479 C C . SER A 1 195 ? 6.105 1.713 11.522 1.00 76.62 195 SER A C 1
ATOM 1481 O O . SER A 1 195 ? 6.846 2.687 11.429 1.00 76.62 195 SER A O 1
ATOM 1483 N N . HIS A 1 196 ? 6.301 0.607 10.804 1.00 75.94 196 HIS A N 1
ATOM 1484 C CA . HIS A 1 196 ? 7.307 0.467 9.742 1.00 75.94 196 HIS A CA 1
ATOM 1485 C C . HIS A 1 196 ? 6.790 0.863 8.351 1.00 75.94 196 HIS A C 1
ATOM 1487 O O . HIS A 1 196 ? 7.501 0.683 7.366 1.00 75.94 196 HIS A O 1
ATOM 1493 N N . SER A 1 197 ? 5.549 1.335 8.265 1.00 75.38 197 SER A N 1
ATOM 1494 C CA . SER A 1 197 ? 4.858 1.713 7.036 1.00 75.38 197 SER A CA 1
ATOM 1495 C C . SER A 1 197 ? 4.443 3.183 7.100 1.00 75.38 197 SER A C 1
ATOM 1497 O O . SER A 1 197 ? 4.470 3.813 8.157 1.00 75.38 197 SER A O 1
ATOM 1499 N N . THR A 1 198 ? 4.030 3.727 5.963 1.00 77.88 198 THR A N 1
ATOM 1500 C CA . THR A 1 198 ? 3.512 5.095 5.856 1.00 77.88 198 THR A CA 1
ATOM 1501 C C . THR A 1 198 ? 2.031 5.089 5.490 1.00 77.88 198 THR A C 1
ATOM 1503 O O . THR A 1 198 ? 1.467 4.061 5.093 1.00 77.88 198 THR A O 1
ATOM 1506 N N . ALA A 1 199 ? 1.394 6.256 5.552 1.00 77.25 199 ALA A N 1
ATOM 1507 C CA . ALA A 1 199 ? 0.063 6.514 5.018 1.00 77.25 199 ALA A CA 1
ATOM 1508 C C . ALA A 1 199 ? -0.075 6.029 3.563 1.00 77.25 199 ALA A C 1
ATOM 1510 O O . ALA A 1 199 ? -1.149 5.590 3.160 1.00 77.25 199 ALA A O 1
ATOM 1511 N N . ARG A 1 200 ? 1.017 6.008 2.783 1.00 72.88 200 ARG A N 1
ATOM 1512 C CA . ARG A 1 200 ? 1.010 5.549 1.385 1.00 72.88 200 ARG A CA 1
ATOM 1513 C C . ARG A 1 200 ? 0.557 4.107 1.215 1.00 72.88 200 ARG A C 1
ATOM 1515 O O . ARG A 1 200 ? -0.050 3.801 0.194 1.00 72.88 200 ARG A O 1
ATOM 1522 N N . SER A 1 201 ? 0.795 3.251 2.210 1.00 79.19 201 SER A N 1
ATOM 1523 C CA . SER A 1 201 ? 0.348 1.852 2.164 1.00 79.19 201 SER A CA 1
ATOM 1524 C C . SER A 1 201 ? -1.167 1.716 1.993 1.00 79.19 201 SER A C 1
ATOM 1526 O O . SER A 1 201 ? -1.626 0.793 1.333 1.00 79.19 201 SER A O 1
ATOM 1528 N N . PHE A 1 202 ? -1.944 2.682 2.485 1.00 85.69 202 PHE A N 1
ATOM 1529 C CA . PHE A 1 202 ? -3.394 2.690 2.335 1.00 85.69 202 PHE A CA 1
ATOM 1530 C C . PHE A 1 202 ? -3.898 3.508 1.140 1.00 85.69 202 PHE A C 1
ATOM 1532 O O . PHE A 1 202 ? -5.109 3.607 0.973 1.00 85.69 202 PHE A O 1
ATOM 1539 N N . MET A 1 203 ? -3.035 4.093 0.296 1.00 78.31 203 MET A N 1
ATOM 1540 C CA . MET A 1 203 ? -3.506 4.968 -0.793 1.00 78.31 203 MET A CA 1
ATOM 1541 C C . MET A 1 203 ? -4.454 4.258 -1.755 1.00 78.31 203 MET A C 1
ATOM 1543 O O . MET A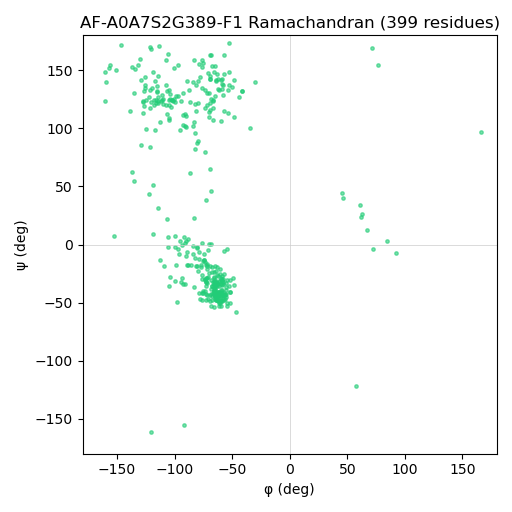 1 203 ? -5.499 4.817 -2.051 1.00 78.31 203 MET A O 1
ATOM 1547 N N . LYS A 1 204 ? -4.145 3.022 -2.164 1.00 81.62 204 LYS A N 1
ATOM 1548 C CA . LYS A 1 204 ? -4.990 2.249 -3.088 1.00 81.62 204 LYS A CA 1
ATOM 1549 C C . LYS A 1 204 ? -6.401 2.030 -2.526 1.00 81.62 204 LYS A C 1
ATOM 1551 O O . LYS A 1 204 ? -7.382 2.406 -3.149 1.00 81.62 204 LYS A O 1
ATOM 1556 N N . ILE A 1 205 ? -6.507 1.505 -1.304 1.00 83.56 205 ILE A N 1
ATOM 1557 C CA . ILE A 1 205 ? -7.818 1.282 -0.673 1.00 83.56 205 ILE A CA 1
ATOM 1558 C C . ILE A 1 205 ? -8.529 2.599 -0.325 1.00 83.56 205 ILE A C 1
ATOM 1560 O O . ILE A 1 205 ? -9.755 2.670 -0.340 1.00 83.56 205 ILE A O 1
ATOM 1564 N N . ALA A 1 206 ? -7.785 3.662 -0.017 1.00 83.75 206 ALA A N 1
ATOM 1565 C CA . ALA A 1 206 ? -8.365 4.973 0.239 1.00 83.75 206 ALA A CA 1
ATOM 1566 C C . ALA A 1 206 ? -8.877 5.648 -1.044 1.00 83.75 206 ALA A C 1
ATOM 1568 O O . ALA A 1 206 ? -9.875 6.359 -0.976 1.00 83.75 206 ALA A O 1
ATOM 1569 N N . GLU A 1 207 ? -8.239 5.409 -2.191 1.00 80.69 207 GLU A N 1
ATOM 1570 C CA . GLU A 1 207 ? -8.733 5.788 -3.520 1.00 80.69 207 GLU A CA 1
ATOM 1571 C C . GLU A 1 207 ? -10.060 5.086 -3.807 1.00 80.69 207 GLU A C 1
ATOM 1573 O O . GLU A 1 207 ? -11.064 5.764 -4.024 1.00 80.69 207 GLU A O 1
ATOM 1578 N N . ASP A 1 208 ? -10.099 3.757 -3.661 1.00 80.62 208 ASP A N 1
ATOM 1579 C CA . ASP A 1 208 ? -11.305 2.945 -3.875 1.00 80.62 208 ASP A CA 1
ATOM 1580 C C . ASP A 1 208 ? -12.482 3.380 -2.976 1.00 80.62 208 ASP A C 1
ATOM 1582 O O . ASP A 1 208 ? -13.650 3.300 -3.361 1.00 80.62 208 ASP A O 1
ATOM 1586 N N . LEU A 1 209 ? -12.189 3.864 -1.763 1.00 81.38 209 LEU A N 1
ATOM 1587 C CA . LEU A 1 209 ? -13.188 4.352 -0.807 1.00 81.38 209 LEU A CA 1
ATOM 1588 C C . LEU A 1 209 ? -13.517 5.845 -0.958 1.00 81.38 209 LEU A C 1
ATOM 1590 O O . LEU A 1 209 ? -14.555 6.288 -0.459 1.00 81.38 209 LEU A O 1
ATOM 1594 N N . GLY A 1 210 ? -12.668 6.622 -1.630 1.00 74.38 210 GLY A N 1
ATOM 1595 C CA . GLY A 1 210 ? -12.735 8.084 -1.683 1.00 74.38 210 GLY A CA 1
ATOM 1596 C C . GLY A 1 210 ? -13.949 8.645 -2.427 1.00 74.38 210 GLY A C 1
ATOM 1597 O O . GLY A 1 210 ? -14.339 9.795 -2.209 1.00 74.38 210 GLY A O 1
ATOM 1598 N N . ASP A 1 211 ? -14.592 7.830 -3.267 1.00 71.50 211 ASP A N 1
ATOM 1599 C CA . ASP A 1 211 ? -15.853 8.188 -3.923 1.00 71.50 211 ASP A CA 1
ATOM 1600 C C . ASP A 1 211 ? -17.040 8.173 -2.939 1.00 71.50 211 ASP A C 1
ATOM 1602 O O . ASP A 1 211 ? -17.976 8.977 -3.046 1.00 71.50 211 ASP A O 1
ATOM 1606 N N . ALA A 1 212 ? -16.991 7.283 -1.942 1.00 74.69 212 ALA A N 1
ATOM 1607 C CA . ALA A 1 212 ? -18.064 7.066 -0.976 1.00 74.69 212 ALA A CA 1
ATOM 1608 C C . ALA A 1 212 ? -17.830 7.775 0.368 1.00 74.69 212 ALA A C 1
ATOM 1610 O O . ALA A 1 212 ? -18.798 8.208 0.997 1.00 74.69 212 ALA A O 1
ATOM 1611 N N . TYR A 1 213 ? -16.574 7.930 0.790 1.00 83.50 213 TYR A N 1
ATOM 1612 C CA . TYR A 1 213 ? -16.201 8.381 2.130 1.00 83.50 213 TYR A CA 1
ATOM 1613 C C . TYR A 1 213 ? -15.151 9.495 2.095 1.00 83.50 213 TYR A C 1
ATOM 1615 O O . TYR A 1 213 ? -14.356 9.590 1.164 1.00 83.50 213 TYR A O 1
ATOM 1623 N N . SER A 1 214 ? -15.113 10.323 3.142 1.00 84.94 214 SER A N 1
ATOM 1624 C CA . SER A 1 214 ? -13.934 11.155 3.410 1.00 84.94 214 SER A CA 1
ATOM 1625 C C . SER A 1 214 ? -12.826 10.255 3.953 1.00 84.94 214 SER A C 1
ATOM 1627 O O . SER A 1 214 ? -13.082 9.471 4.865 1.00 84.94 214 SER A O 1
ATOM 1629 N N . THR A 1 215 ? -11.601 10.364 3.446 1.00 87.81 215 THR A N 1
ATOM 1630 C CA . THR A 1 215 ? -10.476 9.542 3.921 1.00 87.81 215 THR A CA 1
ATOM 1631 C C . THR A 1 215 ? -9.410 10.403 4.579 1.00 87.81 215 THR A C 1
ATOM 1633 O O . THR A 1 215 ? -9.057 11.475 4.086 1.00 87.81 215 THR A O 1
ATOM 1636 N N . VAL A 1 216 ? -8.899 9.935 5.713 1.00 86.75 216 VAL A N 1
ATOM 1637 C CA . VAL A 1 216 ? -7.827 10.581 6.473 1.00 86.75 216 VAL A CA 1
ATOM 1638 C C . VAL A 1 216 ? -6.742 9.544 6.707 1.00 86.75 216 VAL A C 1
ATOM 1640 O O . VAL A 1 216 ? -6.965 8.560 7.406 1.00 86.75 216 VAL A O 1
ATOM 1643 N N . LEU A 1 217 ? -5.572 9.737 6.112 1.00 86.38 217 LEU A N 1
ATOM 1644 C CA . LEU A 1 217 ? -4.434 8.847 6.274 1.00 86.38 217 LEU A CA 1
ATOM 1645 C C . LEU A 1 217 ? -3.384 9.585 7.097 1.00 86.38 217 LEU A C 1
ATOM 1647 O O . LEU A 1 217 ? -2.936 10.670 6.722 1.00 86.38 217 LEU A O 1
ATOM 1651 N N . VAL A 1 218 ? -3.029 9.002 8.238 1.00 81.56 218 VAL A N 1
ATOM 1652 C CA . VAL A 1 218 ? -2.136 9.631 9.212 1.00 81.56 218 VAL A CA 1
ATOM 1653 C C . VAL A 1 218 ? -0.772 8.966 9.123 1.00 81.56 218 VAL A C 1
ATOM 1655 O O . VAL A 1 218 ? -0.658 7.762 9.367 1.00 81.56 218 VAL A O 1
ATOM 1658 N N . ASP A 1 219 ? 0.267 9.739 8.804 1.00 74.19 219 ASP A N 1
ATOM 1659 C CA . ASP A 1 219 ? 1.630 9.252 8.983 1.00 74.19 219 ASP A CA 1
ATOM 1660 C C . ASP A 1 219 ? 1.936 9.203 10.475 1.00 74.19 219 ASP A C 1
ATOM 1662 O O . ASP A 1 219 ? 1.882 10.204 11.192 1.00 74.19 219 ASP A O 1
ATOM 1666 N N . ARG A 1 220 ? 2.255 8.005 10.962 1.00 69.06 220 ARG A N 1
ATOM 1667 C CA . ARG A 1 220 ? 2.704 7.841 12.337 1.00 69.06 220 ARG A CA 1
ATOM 1668 C C . ARG A 1 220 ? 4.191 8.178 12.391 1.00 69.06 220 ARG A C 1
ATOM 1670 O O . ARG A 1 220 ? 4.970 7.505 11.715 1.00 69.06 220 ARG A O 1
ATOM 1677 N N . PRO A 1 221 ? 4.625 9.165 13.193 1.00 51.56 221 PRO A N 1
ATOM 1678 C CA . PRO A 1 221 ? 6.047 9.407 13.367 1.00 51.56 221 PRO A CA 1
ATOM 1679 C C . PRO A 1 221 ? 6.695 8.125 13.893 1.00 51.56 221 PRO A C 1
ATOM 1681 O O . PRO A 1 221 ? 6.223 7.561 14.886 1.00 51.56 221 PRO A O 1
ATOM 1684 N N . SER A 1 222 ? 7.768 7.673 13.230 1.00 47.03 222 SER A N 1
ATOM 1685 C CA . SER A 1 222 ? 8.581 6.534 13.668 1.00 47.03 222 SER A CA 1
ATOM 1686 C C . SER A 1 222 ? 8.822 6.650 15.176 1.00 47.03 222 SER A C 1
ATOM 1688 O O . SER A 1 222 ? 9.205 7.722 15.657 1.00 47.03 222 SER A O 1
ATOM 1690 N N . GLU A 1 223 ? 8.508 5.601 15.937 1.00 46.31 223 GLU A N 1
ATOM 1691 C CA . GLU A 1 223 ? 8.478 5.587 17.410 1.00 46.31 223 GLU A CA 1
ATOM 1692 C C . GLU A 1 223 ? 9.886 5.703 18.039 1.00 46.31 223 GLU A C 1
ATOM 1694 O O . GLU A 1 223 ? 10.398 4.783 18.670 1.00 46.31 223 GLU A O 1
ATOM 1699 N N . GLY A 1 224 ? 10.545 6.847 17.840 1.00 37.94 224 GLY A N 1
ATOM 1700 C CA . GLY A 1 224 ? 11.958 7.032 18.155 1.00 37.94 224 GLY A CA 1
ATOM 1701 C C . GLY A 1 224 ? 12.308 7.999 19.286 1.00 37.94 224 GLY A C 1
ATOM 1702 O O . GLY A 1 224 ? 13.461 7.969 19.696 1.00 37.94 224 GLY A O 1
ATOM 1703 N N . THR A 1 225 ? 11.414 8.858 19.802 1.00 33.50 225 THR A N 1
ATOM 1704 C CA . THR A 1 225 ? 11.876 9.961 20.691 1.00 33.50 225 THR A CA 1
ATOM 1705 C C . THR A 1 225 ? 10.913 10.514 21.756 1.00 33.50 225 THR A C 1
ATOM 1707 O O . THR A 1 225 ? 11.273 11.486 22.412 1.00 33.50 225 THR A O 1
ATOM 1710 N N . SER A 1 226 ? 9.729 9.950 22.024 1.00 39.16 226 SER A N 1
ATOM 1711 C CA . SER A 1 226 ? 8.879 10.490 23.111 1.00 39.16 226 SER A CA 1
ATOM 1712 C C . SER A 1 226 ? 7.872 9.483 23.668 1.00 39.16 226 SER A C 1
ATOM 1714 O O . SER A 1 226 ? 7.466 8.553 22.972 1.00 39.16 226 SER A O 1
ATOM 1716 N N . ASN A 1 227 ? 7.518 9.665 24.947 1.00 42.66 227 ASN A N 1
ATOM 1717 C CA . ASN A 1 227 ? 6.626 8.830 25.755 1.00 42.66 227 ASN A CA 1
ATOM 1718 C C . ASN A 1 227 ? 5.375 8.362 24.984 1.00 42.66 227 ASN A C 1
ATOM 1720 O O . ASN A 1 227 ? 4.662 9.150 24.373 1.00 42.66 227 ASN A O 1
ATOM 1724 N N . SER A 1 228 ? 5.061 7.067 25.068 1.00 49.25 228 SER A N 1
ATOM 1725 C CA . SER A 1 228 ? 4.011 6.399 24.277 1.00 49.25 228 SER A CA 1
ATOM 1726 C C . SER A 1 228 ? 2.558 6.763 24.632 1.00 49.25 228 SER A C 1
ATOM 1728 O O . SER A 1 228 ? 1.629 6.232 24.014 1.00 49.25 228 SER A O 1
ATOM 1730 N N . ASN A 1 229 ? 2.341 7.650 25.609 1.00 48.19 229 ASN A N 1
ATOM 1731 C CA . ASN A 1 229 ? 1.022 8.222 25.896 1.00 48.19 229 ASN A CA 1
ATOM 1732 C C . ASN A 1 229 ? 0.777 9.528 25.130 1.00 48.19 229 ASN A C 1
ATOM 1734 O O . ASN A 1 229 ? -0.337 9.709 24.653 1.00 48.19 229 ASN A O 1
ATOM 1738 N N . ASP A 1 230 ? 1.810 10.348 24.906 1.00 50.84 230 ASP A N 1
ATOM 1739 C CA . ASP A 1 230 ? 1.645 11.689 24.326 1.00 50.84 230 ASP A CA 1
ATOM 1740 C C . ASP A 1 230 ? 1.119 11.637 22.883 1.00 50.84 230 ASP A C 1
ATOM 1742 O O . ASP A 1 230 ? 0.349 12.496 22.480 1.00 50.84 230 ASP A O 1
ATOM 1746 N N . ARG A 1 231 ? 1.444 10.584 22.115 1.00 67.00 231 ARG A N 1
ATOM 1747 C CA . ARG A 1 231 ? 1.092 10.480 20.683 1.00 67.00 231 ARG A CA 1
ATOM 1748 C C . ARG A 1 231 ? -0.350 10.053 20.394 1.00 67.00 231 ARG A C 1
ATOM 1750 O O . ARG A 1 231 ? -0.854 10.309 19.303 1.00 67.00 231 ARG A O 1
ATOM 1757 N N . LEU A 1 232 ? -1.032 9.381 21.328 1.00 74.31 232 LEU A N 1
ATOM 1758 C CA . LEU A 1 232 ? -2.452 9.052 21.124 1.00 74.31 232 LEU A CA 1
ATOM 1759 C C . LEU A 1 232 ? -3.332 10.292 21.234 1.00 74.31 232 LEU A C 1
ATOM 1761 O O . LEU A 1 232 ? -4.319 10.383 20.507 1.00 74.31 232 LEU A O 1
ATOM 1765 N N . ASP A 1 233 ? -2.954 11.239 22.090 1.00 75.81 233 ASP A N 1
ATOM 1766 C CA . ASP A 1 233 ? -3.635 12.525 22.191 1.00 75.81 233 ASP A CA 1
ATOM 1767 C C . ASP A 1 233 ? -3.465 13.340 20.898 1.00 75.81 233 ASP A C 1
ATOM 1769 O O . ASP A 1 233 ? -4.413 13.978 20.449 1.00 75.81 233 ASP A O 1
ATOM 1773 N N . GLU A 1 234 ? -2.320 13.221 20.215 1.00 78.50 234 GLU A N 1
ATOM 1774 C CA . GLU A 1 234 ? -2.097 13.807 18.881 1.00 78.50 234 GLU A CA 1
ATOM 1775 C C . GLU A 1 234 ? -3.054 13.213 17.834 1.00 78.50 234 GLU A C 1
ATOM 1777 O O . GLU A 1 234 ? -3.730 13.941 17.106 1.00 78.50 234 GLU A O 1
ATOM 1782 N N . ILE A 1 235 ? -3.168 11.879 17.782 1.00 81.00 235 ILE A N 1
ATOM 1783 C CA . ILE A 1 235 ? -4.092 11.193 16.861 1.00 81.00 235 ILE A CA 1
ATOM 1784 C C . ILE A 1 235 ? -5.548 11.529 17.211 1.00 81.00 235 ILE A C 1
ATOM 1786 O O . ILE A 1 235 ? -6.376 11.698 16.315 1.00 81.00 235 ILE A O 1
ATOM 1790 N N . LYS A 1 236 ? -5.868 11.670 18.501 1.00 83.88 236 LYS A N 1
ATOM 1791 C CA . LYS A 1 236 ? -7.183 12.106 18.976 1.00 83.88 236 LYS A CA 1
ATOM 1792 C C . LYS A 1 236 ? -7.512 13.522 18.502 1.00 83.88 236 LYS A C 1
ATOM 1794 O O . LYS A 1 236 ? -8.626 13.721 18.035 1.00 83.88 236 LYS A O 1
ATOM 1799 N N . GLN A 1 237 ? -6.564 14.462 18.531 1.00 84.12 237 GLN A N 1
ATOM 1800 C CA . GLN A 1 237 ? -6.765 15.817 17.992 1.00 84.12 237 GLN A CA 1
ATOM 1801 C C . GLN A 1 237 ? -7.041 15.800 16.483 1.00 84.12 237 GLN A C 1
ATOM 1803 O O . GLN A 1 237 ? -7.957 16.473 16.014 1.00 84.12 237 GLN A O 1
ATOM 1808 N N . ILE A 1 238 ? -6.301 14.991 15.715 1.00 83.06 238 ILE A N 1
ATOM 1809 C CA . ILE A 1 238 ? -6.552 14.807 14.274 1.00 83.06 238 ILE A CA 1
ATOM 1810 C C . ILE A 1 238 ? -7.965 14.251 14.056 1.00 83.06 238 ILE A C 1
ATOM 1812 O O . ILE A 1 238 ? -8.711 14.731 13.203 1.00 83.06 238 ILE A O 1
ATOM 1816 N N . PHE A 1 239 ? -8.355 13.258 14.851 1.00 85.12 239 PHE A N 1
ATOM 1817 C CA . PHE A 1 239 ? -9.685 12.670 14.783 1.00 85.12 239 PHE A CA 1
ATOM 1818 C C . PHE A 1 239 ? -10.788 13.676 15.137 1.00 85.12 239 PHE A C 1
ATOM 1820 O O . PHE A 1 239 ? -11.800 13.735 14.450 1.00 85.12 239 PHE A O 1
ATOM 1827 N N . GLU A 1 240 ? -10.598 14.493 16.172 1.00 85.06 240 GLU A N 1
ATOM 1828 C CA . GLU A 1 240 ? -11.544 15.543 16.568 1.00 85.06 240 GLU A CA 1
ATOM 1829 C C . GLU A 1 240 ? -11.654 16.654 15.512 1.00 85.06 240 GLU A C 1
ATOM 1831 O O . GLU A 1 240 ? -12.723 17.239 15.361 1.00 85.06 240 GLU A O 1
ATOM 1836 N N . HIS A 1 241 ? -10.589 16.908 14.744 1.00 84.19 241 HIS A N 1
ATOM 1837 C CA . HIS A 1 241 ? -10.580 17.904 13.673 1.00 84.19 241 HIS A CA 1
ATOM 1838 C C . HIS A 1 241 ? -11.264 17.427 12.382 1.00 84.19 241 HIS A C 1
ATOM 1840 O O . HIS A 1 241 ? -12.054 18.164 11.795 1.00 84.19 241 HIS A O 1
ATOM 1846 N N . PHE A 1 242 ? -10.949 16.213 11.917 1.00 83.19 242 PHE A N 1
ATOM 1847 C CA . PHE A 1 242 ? -11.463 15.673 10.646 1.00 83.19 242 PHE A CA 1
ATOM 1848 C C . PHE A 1 242 ? -12.691 14.761 10.813 1.00 83.19 242 PHE A C 1
ATOM 1850 O O . PHE A 1 242 ? -13.248 14.264 9.826 1.00 83.19 242 PHE A O 1
ATOM 1857 N N . GLY A 1 243 ? -13.087 14.496 12.057 1.00 82.56 243 GLY A N 1
ATOM 1858 C CA . GLY A 1 243 ? -14.222 13.653 12.399 1.00 82.56 243 GLY A CA 1
ATOM 1859 C C . GLY A 1 243 ? -15.531 14.223 11.871 1.00 82.56 243 GLY A C 1
ATOM 1860 O O . GLY A 1 243 ? -15.759 15.431 11.855 1.00 82.56 243 GLY A O 1
ATOM 1861 N N . THR A 1 244 ? -16.404 13.330 11.428 1.00 80.88 244 THR A N 1
ATOM 1862 C CA . THR A 1 244 ? -17.752 13.647 10.958 1.00 80.88 244 THR A CA 1
ATOM 1863 C C . THR A 1 244 ? -18.789 12.915 11.812 1.00 80.88 244 THR A C 1
ATOM 1865 O O . THR A 1 244 ? -18.505 12.516 12.944 1.00 80.88 244 THR A O 1
ATOM 1868 N N . ASN A 1 245 ? -20.017 12.770 11.304 1.00 80.81 245 ASN A N 1
ATOM 1869 C CA . ASN A 1 245 ? -21.104 12.121 12.036 1.00 80.81 245 ASN A CA 1
ATOM 1870 C C . ASN A 1 245 ? -20.899 10.612 12.172 1.00 80.81 245 ASN A C 1
ATOM 1872 O O . ASN A 1 245 ? -21.445 10.024 13.098 1.00 80.81 245 ASN A O 1
ATOM 1876 N N . ILE A 1 246 ? -20.183 9.998 11.226 1.00 85.88 246 ILE A N 1
ATOM 1877 C CA . ILE A 1 246 ? -19.857 8.575 11.244 1.00 85.88 246 ILE A CA 1
ATOM 1878 C C . ILE A 1 246 ? -18.347 8.440 11.096 1.00 85.88 246 ILE A C 1
ATOM 1880 O O . ILE A 1 246 ? -17.793 8.830 10.073 1.00 85.88 246 ILE A O 1
ATOM 1884 N N . ASN A 1 247 ? -17.670 7.849 12.072 1.00 89.25 247 ASN A N 1
ATOM 1885 C CA . ASN A 1 247 ? -16.219 7.706 12.024 1.00 89.25 247 ASN A CA 1
ATOM 1886 C C . ASN A 1 247 ? -15.792 6.247 12.124 1.00 89.25 247 ASN A C 1
ATOM 1888 O O . ASN A 1 247 ? -16.138 5.530 13.067 1.00 89.25 247 ASN A O 1
ATOM 1892 N N . VAL A 1 248 ? -14.982 5.822 11.159 1.00 92.06 248 VAL A N 1
ATOM 1893 C CA . VAL A 1 248 ? -14.451 4.463 11.071 1.00 92.06 248 VAL A CA 1
ATOM 1894 C C . VAL A 1 248 ? -12.941 4.502 11.253 1.00 92.06 248 VAL A C 1
ATOM 1896 O O . VAL A 1 248 ? -12.250 5.229 10.544 1.00 92.06 248 VAL A O 1
ATOM 1899 N N . LEU A 1 249 ? -12.420 3.704 12.184 1.00 93.25 249 LEU A N 1
ATOM 1900 C CA . LEU A 1 249 ? -10.979 3.523 12.368 1.00 93.25 249 LEU A CA 1
ATOM 1901 C C . LEU A 1 249 ? -10.513 2.264 11.639 1.00 93.25 249 LEU A C 1
ATOM 1903 O O . LEU A 1 249 ? -11.045 1.184 11.878 1.00 93.25 249 LEU A O 1
ATOM 1907 N N . VAL A 1 250 ? -9.487 2.379 10.805 1.00 94.62 250 VAL A N 1
ATOM 1908 C CA . VAL A 1 250 ? -8.837 1.263 10.113 1.00 94.62 250 VAL A CA 1
ATOM 1909 C C . VAL A 1 250 ? -7.385 1.204 10.565 1.00 94.62 250 VAL A C 1
ATOM 1911 O O . VAL A 1 250 ? -6.647 2.168 10.394 1.00 94.62 250 VAL A O 1
ATOM 1914 N N . GLY A 1 251 ? -6.962 0.087 11.154 1.00 92.31 251 GLY A N 1
ATOM 1915 C CA . GLY A 1 251 ? -5.590 -0.096 11.628 1.00 92.31 251 GLY A CA 1
ATOM 1916 C C . GLY A 1 251 ? -4.940 -1.350 11.058 1.00 92.31 251 GLY A C 1
ATOM 1917 O O . GLY A 1 251 ? -5.552 -2.416 11.069 1.00 92.31 251 GLY A O 1
ATOM 1918 N N . HIS A 1 252 ? -3.690 -1.236 10.602 1.00 91.19 252 HIS A N 1
ATOM 1919 C CA . HIS A 1 252 ? -2.872 -2.378 10.169 1.00 91.19 252 HIS A CA 1
ATOM 1920 C C . HIS A 1 252 ? -1.768 -2.683 11.183 1.00 91.19 252 HIS A C 1
ATOM 1922 O O . HIS A 1 252 ? -1.130 -1.770 11.707 1.00 91.19 252 HIS A O 1
ATOM 1928 N N . GLY A 1 253 ? -1.551 -3.967 11.481 1.00 87.00 253 GLY A N 1
ATOM 1929 C CA . GLY A 1 253 ? -0.475 -4.410 12.369 1.00 87.00 253 GLY A CA 1
ATOM 1930 C C . GLY A 1 253 ? -0.564 -3.775 13.762 1.00 87.00 253 GLY A C 1
ATOM 1931 O O . GLY A 1 253 ? -1.574 -3.906 14.456 1.00 87.00 253 GLY A O 1
ATOM 1932 N N . ASP A 1 254 ? 0.486 -3.070 14.186 1.00 81.12 254 ASP A N 1
ATOM 1933 C CA . ASP A 1 254 ? 0.509 -2.325 15.450 1.00 81.12 254 ASP A CA 1
ATOM 1934 C C . ASP A 1 254 ? -0.254 -0.988 15.397 1.00 81.12 254 ASP A C 1
ATOM 1936 O O . ASP A 1 254 ? -0.685 -0.495 16.443 1.00 81.12 254 ASP A O 1
ATOM 1940 N N . GLY A 1 255 ? -0.544 -0.459 14.205 1.00 84.00 255 GLY A N 1
ATOM 1941 C CA . GLY A 1 255 ? -1.522 0.613 14.003 1.00 84.00 255 GLY A CA 1
ATOM 1942 C C . GLY A 1 255 ? -2.922 0.223 14.493 1.00 84.00 255 GLY A C 1
ATOM 1943 O O . GLY A 1 255 ? -3.646 1.054 15.044 1.00 84.00 255 GLY A O 1
ATOM 1944 N N . GLY A 1 256 ? -3.267 -1.068 14.431 1.00 87.38 256 GLY A N 1
ATOM 1945 C CA . GLY A 1 256 ? -4.487 -1.611 15.034 1.00 87.38 256 GLY A CA 1
ATOM 1946 C C . GLY A 1 256 ? -4.540 -1.482 16.559 1.00 87.38 256 GLY A C 1
ATOM 1947 O O . GLY A 1 256 ? -5.609 -1.237 17.117 1.00 87.38 256 GLY A O 1
ATOM 1948 N N . ASN A 1 257 ? -3.397 -1.555 17.253 1.00 83.44 257 ASN A N 1
ATOM 1949 C CA . ASN A 1 257 ? -3.357 -1.299 18.698 1.00 83.44 257 ASN A CA 1
ATOM 1950 C C . ASN A 1 257 ? -3.698 0.163 19.010 1.00 83.44 257 ASN A C 1
ATOM 1952 O O . ASN A 1 257 ? -4.435 0.430 19.959 1.00 83.44 257 ASN A O 1
ATOM 1956 N N . ALA A 1 258 ? -3.202 1.106 18.204 1.00 82.94 258 ALA A N 1
ATOM 1957 C CA . ALA A 1 258 ? -3.573 2.512 18.344 1.00 82.94 258 ALA A CA 1
ATOM 1958 C C . ALA A 1 258 ? -5.063 2.732 18.054 1.00 82.94 258 ALA A C 1
ATOM 1960 O O . ALA A 1 258 ? -5.727 3.392 18.849 1.00 82.94 258 ALA A O 1
ATOM 1961 N N . ALA A 1 259 ? -5.605 2.107 17.001 1.00 88.50 259 ALA A N 1
ATOM 1962 C CA . ALA A 1 259 ? -7.031 2.167 16.673 1.00 88.50 259 ALA A CA 1
ATOM 1963 C C . ALA A 1 259 ? -7.913 1.687 17.839 1.00 88.50 259 ALA A C 1
ATOM 1965 O O . ALA A 1 259 ? -8.864 2.361 18.228 1.00 88.50 259 ALA A O 1
ATOM 1966 N N . MET A 1 260 ? -7.568 0.547 18.445 1.00 87.19 260 MET A N 1
ATOM 1967 C CA . MET A 1 260 ? -8.296 -0.007 19.590 1.00 87.19 260 MET A CA 1
ATOM 1968 C C . MET A 1 260 ? -8.209 0.880 20.837 1.00 87.19 260 MET A C 1
ATOM 1970 O O . MET A 1 260 ? -9.220 1.108 21.500 1.00 87.19 260 MET A O 1
ATOM 1974 N N . ARG A 1 261 ? -7.016 1.398 21.165 1.00 85.00 261 ARG A N 1
ATOM 1975 C CA . ARG A 1 261 ? -6.834 2.304 22.311 1.00 85.00 261 ARG A CA 1
ATOM 1976 C C . ARG A 1 261 ? -7.620 3.600 22.116 1.00 85.00 261 ARG A C 1
ATOM 1978 O O . ARG A 1 261 ? -8.314 4.020 23.035 1.00 85.00 261 ARG A O 1
ATOM 1985 N N . LEU A 1 262 ? -7.574 4.172 20.915 1.00 85.75 262 LEU A N 1
ATOM 1986 C CA . LEU A 1 262 ? -8.326 5.371 20.560 1.00 85.75 262 LEU A CA 1
ATOM 1987 C C . LEU A 1 262 ? -9.843 5.131 20.652 1.00 85.75 262 LEU A C 1
ATOM 1989 O O . LEU A 1 262 ? -10.553 5.910 21.283 1.00 85.75 262 LEU A O 1
ATOM 1993 N N . ALA A 1 263 ? -10.334 4.004 20.127 1.00 88.50 263 ALA A N 1
ATOM 1994 C CA . ALA A 1 263 ? -11.740 3.614 20.252 1.00 88.50 263 ALA A CA 1
ATOM 1995 C C . ALA A 1 263 ? -12.189 3.454 21.717 1.00 88.50 263 ALA A C 1
ATOM 1997 O O . ALA A 1 263 ? -13.330 3.767 22.042 1.00 88.50 263 ALA A O 1
ATOM 1998 N N . CYS A 1 264 ? -11.301 2.997 22.606 1.00 85.31 264 CYS A N 1
ATOM 1999 C CA . CYS A 1 264 ? -11.578 2.890 24.039 1.00 85.31 264 CYS A CA 1
ATOM 2000 C C . CYS A 1 264 ? -11.594 4.258 24.753 1.00 85.31 264 CYS A C 1
ATOM 2002 O O . CYS A 1 264 ? -12.311 4.419 25.739 1.00 85.31 264 CYS A O 1
ATOM 2004 N N . MET A 1 265 ? -10.814 5.241 24.283 1.00 81.50 265 MET A N 1
ATOM 2005 C CA . MET A 1 265 ? -10.795 6.602 24.848 1.00 81.50 265 MET A CA 1
ATOM 2006 C C . MET A 1 265 ? -12.073 7.383 24.518 1.00 81.50 265 MET A C 1
ATOM 2008 O O . MET A 1 265 ? -12.503 8.240 25.293 1.00 81.50 265 MET A O 1
ATOM 2012 N N . PHE A 1 266 ? -12.708 7.079 23.387 1.00 80.12 266 PHE A N 1
ATOM 2013 C CA . PHE A 1 266 ? -13.929 7.740 22.946 1.00 80.12 266 PHE A CA 1
ATOM 2014 C C . PHE A 1 266 ? -15.179 7.193 23.649 1.00 80.12 266 PHE A C 1
ATOM 2016 O O . PHE A 1 266 ? -15.895 6.326 23.153 1.00 80.12 266 PHE A O 1
ATOM 2023 N N . THR A 1 267 ? -15.487 7.766 24.812 1.00 62.09 267 THR A N 1
ATOM 2024 C CA . THR A 1 267 ? -16.614 7.358 25.672 1.00 62.09 267 THR A CA 1
ATOM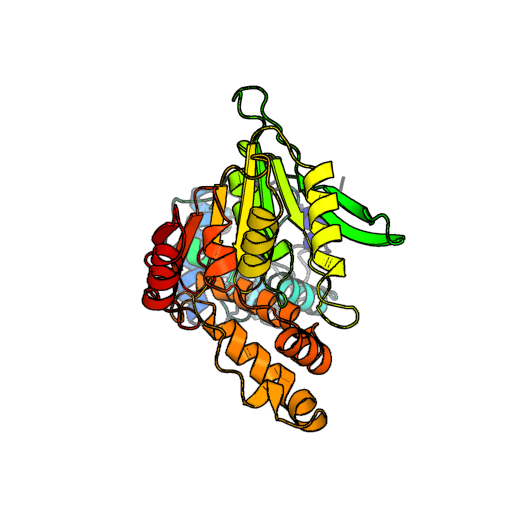 2025 C C . THR A 1 267 ? -18.002 7.778 25.157 1.00 62.09 267 THR A C 1
ATOM 2027 O O . THR A 1 267 ? -19.008 7.256 25.635 1.00 62.09 267 THR A O 1
ATOM 2030 N N . LYS A 1 268 ? -18.095 8.684 24.166 1.00 58.94 268 LYS A N 1
ATOM 2031 C CA . LYS A 1 268 ? -19.360 9.260 23.651 1.00 58.94 268 LYS A CA 1
ATOM 2032 C C . LYS A 1 268 ? -19.643 8.964 22.165 1.00 58.94 268 LYS A C 1
ATOM 2034 O O . LYS A 1 268 ? -19.931 9.885 21.412 1.00 58.94 268 LYS A O 1
ATOM 2039 N N . LYS A 1 269 ? -19.584 7.691 21.738 1.00 61.62 269 LYS A N 1
ATOM 2040 C CA . LYS A 1 269 ? -19.905 7.244 20.354 1.00 61.62 269 LYS A CA 1
ATOM 2041 C C . LYS A 1 269 ? -19.259 8.104 19.251 1.00 61.62 269 LYS A C 1
ATOM 2043 O O . LYS A 1 269 ? -19.881 8.402 18.242 1.00 61.62 269 LYS A O 1
ATOM 2048 N N . GLN A 1 270 ? -18.011 8.517 19.447 1.00 80.75 270 GLN A N 1
ATOM 2049 C CA . GLN A 1 270 ? -17.282 9.236 18.401 1.00 80.75 270 GLN A CA 1
ATOM 2050 C C . GLN A 1 270 ? -16.703 8.279 17.356 1.00 80.75 270 GLN A C 1
ATOM 2052 O O . GLN A 1 270 ? -16.402 8.730 16.264 1.00 80.75 270 GLN A O 1
ATOM 2057 N N . VAL A 1 271 ? -16.577 6.983 17.672 1.00 88.94 271 VAL A N 1
ATOM 2058 C CA . VAL A 1 271 ? -16.162 5.919 16.745 1.00 88.94 271 VAL A CA 1
ATOM 2059 C C . VAL A 1 271 ? -17.323 4.953 16.538 1.00 88.94 271 VAL A C 1
ATOM 2061 O O . VAL A 1 271 ? -17.800 4.333 17.492 1.00 88.94 271 VAL A O 1
ATOM 2064 N N . ASP A 1 272 ? -17.741 4.800 15.287 1.00 91.19 272 ASP A N 1
ATOM 2065 C CA . ASP A 1 272 ? -18.887 3.985 14.884 1.00 91.19 272 ASP A CA 1
ATOM 2066 C C . ASP A 1 272 ? -18.493 2.566 14.492 1.00 91.19 272 ASP A C 1
ATOM 2068 O O . ASP A 1 272 ? -19.288 1.642 14.653 1.00 91.19 272 ASP A O 1
ATOM 2072 N N . ALA A 1 273 ? -17.269 2.374 13.999 1.00 92.62 273 ALA A N 1
ATOM 2073 C CA . ALA A 1 273 ? -16.730 1.060 13.676 1.00 92.62 273 ALA A CA 1
ATOM 2074 C C . ALA A 1 273 ? -15.198 1.047 13.699 1.00 92.62 273 ALA A C 1
ATOM 2076 O O . ALA A 1 273 ? -14.541 2.064 13.471 1.00 92.62 273 ALA A O 1
ATOM 2077 N N . VAL A 1 274 ? -14.631 -0.136 13.936 1.00 94.00 274 VAL A N 1
ATOM 2078 C CA . VAL A 1 274 ? -13.187 -0.381 13.850 1.00 94.00 274 VAL A CA 1
ATOM 2079 C C . VAL A 1 274 ? -12.923 -1.566 12.920 1.00 94.00 274 VAL A C 1
ATOM 2081 O O . VAL A 1 274 ? -13.542 -2.619 13.062 1.00 94.00 274 VAL A O 1
ATOM 2084 N N . ALA A 1 275 ? -11.986 -1.419 11.990 1.00 95.31 275 ALA A N 1
ATOM 2085 C CA . ALA A 1 275 ? -11.450 -2.493 11.166 1.00 95.31 275 ALA A CA 1
ATOM 2086 C C . ALA A 1 275 ? -9.969 -2.707 11.505 1.00 95.31 275 ALA A C 1
ATOM 2088 O O . ALA A 1 275 ? -9.160 -1.783 11.446 1.00 95.31 275 ALA A O 1
ATOM 2089 N N . LEU A 1 276 ? -9.615 -3.931 11.878 1.00 94.25 276 LEU A N 1
ATOM 2090 C CA . LEU A 1 276 ? -8.259 -4.338 12.229 1.00 94.25 276 LEU A CA 1
ATOM 2091 C C . LEU A 1 276 ? -7.757 -5.303 11.162 1.00 94.25 276 LEU A C 1
ATOM 2093 O O . LEU A 1 276 ? -8.404 -6.319 10.930 1.00 94.25 276 LEU A O 1
ATOM 2097 N N . ILE A 1 277 ? -6.627 -5.006 10.527 1.00 93.19 277 ILE A N 1
ATOM 2098 C CA . ILE A 1 277 ? -6.077 -5.812 9.433 1.00 93.19 277 ILE A CA 1
ATOM 2099 C C . ILE A 1 277 ? -4.714 -6.360 9.845 1.00 93.19 277 ILE A C 1
ATOM 2101 O O . ILE A 1 277 ? -3.823 -5.602 10.231 1.00 93.19 277 ILE A O 1
ATOM 2105 N N . GLY A 1 278 ? -4.546 -7.682 9.789 1.00 88.81 278 GLY A N 1
ATOM 2106 C CA . GLY A 1 278 ? -3.285 -8.329 10.168 1.00 88.81 278 GLY A CA 1
ATOM 2107 C C . GLY A 1 278 ? -2.921 -8.128 11.648 1.00 88.81 278 GLY A C 1
ATOM 2108 O O . GLY A 1 278 ? -1.740 -8.123 12.002 1.00 88.81 278 GLY A O 1
ATOM 2109 N N . CYS A 1 279 ? -3.923 -7.913 12.509 1.00 87.88 279 CYS A N 1
ATOM 2110 C CA . CYS A 1 279 ? -3.758 -7.676 13.943 1.00 87.88 279 CYS A CA 1
ATOM 2111 C C . CYS A 1 279 ? -4.011 -8.958 14.744 1.00 87.88 279 CYS A C 1
ATOM 2113 O O . CYS A 1 279 ? -5.064 -9.584 14.616 1.00 87.88 279 CYS A O 1
ATOM 2115 N N . GLY A 1 280 ? -3.064 -9.315 15.613 1.00 81.94 280 GLY A N 1
ATOM 2116 C CA . GLY A 1 280 ? -3.122 -10.536 16.419 1.00 81.94 280 GLY A CA 1
ATOM 2117 C C . GLY A 1 280 ? -3.400 -10.279 17.890 1.00 81.94 280 GLY A C 1
ATOM 2118 O O . GLY A 1 280 ? -3.136 -9.193 18.403 1.00 81.94 280 GLY A O 1
ATOM 2119 N N . ALA A 1 281 ? -3.890 -11.307 18.587 1.00 77.44 281 ALA A N 1
ATOM 2120 C CA . ALA A 1 281 ? -4.240 -11.204 19.999 1.00 77.44 281 ALA A CA 1
ATOM 2121 C C . ALA A 1 281 ? -3.027 -11.125 20.949 1.00 77.44 281 ALA A C 1
ATOM 2123 O O . ALA A 1 281 ? -3.157 -10.744 22.112 1.00 77.44 281 ALA A O 1
ATOM 2124 N N . SER A 1 282 ? -1.852 -11.517 20.470 1.00 75.00 282 SER A N 1
ATOM 2125 C CA . SER A 1 282 ? -0.653 -11.696 21.285 1.00 75.00 282 SER A CA 1
ATOM 2126 C C . SER A 1 282 ? 0.499 -10.871 20.706 1.00 75.00 282 SER A C 1
ATOM 2128 O O . SER A 1 282 ? 0.606 -10.775 19.480 1.00 75.00 282 SER A O 1
ATOM 2130 N N . PRO A 1 283 ? 1.375 -10.287 21.544 1.00 69.81 283 PRO A N 1
ATOM 2131 C CA . PRO A 1 283 ? 2.544 -9.592 21.036 1.00 69.81 283 PRO A CA 1
ATOM 2132 C C . PRO A 1 283 ? 3.462 -10.589 20.312 1.00 69.81 283 PRO A C 1
ATOM 2134 O O . PRO A 1 283 ? 3.630 -11.723 20.774 1.00 69.81 283 PRO A O 1
ATOM 2137 N N . PRO A 1 284 ? 4.079 -10.194 19.192 1.00 66.44 284 PRO A N 1
ATOM 2138 C CA . PRO A 1 284 ? 4.978 -11.069 18.453 1.00 66.44 284 PRO A CA 1
ATOM 2139 C C . PRO A 1 284 ? 6.218 -11.446 19.288 1.00 66.44 284 PRO A C 1
ATOM 2141 O O . PRO A 1 284 ? 6.730 -10.620 20.053 1.00 66.44 284 PRO A O 1
ATOM 2144 N N . PRO A 1 285 ? 6.768 -12.663 19.117 1.00 63.88 285 PRO A N 1
ATOM 2145 C CA . PRO A 1 285 ? 8.015 -13.060 19.761 1.00 63.88 285 PRO A CA 1
ATOM 2146 C C . PRO A 1 285 ? 9.179 -12.280 19.136 1.00 63.88 285 PRO A C 1
ATOM 2148 O O . PRO A 1 285 ? 9.465 -12.415 17.948 1.00 63.88 285 PRO A O 1
ATOM 2151 N N . ARG A 1 286 ? 9.851 -11.426 19.914 1.00 64.88 286 ARG A N 1
ATOM 2152 C CA . ARG A 1 286 ? 10.896 -10.527 19.388 1.00 64.88 286 ARG A CA 1
ATOM 2153 C C . ARG A 1 286 ? 12.153 -10.487 20.266 1.00 64.88 286 ARG A C 1
ATOM 2155 O O . ARG A 1 286 ? 12.607 -9.429 20.691 1.00 64.88 286 ARG A O 1
ATOM 2162 N N . THR A 1 287 ? 12.728 -11.660 20.533 1.00 63.94 287 THR A N 1
ATOM 2163 C CA . THR A 1 287 ? 13.935 -11.833 21.365 1.00 63.94 287 THR A CA 1
ATOM 2164 C C . THR A 1 287 ? 15.191 -11.212 20.751 1.00 63.94 287 THR A C 1
ATOM 2166 O O . THR A 1 287 ? 15.970 -10.597 21.473 1.00 63.94 287 THR A O 1
ATOM 2169 N N . LEU A 1 288 ? 15.378 -11.311 19.429 1.00 72.06 288 LEU A N 1
ATOM 2170 C CA . LEU A 1 288 ? 16.578 -10.795 18.758 1.00 72.06 288 LEU A CA 1
ATOM 2171 C C . LEU A 1 288 ? 16.647 -9.259 18.776 1.00 72.06 288 LEU A C 1
ATOM 2173 O O . LEU A 1 288 ? 17.637 -8.708 19.239 1.00 72.06 288 LEU A O 1
ATOM 2177 N N . LEU A 1 289 ? 15.590 -8.568 18.330 1.00 77.69 289 LEU A N 1
ATOM 2178 C CA . LEU A 1 289 ? 15.543 -7.095 18.293 1.00 77.69 289 LEU A CA 1
ATOM 2179 C C . LEU A 1 289 ? 15.677 -6.478 19.697 1.00 77.69 289 LEU A C 1
ATOM 2181 O O . LEU A 1 289 ? 16.254 -5.404 19.856 1.00 77.69 289 LEU A O 1
ATOM 2185 N N . ARG A 1 290 ? 15.176 -7.185 20.717 1.00 78.81 290 ARG A N 1
ATOM 2186 C CA . ARG A 1 290 ? 15.243 -6.770 22.120 1.00 78.81 290 ARG A CA 1
ATOM 2187 C C . ARG A 1 290 ? 16.632 -6.950 22.744 1.00 78.81 290 ARG A C 1
ATOM 2189 O O . ARG A 1 290 ? 17.031 -6.094 23.523 1.00 78.81 290 ARG A O 1
ATOM 2196 N N . ASN A 1 291 ? 17.334 -8.045 22.441 1.00 83.00 291 ASN A N 1
ATOM 2197 C CA . ASN A 1 291 ? 18.534 -8.449 23.188 1.00 83.00 291 ASN A CA 1
ATOM 2198 C C . ASN A 1 291 ? 19.856 -8.280 22.419 1.00 83.00 291 ASN A C 1
ATOM 2200 O O . ASN A 1 291 ? 20.915 -8.300 23.040 1.00 83.00 291 ASN A O 1
ATOM 2204 N N . ALA A 1 292 ? 19.830 -8.167 21.088 1.00 85.81 292 ALA A N 1
ATOM 2205 C CA . ALA A 1 292 ? 21.049 -8.008 20.294 1.00 85.81 292 ALA A CA 1
ATOM 2206 C C . ALA A 1 292 ? 21.696 -6.631 20.529 1.00 85.81 292 ALA A C 1
ATOM 2208 O O . ALA A 1 292 ? 20.960 -5.659 20.682 1.00 85.81 292 ALA A O 1
ATOM 2209 N N . PRO A 1 293 ? 23.036 -6.513 20.513 1.00 87.56 293 PRO A N 1
ATOM 2210 C CA . PRO A 1 293 ? 23.717 -5.220 20.591 1.00 87.56 293 PRO A CA 1
ATOM 2211 C C . PRO A 1 293 ? 23.477 -4.367 19.333 1.00 87.56 293 PRO A C 1
ATOM 2213 O O . PRO A 1 293 ? 23.241 -4.907 18.252 1.00 87.56 293 PRO A O 1
ATOM 2216 N N . ASP A 1 294 ? 23.562 -3.038 19.468 1.00 85.69 294 ASP A N 1
ATOM 2217 C CA . ASP A 1 294 ? 23.228 -2.076 18.398 1.00 85.69 294 ASP A CA 1
ATOM 2218 C C . ASP A 1 294 ? 24.040 -2.298 17.126 1.00 85.69 294 ASP A C 1
ATOM 2220 O O . ASP A 1 294 ? 23.452 -2.465 16.063 1.00 85.69 294 ASP A O 1
ATOM 2224 N N . TRP A 1 295 ? 25.361 -2.455 17.249 1.00 85.75 295 TRP A N 1
ATOM 2225 C CA . TRP A 1 295 ? 26.241 -2.705 16.103 1.00 85.75 295 TRP A CA 1
ATOM 2226 C C . TRP A 1 295 ? 25.819 -3.938 15.286 1.00 85.75 295 TRP A C 1
ATOM 2228 O O . TRP A 1 295 ? 25.914 -3.943 14.061 1.00 85.75 295 TRP A O 1
ATOM 2238 N N . LEU A 1 296 ? 25.328 -4.991 15.952 1.00 88.12 296 LEU A N 1
ATOM 2239 C CA . LEU A 1 296 ? 24.889 -6.213 15.280 1.00 88.12 296 LEU A CA 1
ATOM 2240 C C . LEU A 1 296 ? 23.566 -5.980 14.555 1.00 88.12 296 LEU A C 1
ATOM 2242 O O . LEU A 1 296 ? 23.370 -6.483 13.447 1.00 88.12 296 LEU A O 1
ATOM 2246 N N . LEU A 1 297 ? 22.657 -5.226 15.177 1.00 86.62 297 LEU A N 1
ATOM 2247 C CA . LEU A 1 297 ? 21.416 -4.844 14.527 1.00 86.62 297 LEU A CA 1
ATOM 2248 C C . LEU A 1 297 ? 21.676 -3.946 13.325 1.00 86.62 297 LEU A C 1
ATOM 2250 O O . LEU A 1 297 ? 21.094 -4.225 12.287 1.00 86.62 297 LEU A O 1
ATOM 2254 N N . ASP A 1 298 ? 22.564 -2.958 13.426 1.00 85.88 298 ASP A N 1
ATOM 2255 C CA . ASP A 1 298 ? 22.942 -2.077 12.317 1.00 85.88 298 ASP A CA 1
ATOM 2256 C C . ASP A 1 298 ? 23.489 -2.881 11.130 1.00 85.88 298 ASP A C 1
ATOM 2258 O O . ASP A 1 298 ? 23.034 -2.713 9.997 1.00 85.88 298 ASP A O 1
ATOM 2262 N N . CYS A 1 299 ? 24.397 -3.833 11.383 1.00 88.38 299 CYS A N 1
ATOM 2263 C CA . CYS A 1 299 ? 24.944 -4.701 10.338 1.00 88.38 299 CYS A CA 1
ATOM 2264 C C . CYS A 1 299 ? 23.877 -5.583 9.671 1.00 88.38 299 CYS A C 1
ATOM 2266 O O . CYS A 1 299 ? 23.907 -5.801 8.459 1.00 88.38 299 CYS A O 1
ATOM 2268 N N . LEU A 1 300 ? 22.946 -6.132 10.454 1.00 88.75 300 LEU A N 1
ATOM 2269 C CA . LEU A 1 300 ? 21.940 -7.070 9.952 1.00 88.75 300 LEU A CA 1
ATOM 2270 C C . LEU A 1 300 ? 20.653 -6.385 9.480 1.00 88.75 300 LEU A C 1
ATOM 2272 O O . LEU A 1 300 ? 19.821 -7.046 8.847 1.00 88.75 300 LEU A O 1
ATOM 2276 N N . TRP A 1 301 ? 20.487 -5.088 9.744 1.00 87.00 301 TRP A N 1
ATOM 2277 C CA . TRP A 1 301 ? 19.233 -4.357 9.576 1.00 87.00 301 TRP A CA 1
ATOM 2278 C C . TRP A 1 301 ? 18.606 -4.522 8.192 1.00 87.00 301 TRP A C 1
ATOM 2280 O O . TRP A 1 301 ? 17.450 -4.952 8.125 1.00 87.00 301 TRP A O 1
ATOM 2290 N N . PRO A 1 302 ? 19.340 -4.326 7.075 1.00 84.94 302 PRO A N 1
ATOM 2291 C CA . PRO A 1 302 ? 18.742 -4.440 5.746 1.00 84.94 302 PRO A CA 1
ATOM 2292 C C . PRO A 1 302 ? 18.184 -5.842 5.475 1.00 84.94 302 PRO A C 1
ATOM 2294 O O . PRO A 1 302 ? 17.139 -5.996 4.840 1.00 84.94 302 PRO A O 1
ATOM 2297 N N . THR A 1 303 ? 18.858 -6.873 5.993 1.00 85.81 303 THR A N 1
ATOM 2298 C CA . THR A 1 303 ? 18.459 -8.275 5.827 1.00 85.81 303 THR A CA 1
ATOM 2299 C C . THR A 1 303 ? 17.282 -8.631 6.731 1.00 85.81 303 THR A C 1
ATOM 2301 O O . THR A 1 303 ? 16.362 -9.324 6.291 1.00 85.81 303 THR A O 1
ATOM 2304 N N . LEU A 1 304 ? 17.289 -8.160 7.981 1.00 85.31 304 LEU A N 1
ATOM 2305 C CA . LEU A 1 304 ? 16.207 -8.386 8.940 1.00 85.31 304 LEU A CA 1
ATOM 2306 C C . LEU A 1 304 ? 14.909 -7.721 8.478 1.00 85.31 304 LEU A C 1
ATOM 2308 O O . LEU A 1 304 ? 13.883 -8.398 8.422 1.00 85.31 304 LEU A O 1
ATOM 2312 N N . VAL A 1 305 ? 14.969 -6.451 8.062 1.00 83.81 305 VAL A N 1
ATOM 2313 C CA . VAL A 1 305 ? 13.820 -5.714 7.516 1.00 83.81 305 VAL A CA 1
ATOM 2314 C C . VAL A 1 305 ? 13.293 -6.404 6.264 1.00 83.81 305 VAL A C 1
ATOM 2316 O O . VAL A 1 305 ? 12.113 -6.738 6.202 1.00 83.81 305 VAL A O 1
ATOM 2319 N N . ARG A 1 306 ? 14.163 -6.726 5.296 1.00 84.44 306 ARG A N 1
ATOM 2320 C CA . ARG A 1 306 ? 13.746 -7.423 4.070 1.00 84.44 306 ARG A CA 1
ATOM 2321 C C . ARG A 1 306 ? 13.024 -8.734 4.378 1.00 84.44 306 ARG A C 1
ATOM 2323 O O . ARG A 1 306 ? 11.981 -9.004 3.787 1.00 84.44 306 ARG A O 1
ATOM 2330 N N . ARG A 1 307 ? 13.556 -9.546 5.298 1.00 85.31 307 ARG A N 1
ATOM 2331 C CA . ARG A 1 307 ? 12.931 -10.814 5.707 1.00 85.31 307 ARG A CA 1
ATOM 2332 C C . ARG A 1 307 ? 11.595 -10.606 6.416 1.00 85.31 307 ARG A C 1
ATOM 2334 O O . ARG A 1 307 ? 10.683 -11.388 6.170 1.00 85.31 307 ARG A O 1
ATOM 2341 N N . ALA A 1 308 ? 11.485 -9.599 7.280 1.00 82.69 308 ALA A N 1
ATOM 2342 C CA . ALA A 1 308 ? 10.250 -9.291 7.994 1.00 82.69 308 ALA A CA 1
ATOM 2343 C C . ALA A 1 308 ? 9.150 -8.828 7.029 1.00 82.69 308 ALA A C 1
ATOM 2345 O O . ALA A 1 308 ? 8.101 -9.460 6.971 1.00 82.69 308 ALA A O 1
ATOM 2346 N N . ILE A 1 309 ? 9.432 -7.818 6.200 1.00 83.50 309 ILE A N 1
ATOM 2347 C CA . ILE A 1 309 ? 8.453 -7.259 5.260 1.00 83.50 309 ILE A CA 1
ATOM 2348 C C . ILE A 1 309 ? 8.052 -8.278 4.195 1.00 83.50 309 ILE A C 1
ATOM 2350 O O . ILE A 1 309 ? 6.879 -8.386 3.878 1.00 83.50 309 ILE A O 1
ATOM 2354 N N . THR A 1 310 ? 8.975 -9.101 3.684 1.00 83.75 310 THR A N 1
ATOM 2355 C CA . THR A 1 310 ? 8.621 -10.138 2.691 1.00 83.75 310 THR A CA 1
ATOM 2356 C C . THR A 1 310 ? 7.574 -11.123 3.228 1.00 83.75 310 THR A C 1
ATOM 2358 O O . THR A 1 310 ? 6.756 -11.612 2.458 1.00 83.75 310 THR A O 1
ATOM 2361 N N . ARG A 1 311 ? 7.563 -11.394 4.541 1.00 83.38 311 ARG A N 1
ATOM 2362 C CA . ARG A 1 311 ? 6.569 -12.275 5.178 1.00 83.38 311 ARG A CA 1
ATOM 2363 C C . ARG A 1 311 ? 5.186 -11.634 5.330 1.00 83.38 311 ARG A C 1
ATOM 2365 O O . ARG A 1 311 ? 4.242 -12.357 5.625 1.00 83.38 311 ARG A O 1
ATOM 2372 N N . GLU A 1 312 ? 5.056 -10.319 5.145 1.00 81.88 312 GLU A N 1
ATOM 2373 C CA . GLU A 1 312 ? 3.752 -9.637 5.147 1.00 81.88 312 GLU A CA 1
ATOM 2374 C C . GLU A 1 312 ? 2.932 -9.943 3.889 1.00 81.88 312 GLU A C 1
ATOM 2376 O O . GLU A 1 312 ? 1.708 -9.816 3.901 1.00 81.88 312 GLU A O 1
ATOM 2381 N N . PHE A 1 313 ? 3.596 -10.371 2.817 1.00 77.75 313 PHE A N 1
ATOM 2382 C CA . PHE A 1 313 ? 2.991 -10.642 1.521 1.00 77.75 313 PHE A CA 1
ATOM 2383 C C . PHE A 1 313 ? 2.762 -12.138 1.323 1.00 77.75 313 PHE A C 1
ATOM 2385 O O . PHE A 1 313 ? 3.506 -12.974 1.841 1.00 77.75 313 PHE A O 1
ATOM 2392 N N . HIS A 1 314 ? 1.759 -12.484 0.518 1.00 74.38 314 HIS A N 1
ATOM 2393 C CA . HIS A 1 314 ? 1.577 -13.859 0.074 1.00 74.38 314 HIS A CA 1
ATOM 2394 C C . HIS A 1 314 ? 2.748 -14.268 -0.836 1.00 74.38 314 HIS A C 1
ATOM 2396 O O . HIS A 1 314 ? 3.043 -13.607 -1.832 1.00 74.38 314 HIS A O 1
ATOM 2402 N N . SER A 1 315 ? 3.441 -15.353 -0.483 1.00 58.59 315 SER A N 1
ATOM 2403 C CA . SER A 1 315 ? 4.723 -15.738 -1.091 1.00 58.59 315 SER A CA 1
ATOM 2404 C C . SER A 1 315 ? 4.644 -16.099 -2.576 1.00 58.59 315 SER A C 1
ATOM 2406 O O . SER A 1 315 ? 5.675 -16.085 -3.246 1.00 58.59 315 SER A O 1
ATOM 2408 N N . THR A 1 316 ? 3.456 -16.412 -3.093 1.00 55.88 316 THR A N 1
ATOM 2409 C CA . THR A 1 316 ? 3.237 -16.815 -4.491 1.00 55.88 316 THR A CA 1
ATOM 2410 C C . THR A 1 316 ? 2.576 -15.744 -5.354 1.00 55.88 316 THR A C 1
ATOM 2412 O O . THR A 1 316 ? 2.428 -15.957 -6.554 1.00 55.88 316 THR A O 1
ATOM 2415 N N . ASP A 1 317 ? 2.216 -14.585 -4.792 1.00 63.53 317 ASP A N 1
ATOM 2416 C CA . ASP A 1 317 ? 1.628 -13.499 -5.574 1.00 63.53 317 ASP A CA 1
ATOM 2417 C C . ASP A 1 317 ? 2.703 -12.541 -6.110 1.00 63.53 317 ASP A C 1
ATOM 2419 O O . ASP A 1 317 ? 3.224 -11.682 -5.390 1.00 63.53 317 ASP A O 1
ATOM 2423 N N . GLN A 1 318 ? 3.021 -12.697 -7.397 1.00 58.09 318 GLN A N 1
ATOM 2424 C CA . GLN A 1 318 ? 3.962 -11.842 -8.125 1.00 58.09 318 GLN A CA 1
ATOM 2425 C C . GLN A 1 318 ? 3.401 -10.433 -8.398 1.00 58.09 318 GLN A C 1
ATOM 2427 O O . GLN A 1 318 ? 4.186 -9.514 -8.626 1.00 58.09 318 GLN A O 1
ATOM 2432 N N . SER A 1 319 ? 2.074 -10.213 -8.321 1.00 60.56 319 SER A N 1
ATOM 2433 C CA . SER A 1 319 ? 1.473 -8.876 -8.540 1.00 60.56 319 SER A CA 1
ATOM 2434 C C . SER A 1 319 ? 1.950 -7.851 -7.507 1.00 60.56 319 SER A C 1
ATOM 2436 O O . SER A 1 319 ? 2.030 -6.654 -7.780 1.00 60.56 319 SER A O 1
ATOM 2438 N N . THR A 1 320 ? 2.328 -8.331 -6.320 1.00 65.31 320 THR A N 1
ATOM 2439 C CA . THR A 1 320 ? 2.729 -7.492 -5.191 1.00 65.31 320 THR A CA 1
ATOM 2440 C C . THR A 1 320 ? 4.230 -7.203 -5.148 1.00 65.31 320 THR A C 1
ATOM 2442 O O . THR A 1 320 ? 4.685 -6.497 -4.253 1.00 65.31 320 THR A O 1
ATOM 2445 N N . ASP A 1 321 ? 5.037 -7.678 -6.105 1.00 67.19 321 ASP A N 1
ATOM 2446 C CA . ASP A 1 321 ? 6.503 -7.551 -6.049 1.00 67.19 321 ASP A CA 1
ATOM 2447 C C . ASP A 1 321 ? 7.011 -6.104 -6.104 1.00 67.19 321 ASP A C 1
ATOM 2449 O O . ASP A 1 321 ? 8.046 -5.772 -5.514 1.00 67.19 321 ASP A O 1
ATOM 2453 N N . HIS A 1 322 ? 6.312 -5.215 -6.813 1.00 66.94 322 HIS A N 1
ATOM 2454 C CA . HIS A 1 322 ? 6.627 -3.787 -6.777 1.00 66.94 322 HIS A CA 1
ATOM 2455 C C . HIS A 1 322 ? 6.281 -3.178 -5.410 1.00 66.94 322 HIS A C 1
ATOM 2457 O O . HIS A 1 322 ? 7.133 -2.533 -4.797 1.00 66.94 322 HIS A O 1
ATOM 2463 N N . ILE A 1 323 ? 5.077 -3.454 -4.901 1.00 69.62 323 ILE A N 1
ATOM 2464 C CA . ILE A 1 323 ? 4.579 -2.943 -3.615 1.00 69.62 323 ILE A CA 1
ATOM 2465 C C . ILE A 1 323 ? 5.474 -3.423 -2.466 1.00 69.62 323 ILE A C 1
ATOM 2467 O O . ILE A 1 323 ? 5.910 -2.634 -1.632 1.00 69.62 323 ILE A O 1
ATOM 2471 N N . ARG A 1 324 ? 5.876 -4.695 -2.497 1.00 76.44 324 ARG A N 1
ATOM 2472 C CA . ARG A 1 324 ? 6.831 -5.305 -1.568 1.00 76.44 324 ARG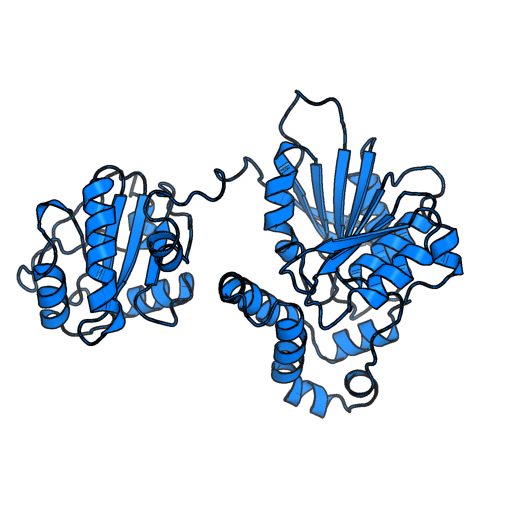 A CA 1
ATOM 2473 C C . ARG A 1 324 ? 8.172 -4.584 -1.559 1.00 76.44 324 ARG A C 1
ATOM 2475 O O . ARG A 1 324 ? 8.730 -4.350 -0.491 1.00 76.44 324 ARG A O 1
ATOM 2482 N N . ARG A 1 325 ? 8.707 -4.213 -2.728 1.00 73.94 325 ARG A N 1
ATOM 2483 C CA . ARG A 1 325 ? 9.973 -3.466 -2.823 1.00 73.94 325 ARG A CA 1
ATOM 2484 C C . ARG A 1 325 ? 9.857 -2.066 -2.225 1.00 73.94 325 ARG A C 1
ATOM 2486 O O . ARG A 1 325 ? 10.766 -1.660 -1.504 1.00 73.94 325 ARG A O 1
ATOM 2493 N N . VAL A 1 326 ? 8.751 -1.368 -2.480 1.00 69.31 326 VAL A N 1
ATOM 2494 C CA . VAL A 1 326 ? 8.473 -0.055 -1.877 1.00 69.31 326 VAL A CA 1
ATOM 2495 C C . VAL A 1 326 ? 8.344 -0.183 -0.359 1.00 69.31 326 VAL A C 1
ATOM 2497 O O . VAL A 1 326 ? 9.034 0.528 0.364 1.00 69.31 326 VAL A O 1
ATOM 2500 N N . ALA A 1 327 ? 7.571 -1.155 0.131 1.00 75.00 327 ALA A N 1
ATOM 2501 C CA . ALA A 1 327 ? 7.405 -1.414 1.559 1.00 75.00 327 ALA A CA 1
ATOM 2502 C C . ALA A 1 327 ? 8.736 -1.749 2.259 1.00 75.00 327 ALA A C 1
ATOM 2504 O O . ALA A 1 327 ? 8.983 -1.287 3.369 1.00 75.00 327 ALA A O 1
ATOM 2505 N N . ILE A 1 328 ? 9.625 -2.516 1.610 1.00 76.69 328 ILE A N 1
ATOM 2506 C CA . ILE A 1 328 ? 10.973 -2.788 2.136 1.00 76.69 328 ILE A CA 1
ATOM 2507 C C . ILE A 1 328 ? 11.784 -1.492 2.235 1.00 76.69 328 ILE A C 1
ATOM 2509 O O . ILE A 1 328 ? 12.433 -1.271 3.254 1.00 76.69 328 ILE A O 1
ATOM 2513 N N . ALA A 1 329 ? 11.763 -0.651 1.198 1.00 71.50 329 ALA A N 1
ATOM 2514 C CA . ALA A 1 329 ? 12.509 0.604 1.187 1.00 71.50 329 ALA A CA 1
ATOM 2515 C C . ALA A 1 329 ? 11.997 1.588 2.254 1.00 71.50 329 ALA A C 1
ATOM 2517 O O . ALA A 1 329 ? 12.805 2.206 2.940 1.00 71.50 329 ALA A O 1
ATOM 2518 N N . GLU A 1 330 ? 10.678 1.693 2.440 1.00 70.94 330 GLU A N 1
ATOM 2519 C CA . GLU A 1 330 ? 10.078 2.518 3.497 1.00 70.94 330 GLU A CA 1
ATOM 2520 C C . GLU A 1 330 ? 10.459 2.009 4.891 1.00 70.94 330 GLU A C 1
ATOM 2522 O O . GLU A 1 330 ? 10.950 2.777 5.717 1.00 70.94 330 GLU A O 1
ATOM 2527 N N . ALA A 1 331 ? 10.341 0.701 5.135 1.00 77.81 331 ALA A N 1
ATOM 2528 C CA . ALA A 1 331 ? 10.705 0.105 6.418 1.00 77.81 331 ALA A CA 1
ATOM 2529 C C . ALA A 1 331 ? 12.205 0.247 6.744 1.00 77.81 331 ALA A C 1
ATOM 2531 O O . ALA A 1 331 ? 12.585 0.277 7.914 1.00 77.81 331 ALA A O 1
ATOM 2532 N N . GLN A 1 332 ? 13.067 0.360 5.727 1.00 79.44 332 GLN A N 1
ATOM 2533 C CA . GLN A 1 332 ? 14.504 0.594 5.898 1.00 79.44 332 GLN A CA 1
ATOM 2534 C C . GLN A 1 332 ? 14.849 2.016 6.362 1.00 79.44 332 GLN A C 1
ATOM 2536 O O . GLN A 1 332 ? 15.956 2.220 6.855 1.00 79.44 332 GLN A O 1
ATOM 2541 N N . LEU A 1 333 ? 13.928 2.981 6.253 1.00 75.62 333 LEU A N 1
ATOM 2542 C CA . LEU A 1 333 ? 14.130 4.334 6.785 1.00 75.62 333 LEU A CA 1
ATOM 2543 C C . LEU A 1 333 ? 14.114 4.362 8.319 1.00 75.62 333 LEU A C 1
ATOM 2545 O O . LEU A 1 333 ? 14.695 5.258 8.930 1.00 75.62 333 LEU A O 1
ATOM 2549 N N . MET A 1 334 ? 13.464 3.383 8.955 1.00 76.94 334 MET A N 1
ATOM 2550 C CA . MET A 1 334 ? 13.488 3.232 10.405 1.00 76.94 334 MET A CA 1
ATOM 2551 C C . MET A 1 334 ? 14.861 2.729 10.852 1.00 76.94 334 MET A C 1
ATOM 2553 O O . MET A 1 334 ? 15.356 1.734 10.331 1.00 76.94 334 MET A O 1
ATOM 2557 N N . THR A 1 335 ? 15.464 3.376 11.849 1.00 81.19 335 THR A N 1
ATOM 2558 C CA . THR A 1 335 ? 16.719 2.894 12.441 1.00 81.19 335 THR A CA 1
ATOM 2559 C C . THR A 1 335 ? 16.464 1.705 13.373 1.00 81.19 335 THR A C 1
ATOM 2561 O O . THR A 1 335 ? 15.389 1.622 13.980 1.00 81.19 335 THR A O 1
ATOM 2564 N N . PRO A 1 336 ? 17.440 0.800 13.571 1.00 81.56 336 PRO A N 1
ATOM 2565 C CA . PRO A 1 336 ? 17.290 -0.294 14.528 1.00 81.56 336 PRO A CA 1
ATOM 2566 C C . PRO A 1 336 ? 16.955 0.175 15.944 1.00 81.56 336 PRO A C 1
ATOM 2568 O O . PRO A 1 336 ? 16.114 -0.427 16.612 1.00 81.56 336 PRO A O 1
ATOM 2571 N N . SER A 1 337 ? 17.567 1.275 16.390 1.00 77.69 337 SER A N 1
ATOM 2572 C CA . SER A 1 337 ? 17.310 1.867 17.705 1.00 77.69 337 SER A CA 1
ATOM 2573 C C . SER A 1 337 ? 15.875 2.374 17.830 1.00 77.69 337 SER A C 1
ATOM 2575 O O . SER A 1 337 ? 15.231 2.114 18.845 1.00 77.69 337 SER A O 1
ATOM 2577 N N . ALA A 1 338 ? 15.334 3.018 16.788 1.00 75.44 338 ALA A N 1
ATOM 2578 C CA . ALA A 1 338 ? 13.929 3.422 16.755 1.00 75.44 338 ALA A CA 1
ATOM 2579 C C . ALA A 1 338 ? 12.997 2.201 16.757 1.00 75.44 338 ALA A C 1
ATOM 2581 O O . ALA A 1 338 ? 12.026 2.165 17.506 1.00 75.44 338 ALA A O 1
ATOM 2582 N N . ALA A 1 339 ? 13.321 1.154 15.995 1.00 78.19 339 ALA A N 1
ATOM 2583 C CA . ALA A 1 339 ? 12.545 -0.084 15.991 1.00 78.19 339 ALA A CA 1
ATOM 2584 C C . ALA A 1 339 ? 12.576 -0.820 17.340 1.00 78.19 339 ALA A C 1
ATOM 2586 O O . ALA A 1 339 ? 11.590 -1.448 17.738 1.00 78.19 339 ALA A O 1
ATOM 2587 N N . ARG A 1 340 ? 13.699 -0.755 18.066 1.00 79.88 340 ARG A N 1
ATOM 2588 C CA . ARG A 1 340 ? 13.795 -1.297 19.425 1.00 79.88 340 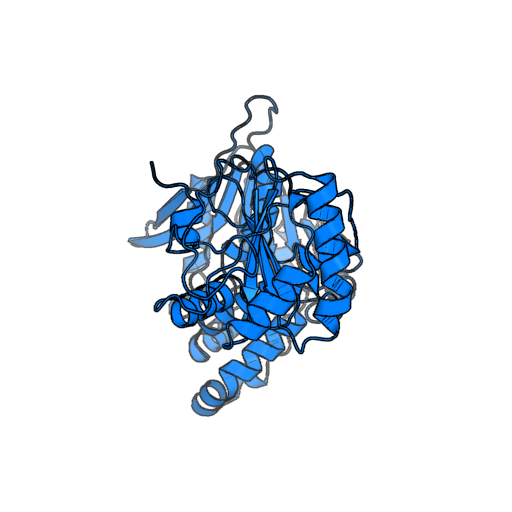ARG A CA 1
ATOM 2589 C C . ARG A 1 340 ? 13.009 -0.442 20.419 1.00 79.88 340 ARG A C 1
ATOM 2591 O O . ARG A 1 340 ? 12.297 -1.010 21.243 1.00 79.88 340 ARG A O 1
ATOM 2598 N N . ALA A 1 341 ? 13.106 0.883 20.343 1.00 76.25 341 ALA A N 1
ATOM 2599 C CA . ALA A 1 341 ? 12.347 1.793 21.201 1.00 76.25 341 ALA A CA 1
ATOM 2600 C C . ALA A 1 341 ? 10.835 1.587 21.031 1.00 76.25 341 ALA A C 1
ATOM 2602 O O . ALA A 1 341 ? 10.147 1.353 22.023 1.00 76.25 341 ALA A O 1
ATOM 2603 N N . LEU A 1 342 ? 10.364 1.531 19.781 1.00 74.25 342 LEU A N 1
ATOM 2604 C CA . LEU A 1 342 ? 9.022 1.097 19.386 1.00 74.25 342 LEU A CA 1
ATOM 2605 C C . LEU A 1 342 ? 8.635 -0.202 20.092 1.00 74.25 342 LEU A C 1
ATOM 2607 O O . LEU A 1 342 ? 7.669 -0.274 20.842 1.00 74.25 342 LEU A O 1
ATOM 2611 N N . LEU A 1 343 ? 9.440 -1.248 19.907 1.00 74.62 343 LEU A N 1
ATOM 2612 C CA . LEU A 1 343 ? 9.176 -2.559 20.487 1.00 74.62 343 LEU A CA 1
ATOM 2613 C C . LEU A 1 343 ? 9.022 -2.528 22.010 1.00 74.62 343 LEU A C 1
ATOM 2615 O O . LEU A 1 343 ? 8.153 -3.219 22.538 1.00 74.62 343 LEU A O 1
ATOM 2619 N N . LEU A 1 344 ? 9.871 -1.773 22.705 1.00 73.88 344 LEU A N 1
ATOM 2620 C CA . LEU A 1 344 ? 9.854 -1.664 24.164 1.00 73.88 344 LEU A CA 1
ATOM 2621 C C . LEU A 1 344 ? 8.714 -0.766 24.668 1.00 73.88 344 LEU A C 1
ATOM 2623 O O . LEU A 1 344 ? 8.206 -0.987 25.767 1.00 73.88 344 LEU A O 1
ATOM 2627 N N . GLY A 1 345 ? 8.313 0.228 23.873 1.00 69.00 345 GLY A N 1
ATOM 2628 C CA . GLY A 1 345 ? 7.239 1.174 24.173 1.00 69.00 345 GLY A CA 1
ATOM 2629 C C . GLY A 1 345 ? 5.839 0.682 23.799 1.00 69.00 345 GLY A C 1
ATOM 2630 O O . GLY A 1 345 ? 4.854 1.213 24.326 1.00 69.00 345 GLY A O 1
ATOM 2631 N N . LEU A 1 346 ? 5.740 -0.337 22.936 1.00 69.31 346 LEU A N 1
ATOM 2632 C CA . LEU A 1 346 ? 4.481 -0.905 22.459 1.00 69.31 346 LEU A CA 1
ATOM 2633 C C . LEU A 1 346 ? 3.641 -1.444 23.622 1.00 69.31 346 LEU A C 1
ATOM 2635 O O . LEU A 1 346 ? 3.874 -2.516 24.183 1.00 69.31 346 LEU A O 1
ATOM 2639 N N . ARG A 1 347 ? 2.580 -0.704 23.940 1.00 70.75 347 ARG A N 1
ATOM 2640 C CA . ARG A 1 347 ? 1.498 -1.149 24.818 1.00 70.75 347 ARG A CA 1
ATOM 2641 C C . ARG A 1 347 ? 0.567 -2.043 24.005 1.00 70.75 347 ARG A C 1
ATOM 2643 O O . ARG A 1 347 ? -0.373 -1.551 23.380 1.00 70.75 347 ARG A O 1
ATOM 2650 N N . TRP A 1 348 ? 0.855 -3.343 23.979 1.00 70.88 348 TRP A N 1
ATOM 2651 C CA . TRP A 1 348 ? -0.045 -4.307 23.347 1.00 70.88 348 TRP A CA 1
ATOM 2652 C C . TRP A 1 348 ? -1.410 -4.265 24.033 1.00 70.88 348 TRP A C 1
ATOM 2654 O O . TRP A 1 348 ? -1.484 -4.104 25.255 1.00 70.88 348 TRP A O 1
ATOM 2664 N N . PHE A 1 349 ? -2.483 -4.383 23.254 1.00 71.19 349 PHE A N 1
ATOM 2665 C CA . PHE A 1 349 ? -3.826 -4.376 23.820 1.00 71.19 349 PHE A CA 1
ATOM 2666 C C . PHE A 1 349 ? -3.973 -5.505 24.863 1.00 71.19 349 PHE A C 1
ATOM 2668 O O . PHE A 1 349 ? -3.372 -6.577 24.747 1.00 71.19 349 PHE A O 1
ATOM 2675 N N . ASN A 1 350 ? -4.779 -5.263 25.896 1.00 71.00 350 ASN A N 1
ATOM 2676 C CA . ASN A 1 350 ? -5.110 -6.261 26.908 1.00 71.00 350 ASN A CA 1
ATOM 2677 C C . ASN A 1 350 ? -6.632 -6.479 26.973 1.00 71.00 350 ASN A C 1
ATOM 2679 O O . ASN A 1 350 ? -7.414 -5.745 26.362 1.00 71.00 350 ASN A O 1
ATOM 2683 N N . LYS A 1 351 ? -7.061 -7.514 27.707 1.00 71.06 351 LYS A N 1
ATOM 2684 C CA . LYS A 1 351 ? -8.483 -7.881 27.823 1.00 71.06 351 LYS A CA 1
ATOM 2685 C C . LYS A 1 351 ? -9.348 -6.758 28.406 1.00 71.06 351 LYS A C 1
ATOM 2687 O O . LYS A 1 351 ? -10.524 -6.676 28.063 1.00 71.06 351 LYS A O 1
ATOM 2692 N N . ASP A 1 352 ? -8.782 -5.900 29.248 1.00 71.38 352 ASP A N 1
ATOM 2693 C CA . ASP A 1 352 ? -9.521 -4.810 29.884 1.00 71.38 352 ASP A CA 1
ATOM 2694 C C . ASP A 1 352 ? -9.790 -3.673 28.892 1.00 71.38 352 ASP A C 1
ATOM 2696 O O . ASP A 1 352 ? -10.921 -3.202 28.796 1.00 71.38 352 ASP A O 1
ATOM 2700 N N . THR A 1 353 ? -8.807 -3.313 28.056 1.00 71.94 353 THR A N 1
ATOM 2701 C CA . THR A 1 353 ? -9.013 -2.367 26.944 1.00 71.94 353 THR A CA 1
ATOM 2702 C C . THR A 1 353 ? -10.022 -2.911 25.931 1.00 71.94 353 THR A C 1
ATOM 2704 O O . THR A 1 353 ? -10.894 -2.176 25.480 1.00 71.94 353 THR A O 1
ATOM 2707 N N . ALA A 1 354 ? -9.965 -4.210 25.612 1.00 76.31 354 ALA A N 1
ATOM 2708 C CA . ALA A 1 354 ? -10.888 -4.843 24.664 1.00 76.31 354 ALA A CA 1
ATOM 2709 C C . ALA A 1 354 ? -12.362 -4.774 25.112 1.00 76.31 354 ALA A C 1
ATOM 2711 O O . ALA A 1 354 ? -13.256 -4.660 24.273 1.00 76.31 354 ALA A O 1
ATOM 2712 N N . ARG A 1 355 ? -12.622 -4.806 26.428 1.00 77.12 355 ARG A N 1
ATOM 2713 C CA . ARG A 1 355 ? -13.971 -4.650 27.001 1.00 77.12 355 ARG A CA 1
ATOM 2714 C C . ARG A 1 355 ? -14.500 -3.220 26.927 1.00 77.12 355 ARG A C 1
ATOM 2716 O O . ARG A 1 355 ? -15.711 -3.037 26.856 1.00 77.12 355 ARG A O 1
ATOM 2723 N N . GLY A 1 356 ? -13.612 -2.227 26.944 1.00 82.25 356 GLY A N 1
ATOM 2724 C CA . GLY A 1 356 ? -13.979 -0.812 26.848 1.00 82.25 356 GLY A CA 1
ATOM 2725 C C . GLY A 1 356 ? -14.415 -0.376 25.446 1.00 82.25 356 GLY A C 1
ATOM 2726 O O . GLY A 1 356 ? -15.034 0.674 25.295 1.00 82.25 356 GLY A O 1
ATOM 2727 N N . ILE A 1 357 ? -14.139 -1.180 24.415 1.00 86.94 357 ILE A N 1
ATOM 2728 C CA . ILE A 1 357 ? -14.501 -0.864 23.030 1.00 86.94 357 ILE A CA 1
ATOM 2729 C C . ILE A 1 357 ? -15.959 -1.263 22.781 1.00 86.94 357 ILE A C 1
ATOM 2731 O O . ILE A 1 357 ? -16.296 -2.438 22.634 1.00 86.94 357 ILE A O 1
ATOM 2735 N N . LEU A 1 358 ? -16.834 -0.259 22.716 1.00 84.69 358 LEU A N 1
ATOM 2736 C CA . LEU A 1 358 ? -18.274 -0.447 22.499 1.00 84.69 358 LEU A CA 1
ATOM 2737 C C . LEU A 1 358 ? -18.676 -0.481 21.016 1.00 84.69 358 LEU A C 1
ATOM 2739 O O . LEU A 1 358 ? -19.792 -0.916 20.689 1.00 84.69 358 LEU A O 1
ATOM 2743 N N . ALA A 1 359 ? -17.796 0.003 20.137 1.00 89.44 359 ALA A N 1
ATOM 2744 C CA . ALA A 1 359 ? -17.985 -0.010 18.692 1.00 89.44 359 ALA A CA 1
ATOM 2745 C C . ALA A 1 359 ? -17.872 -1.445 18.136 1.00 89.44 359 ALA A C 1
ATOM 2747 O O . ALA A 1 359 ? -17.116 -2.254 18.679 1.00 89.44 359 ALA A O 1
ATOM 2748 N N . PRO A 1 360 ? -18.613 -1.796 17.070 1.00 93.50 360 PRO A N 1
ATOM 2749 C CA . PRO A 1 360 ? -18.376 -3.026 16.325 1.00 93.50 360 PRO A CA 1
ATOM 2750 C C . PRO A 1 360 ? -16.947 -3.057 15.774 1.00 93.50 360 PRO A C 1
ATOM 2752 O O . PRO A 1 360 ? -16.475 -2.082 15.185 1.00 93.50 360 PRO A O 1
ATOM 2755 N N . VAL A 1 361 ? -16.270 -4.193 15.951 1.00 94.25 361 VAL A N 1
ATOM 2756 C CA . VAL A 1 361 ? -14.891 -4.389 15.497 1.00 94.25 361 VAL A CA 1
ATOM 2757 C C . VAL A 1 361 ? -14.828 -5.557 14.526 1.00 94.25 361 VAL A C 1
ATOM 2759 O O . VAL A 1 361 ? -15.189 -6.678 14.876 1.00 94.25 361 VAL A O 1
ATOM 2762 N N . THR A 1 362 ? -14.332 -5.316 13.318 1.00 96.06 362 THR A N 1
ATOM 2763 C CA . THR A 1 362 ? -14.033 -6.372 12.346 1.00 96.06 362 THR A CA 1
ATOM 2764 C C . THR A 1 362 ? -12.537 -6.648 12.349 1.00 96.06 362 THR A C 1
ATOM 2766 O O . THR A 1 362 ? -11.745 -5.740 12.128 1.00 96.06 362 THR A O 1
ATOM 2769 N N . VAL A 1 363 ? -12.146 -7.896 12.594 1.00 94.38 363 VAL A N 1
ATOM 2770 C CA . VAL A 1 363 ? -10.754 -8.354 12.577 1.00 94.38 363 VAL A CA 1
ATOM 2771 C C . VAL A 1 363 ? -10.536 -9.184 11.321 1.00 94.38 363 VAL A C 1
ATOM 2773 O O . VAL A 1 363 ? -11.105 -10.265 11.184 1.00 94.38 363 VAL A O 1
ATOM 2776 N N . MET A 1 364 ? -9.737 -8.663 10.400 1.00 94.38 364 MET A N 1
ATOM 2777 C CA . MET A 1 364 ? -9.425 -9.257 9.108 1.00 94.38 364 MET A CA 1
ATOM 2778 C C . MET A 1 364 ? -8.019 -9.857 9.131 1.00 94.38 364 MET A C 1
ATOM 2780 O O . MET A 1 364 ? -7.053 -9.179 9.487 1.00 94.38 364 MET A O 1
ATOM 2784 N N . ALA A 1 365 ? -7.897 -11.113 8.714 1.00 92.69 365 ALA A N 1
ATOM 2785 C CA . ALA A 1 365 ? -6.611 -11.768 8.496 1.00 92.69 365 ALA A CA 1
ATOM 2786 C C . ALA A 1 365 ? -6.564 -12.406 7.114 1.00 92.69 365 ALA A C 1
ATOM 2788 O O . ALA A 1 365 ? -7.557 -12.976 6.655 1.00 92.69 365 ALA A O 1
ATOM 2789 N N . GLY A 1 366 ? -5.407 -12.330 6.463 1.00 90.12 366 GLY A N 1
ATOM 2790 C CA . GLY A 1 366 ? -5.169 -13.094 5.250 1.00 90.12 366 GLY A CA 1
ATOM 2791 C C . GLY A 1 366 ? -5.075 -14.584 5.550 1.00 90.12 366 GLY A C 1
ATOM 2792 O O . GLY A 1 366 ? -4.519 -14.996 6.569 1.00 90.12 366 GLY A O 1
ATOM 2793 N N . GLU A 1 367 ? -5.606 -15.402 4.649 1.00 88.25 367 GLU A N 1
ATOM 2794 C CA . GLU A 1 367 ? -5.521 -16.863 4.712 1.00 88.25 367 GLU A CA 1
ATOM 2795 C C . GLU A 1 367 ? -4.075 -17.365 4.869 1.00 88.25 367 GLU A C 1
ATOM 2797 O O . GLU A 1 367 ? -3.825 -18.317 5.609 1.00 88.25 367 GLU A O 1
ATOM 2802 N N . TYR A 1 368 ? -3.122 -16.679 4.232 1.00 86.12 368 TYR A N 1
ATOM 2803 C CA . TYR A 1 368 ? -1.699 -17.017 4.228 1.00 86.12 368 TYR A CA 1
ATOM 2804 C C . TYR A 1 368 ? -0.855 -16.073 5.091 1.00 86.12 368 TYR A C 1
ATOM 2806 O O . TYR A 1 368 ? 0.351 -15.940 4.876 1.00 86.12 368 TYR A O 1
ATOM 2814 N N . ASP A 1 369 ? -1.470 -15.393 6.059 1.00 85.94 369 ASP A N 1
ATOM 2815 C CA . ASP A 1 369 ? -0.762 -14.497 6.965 1.00 85.94 369 ASP A CA 1
ATOM 2816 C C . ASP A 1 369 ? 0.202 -15.277 7.882 1.00 85.94 369 ASP A C 1
ATOM 2818 O O . ASP A 1 369 ? -0.196 -15.974 8.818 1.00 85.94 369 ASP A O 1
ATOM 2822 N N . ALA A 1 370 ? 1.503 -15.150 7.607 1.00 81.19 370 ALA A N 1
ATOM 2823 C CA . ALA A 1 370 ? 2.565 -15.790 8.379 1.00 81.19 370 ALA A CA 1
ATOM 2824 C C . ALA A 1 370 ? 2.957 -15.012 9.649 1.00 81.19 370 ALA A C 1
ATOM 2826 O O . ALA A 1 370 ? 3.714 -15.528 10.475 1.00 81.19 370 ALA A O 1
ATOM 2827 N N . ILE A 1 371 ? 2.492 -13.769 9.799 1.00 82.75 371 ILE A N 1
ATOM 2828 C CA . ILE A 1 371 ? 2.832 -12.875 10.915 1.00 82.75 371 ILE A CA 1
ATOM 2829 C C . ILE A 1 371 ? 1.736 -12.918 11.971 1.00 82.75 371 ILE A C 1
ATOM 2831 O O . ILE A 1 371 ? 2.023 -13.122 13.151 1.00 82.75 371 ILE A O 1
ATOM 2835 N N . CYS A 1 372 ? 0.488 -12.769 11.541 1.00 83.25 372 CYS A N 1
ATOM 2836 C CA . CYS A 1 372 ? -0.704 -12.941 12.348 1.00 83.25 372 CYS A CA 1
ATOM 2837 C C . CYS A 1 372 ? -1.585 -14.036 11.727 1.00 83.25 372 CYS A C 1
ATOM 2839 O O . CYS A 1 372 ? -2.540 -13.734 11.011 1.00 83.25 372 CYS A O 1
ATOM 2841 N N . PRO A 1 373 ? -1.312 -15.318 12.026 1.00 87.38 373 PRO A N 1
ATOM 2842 C CA . PRO A 1 373 ? -2.120 -16.412 11.508 1.00 87.38 373 PRO A CA 1
ATOM 2843 C C . PRO A 1 373 ? -3.614 -16.205 11.802 1.00 87.38 373 PRO A C 1
ATOM 2845 O O . PRO A 1 373 ? -3.942 -15.691 12.879 1.00 87.38 373 PRO A O 1
ATOM 2848 N N . PRO A 1 374 ? -4.533 -16.679 10.938 1.00 89.88 374 PRO A N 1
ATOM 2849 C CA . PRO A 1 374 ? -5.979 -16.505 11.120 1.00 89.88 374 PRO A CA 1
ATOM 2850 C C . PRO A 1 374 ? -6.492 -16.855 12.525 1.00 89.88 374 PRO A C 1
ATOM 2852 O O . PRO A 1 374 ? -7.351 -16.168 13.071 1.00 89.88 374 PRO A O 1
ATOM 2855 N N . LYS A 1 375 ? -5.890 -17.863 13.171 1.00 90.12 375 LYS A N 1
ATOM 2856 C CA . LYS A 1 375 ? -6.208 -18.258 14.553 1.00 90.12 375 LYS A CA 1
ATOM 2857 C C . LYS A 1 375 ? -6.001 -17.134 15.579 1.00 90.12 375 LYS A C 1
ATOM 2859 O O . LYS A 1 375 ? -6.797 -17.012 16.508 1.00 90.12 375 LYS A O 1
ATOM 2864 N N . GLU A 1 376 ? -4.954 -16.319 15.441 1.00 89.06 376 GLU A N 1
ATOM 2865 C CA . GLU A 1 376 ? -4.696 -15.194 16.353 1.00 89.06 376 GLU A CA 1
ATOM 2866 C C . GLU A 1 376 ? -5.680 -14.041 16.122 1.00 89.06 376 GLU A C 1
ATOM 2868 O O . GLU A 1 376 ? -6.119 -13.416 17.090 1.00 89.06 376 GLU A O 1
ATOM 2873 N N . ALA A 1 377 ? -6.081 -13.800 14.873 1.00 89.38 377 ALA A N 1
ATOM 2874 C CA . ALA A 1 377 ? -7.106 -12.814 14.536 1.00 89.38 377 ALA A CA 1
ATOM 2875 C C . ALA A 1 377 ? -8.499 -13.236 15.036 1.00 89.38 377 ALA A C 1
ATOM 2877 O O . ALA A 1 377 ? -9.221 -12.441 15.637 1.00 89.38 377 ALA A O 1
ATOM 2878 N N . GLU A 1 378 ? -8.866 -14.511 14.884 1.00 90.88 378 GLU A N 1
ATOM 2879 C CA . GLU A 1 378 ? -10.101 -15.062 15.454 1.00 90.88 378 GLU A CA 1
ATOM 2880 C C . GLU A 1 378 ? -10.120 -14.974 16.982 1.00 90.88 378 GLU A C 1
ATOM 2882 O O . GLU A 1 378 ? -11.149 -14.662 17.587 1.00 90.88 378 GLU A O 1
ATOM 2887 N N . LYS A 1 379 ? -8.981 -15.248 17.626 1.00 90.12 379 LYS A N 1
ATOM 2888 C CA . LYS A 1 379 ? -8.827 -15.108 19.074 1.00 90.12 379 LYS A CA 1
ATOM 2889 C C . LYS A 1 379 ? -9.031 -13.657 19.504 1.00 90.12 379 LYS A C 1
ATOM 2891 O O . LYS A 1 379 ? -9.749 -13.428 20.474 1.00 90.12 379 LYS A O 1
ATOM 2896 N N . LEU A 1 380 ? -8.468 -12.695 18.772 1.00 89.31 380 LEU A N 1
ATOM 2897 C CA . LEU A 1 380 ? -8.682 -11.269 19.020 1.00 89.31 380 LEU A CA 1
ATOM 2898 C C . LEU A 1 380 ? -10.167 -10.908 18.878 1.00 89.31 380 LEU A C 1
ATOM 2900 O O . LEU A 1 380 ? -10.744 -10.335 19.802 1.00 89.31 380 LEU A O 1
ATOM 2904 N N . ALA A 1 381 ? -10.816 -11.327 17.790 1.00 91.44 381 ALA A N 1
ATOM 2905 C CA . ALA A 1 381 ? -12.243 -11.095 17.574 1.00 91.44 381 ALA A CA 1
ATOM 2906 C C . ALA A 1 381 ? -13.101 -11.622 18.737 1.00 91.44 381 ALA A C 1
ATOM 2908 O O . ALA A 1 381 ? -13.985 -10.918 19.211 1.00 91.44 381 ALA A O 1
ATOM 2909 N N . LYS A 1 382 ? -12.794 -12.814 19.264 1.00 90.81 382 LYS A N 1
ATOM 2910 C CA . LYS A 1 382 ? -13.502 -13.408 20.414 1.00 90.81 382 LYS A CA 1
ATOM 2911 C C . LYS A 1 382 ? -13.290 -12.659 21.733 1.00 90.81 382 LYS A C 1
ATOM 2913 O O . LYS A 1 382 ? -14.102 -12.801 22.640 1.00 90.81 382 LYS A O 1
ATOM 2918 N N . THR A 1 383 ? -12.199 -11.902 21.877 1.00 88.38 383 THR A N 1
ATOM 2919 C CA . THR A 1 383 ? -11.954 -11.097 23.090 1.00 88.38 383 THR A CA 1
ATOM 2920 C C . THR A 1 383 ? -12.699 -9.765 23.104 1.00 88.38 383 THR A C 1
ATOM 2922 O O . THR A 1 383 ? -12.853 -9.174 24.171 1.00 88.38 383 THR A O 1
ATOM 2925 N N . LEU A 1 384 ? -13.158 -9.299 21.943 1.00 89.19 384 LEU A N 1
ATOM 2926 C CA . LEU A 1 384 ? -13.841 -8.021 21.774 1.00 89.19 384 LEU A CA 1
ATOM 2927 C C . LEU A 1 384 ? -15.350 -8.191 21.977 1.00 89.19 384 LEU A C 1
ATOM 2929 O O . LEU A 1 384 ? -15.942 -9.159 21.507 1.00 89.19 384 LEU A O 1
ATOM 2933 N N . VAL A 1 385 ? -15.991 -7.217 22.630 1.00 88.19 385 VAL A N 1
ATOM 2934 C CA . VAL A 1 385 ? -17.426 -7.283 22.980 1.00 88.19 385 VAL A CA 1
ATOM 2935 C C . VAL A 1 385 ? -18.315 -7.432 21.742 1.00 88.19 385 VAL A C 1
ATOM 2937 O O . VAL A 1 385 ? -19.274 -8.199 21.750 1.00 88.19 385 VAL A O 1
ATOM 2940 N N . LYS A 1 386 ? -17.987 -6.708 20.666 1.00 91.12 386 LYS A N 1
ATOM 2941 C CA . LYS A 1 386 ? -18.669 -6.766 19.363 1.00 91.12 386 LYS A CA 1
ATOM 2942 C C . LYS A 1 386 ? -17.688 -7.125 18.245 1.00 91.12 386 LYS A C 1
ATOM 2944 O O . LYS A 1 386 ? -17.666 -6.479 17.198 1.00 91.12 386 LYS A O 1
ATOM 2949 N N . GLY A 1 387 ? -16.824 -8.103 18.509 1.00 91.75 387 GLY A N 1
ATOM 2950 C CA . GLY A 1 387 ? -15.814 -8.556 17.561 1.00 91.75 387 GLY A CA 1
ATOM 2951 C C . GLY A 1 387 ? -16.358 -9.532 16.520 1.00 91.75 387 GLY A C 1
ATOM 2952 O O . GLY A 1 387 ? -17.078 -10.474 16.845 1.00 91.75 387 GLY A O 1
ATOM 2953 N N . ARG A 1 388 ? -15.957 -9.344 15.262 1.00 95.38 388 ARG A N 1
ATOM 2954 C CA . ARG A 1 388 ? -16.214 -10.264 14.150 1.00 95.38 388 ARG A CA 1
ATOM 2955 C C . ARG A 1 388 ? -14.907 -10.595 13.440 1.00 95.38 388 ARG A C 1
ATOM 2957 O O . ARG A 1 388 ? -14.232 -9.693 12.963 1.00 95.38 388 ARG A O 1
ATOM 2964 N N . GLY A 1 389 ? -14.571 -11.878 13.341 1.00 92.88 389 GLY A N 1
ATOM 2965 C CA . GLY A 1 389 ? -13.438 -12.348 12.540 1.00 92.88 389 GLY A CA 1
ATOM 2966 C C . GLY A 1 389 ? -13.820 -12.518 11.068 1.00 92.88 389 GLY A C 1
ATOM 2967 O O . GLY A 1 389 ? -14.917 -12.993 10.767 1.00 92.88 389 GLY A O 1
ATOM 2968 N N . VAL A 1 390 ? -12.924 -12.137 10.159 1.00 94.50 390 VAL A N 1
ATOM 2969 C CA . VAL A 1 390 ? -13.051 -12.317 8.708 1.00 94.50 390 VAL A CA 1
ATOM 2970 C C . VAL A 1 390 ? -11.719 -12.824 8.159 1.00 94.50 390 VAL A C 1
ATOM 2972 O O . VAL A 1 390 ? -10.669 -12.250 8.437 1.00 94.50 390 VAL A O 1
ATOM 2975 N N . ILE A 1 391 ? -11.767 -13.891 7.363 1.00 92.88 391 ILE A N 1
ATOM 2976 C CA . ILE A 1 391 ? -10.594 -14.416 6.660 1.00 92.88 391 ILE A CA 1
ATOM 2977 C C . ILE A 1 391 ? -10.670 -13.971 5.203 1.00 92.88 391 ILE A C 1
ATOM 2979 O O . ILE A 1 391 ? -11.659 -14.240 4.518 1.00 92.88 391 ILE A O 1
ATOM 2983 N N . VAL A 1 392 ? -9.623 -13.296 4.737 1.00 89.56 392 VAL A N 1
ATOM 2984 C CA . VAL A 1 392 ? -9.483 -12.842 3.352 1.00 89.56 392 VAL A CA 1
ATOM 2985 C C . VAL A 1 392 ? -8.731 -13.918 2.571 1.00 89.56 392 VAL A C 1
ATOM 2987 O O . VAL A 1 392 ? -7.554 -14.183 2.826 1.00 89.56 392 VAL A O 1
ATOM 2990 N N . LYS A 1 393 ? -9.435 -14.578 1.647 1.00 86.12 393 LYS A N 1
ATOM 2991 C CA . LYS A 1 393 ? -8.881 -15.667 0.829 1.00 86.12 393 LYS A CA 1
ATOM 2992 C C . LYS A 1 393 ? -7.756 -15.161 -0.069 1.00 86.12 393 LYS A C 1
ATOM 2994 O O . LYS A 1 393 ? -7.867 -14.072 -0.621 1.00 86.12 393 LYS A O 1
ATOM 2999 N N . GLY A 1 394 ? -6.697 -15.953 -0.229 1.00 83.12 394 GLY A N 1
ATOM 3000 C CA . GLY A 1 394 ? -5.567 -15.603 -1.102 1.00 83.12 394 GLY A CA 1
ATOM 3001 C C . GLY A 1 394 ? -4.648 -14.486 -0.589 1.00 83.12 394 GLY A C 1
ATOM 3002 O O . GLY A 1 394 ? -3.634 -14.208 -1.220 1.00 83.12 394 GLY A O 1
ATOM 3003 N N . ALA A 1 395 ? -4.959 -13.865 0.552 1.00 84.31 395 ALA A N 1
ATOM 3004 C CA . ALA A 1 395 ? -4.221 -12.713 1.061 1.00 84.31 395 ALA A CA 1
ATOM 3005 C C . ALA A 1 395 ? -3.163 -13.082 2.117 1.00 84.31 395 ALA A C 1
ATOM 3007 O O . ALA A 1 395 ? -3.285 -14.081 2.832 1.00 84.31 395 ALA A O 1
ATOM 3008 N N . GLY A 1 396 ? -2.135 -12.232 2.229 1.00 85.75 396 GLY A N 1
ATOM 3009 C CA . GLY A 1 396 ? -1.147 -12.234 3.317 1.00 85.75 396 GLY A CA 1
ATOM 3010 C C . GLY A 1 396 ? -1.537 -11.304 4.477 1.00 85.75 396 GLY A C 1
ATOM 3011 O O . GLY A 1 396 ? -2.706 -10.977 4.664 1.00 85.75 396 GLY A O 1
ATOM 3012 N N . ASN A 1 397 ? -0.555 -10.833 5.250 1.00 86.00 397 ASN A N 1
ATOM 3013 C CA . ASN A 1 397 ? -0.783 -9.887 6.354 1.00 86.00 397 ASN A CA 1
ATOM 3014 C C . ASN A 1 397 ? -1.307 -8.523 5.874 1.00 86.00 397 ASN A C 1
ATOM 3016 O O . ASN A 1 397 ? -2.116 -7.887 6.551 1.00 86.00 397 ASN A O 1
ATOM 3020 N N . ARG A 1 398 ? -0.881 -8.088 4.684 1.00 83.12 398 ARG A N 1
ATOM 3021 C CA . ARG A 1 398 ? -1.373 -6.882 4.001 1.00 83.12 398 ARG A CA 1
ATOM 3022 C C . ARG A 1 398 ? -2.614 -7.185 3.165 1.00 83.12 398 ARG A C 1
ATOM 3024 O O . ARG A 1 398 ? -2.614 -7.028 1.955 1.00 83.12 398 ARG A O 1
ATOM 3031 N N . ALA A 1 399 ? -3.688 -7.632 3.809 1.00 82.31 399 ALA A N 1
ATOM 3032 C CA . ALA A 1 399 ? -4.914 -8.043 3.114 1.00 82.31 399 ALA A CA 1
ATOM 3033 C C . ALA A 1 399 ? -5.703 -6.896 2.437 1.00 82.31 399 ALA A C 1
ATOM 3035 O O . ALA A 1 399 ? -6.765 -7.144 1.874 1.00 82.31 399 ALA A O 1
ATOM 3036 N N . PHE A 1 400 ? -5.218 -5.656 2.536 1.00 80.75 400 PHE A N 1
ATOM 3037 C CA . PHE A 1 400 ? -5.776 -4.469 1.880 1.00 80.75 400 PHE A CA 1
ATOM 3038 C C . PHE A 1 400 ? -5.081 -4.120 0.553 1.00 80.75 400 PHE A C 1
ATOM 3040 O O . PHE A 1 400 ? -5.532 -3.198 -0.125 1.00 80.75 400 PHE A O 1
ATOM 3047 N N . GLU A 1 401 ? -3.975 -4.792 0.218 1.00 73.44 401 GLU A N 1
ATOM 3048 C CA . GLU A 1 401 ? -3.246 -4.624 -1.049 1.00 73.44 401 GLU A CA 1
ATOM 3049 C C . GLU A 1 401 ? -3.746 -5.618 -2.096 1.00 73.44 401 GLU A C 1
ATOM 3051 O O . GLU A 1 401 ? -3.915 -5.173 -3.265 1.00 73.44 401 GLU A O 1
#

Mean predicted aligned error: 15.93 Å

Organism: NCBI:txid3111310

Secondary structure (DSSP, 8-state):
---HHHHHHT-S--EESS--TT---------SEEEEEEE-TT-HHHHHHHHHHHHHHHHH-TTTEEEEEEES---HHHHHHHHHTS-GGG--EE--TTSTTHHHHHHHHHHHTT--SSSEEEEE-TTS-EEES-HHHHHHH-GGGTT--SSS--S--PEEEEEE-TTS-EEEEEEE----TTS---EEEEEE--TTS-GGGGHHHHHHHHTTSEEEEEPPP-S-SS-TTHHHHHHHHHHHHH--SEEEEEEETTHHHHHHHHHHH--SS---EEEEES--SS----HHHHHS-HHHHHHHHHHHHHHHHHTTS-TT-GGGHHHHHHHHHHHTTS-HHHHHHHHHH-----HHHHHH--S-EEEEEETT-SSS-HHHHHHHHHHSTTEEEEEETT--S-TT-

Foldseek 3Di:
DQFLVCVLQVHQFKDQALDDLPDGDDDQALAQKEKEWEAELPDPVQVVQVVLVLVLLVVQDSNHYAYEYQYPDLDSVRVNVSRVVHDNRSNHIYDRSSDPCNVVSSVVNCVVLVPDDPGWMWMAGSNRHTQGRRVSVCCVPPVVCPVVGPDDQQVDDFDWDQDQDPVGHTWTKGKQAADDPPDPDQEEEEEQEDLLDALVLCPVVCRVCRNPHIYIRTGDPLQADDAPVVVLVVVVVVCVVSQDPEYEYEAAELSLVSSLLNLLVPPDPSYQEYEYFLYFQDDFDDPCLQPPDQVVCQVCVLVVLLVVLCLQWDVPDPVCVVVSVVSSVSSSVHGSNSVNSCSVNRPRDDLVSLASRPHAYEQEAECSAPRHHQVRSVVSQVSHPRRDYDYQYPTYRSSSD

Radius of gyration: 24.91 Å; Cα contacts (8 Å, |Δi|>4): 748; chains: 1; bounding box: 53×41×72 Å

InterPro domains:
  IPR000073 Alpha/beta hydrolase fold-1 [PF12697] (189-396)
  IPR012336 Thioredoxin-like fold [PF13905] (33-129)
  IPR029058 Alpha/Beta hydrolase fold [G3DSA:3.40.50.1820] (179-401)
  IPR029058 Alpha/Beta hydrolase fold [SSF53474] (151-396)
  IPR036249 Thioredoxin-like superfamily [SSF52833] (32-130)

Solvent-accessible surface area (backbone atoms only — not comparable to full-atom values): 21822 Å² total; per-residue (Å²): 131,84,56,44,55,36,67,74,64,72,48,68,67,26,24,62,57,57,61,65,96,76,60,76,55,50,80,81,68,90,24,49,23,41,32,45,37,36,37,45,82,89,36,72,59,21,68,69,43,51,60,56,55,48,51,52,33,66,76,55,33,50,66,45,39,34,41,36,36,43,63,76,56,85,46,57,66,48,52,27,57,57,41,66,74,48,67,73,88,44,58,55,30,26,62,41,62,78,42,91,59,34,70,62,46,50,53,49,51,34,60,74,62,63,61,83,65,68,54,38,28,29,33,24,37,60,79,50,47,79,63,37,69,58,40,51,57,44,50,72,77,40,64,87,45,72,88,58,66,62,78,68,84,51,88,64,64,59,42,82,37,75,46,70,43,94,89,71,52,70,41,55,30,38,39,26,77,54,79,60,91,84,60,92,67,58,34,26,41,38,40,31,39,25,70,58,47,46,36,70,80,48,45,67,51,44,44,76,40,24,70,75,24,23,33,36,27,37,46,61,76,65,53,59,86,74,67,79,67,64,58,56,57,49,54,48,50,53,45,71,68,69,54,51,87,34,21,33,39,35,9,29,39,64,15,22,43,52,44,50,52,52,44,37,69,44,83,77,75,61,45,59,32,37,40,28,34,24,37,48,58,63,83,78,92,55,66,61,72,70,68,55,54,67,72,60,41,62,74,41,39,72,60,53,47,43,57,54,52,57,42,33,44,37,92,84,55,71,89,45,53,65,58,51,51,51,51,34,56,54,35,62,72,56,49,63,68,30,55,34,45,33,62,75,57,58,75,69,75,49,71,69,55,32,60,53,28,81,37,45,30,39,25,35,14,5,67,54,10,74,79,23,39,47,70,35,16,43,51,35,13,73,57,28,76,46,35,38,60,44,75,39,78,87,20,7,27,56,62,76,117

Sequence (401 aa):
MLSPFIKVLGTDVLQQHAEGPDVMTGSISTAGYLALYFTASTCKGCEKFTPLVHELAAKTGPERLQIVLITSDNDPRALAAIMASIPRELGVLALPVTWGGFRKKRKELTTRYGVVELPTLVLLNPDGTTATADAARLLKETPDGFPWALPSPTSYRPRLHDFRIESGNSVPVLHSPRRCALTAANATVFFLPASHSTARSFMKIAEDLGDAYSTVLVDRPSEGTSNSNDRLDEIKQIFEHFGTNINVLVGHGDGGNAAMRLACMFTKKQVDAVALIGCGASPPPRTLLRNAPDWLLDCLWPTLVRRAITREFHSTDQSTDHIRRVAIAEAQLMTPSAARALLLGLRWFNKDTARGILAPVTVMAGEYDAICPPKEAEKLAKTLVKGRGVIVKGAGNRAFE

Nearest PDB structures (foldseek):
  7okz-assembly2_BBB  TM=7.384E-01  e=1.343E-07  Paenarthrobacter nitroguajacolicus
  6rb3-assembly3_B  TM=6.800E-01  e=2.026E-07  Mycobacteroides abscessus
  8oxn-assembly2_BBB  TM=7.102E-01  e=2.716E-07  Paenarthrobacter nitroguajacolicus
  6fvj-assembly2_B  TM=7.120E-01  e=3.863E-07  Mycobacterium tuberculosis
  6fvj-assembly6_F  TM=7.335E-01  e=8.785E-07  Mycobacterium tuberculosis

pLDDT: mean 77.96, std 12.91, range [33.5, 96.06]